Protein AF-0000000075270886 (afdb_homodimer)

Secondary structure (DSSP, 8-state):
-----------HHHHHHHHHHHHHHHHHHHHHHHHHHHHHHHHHHHHHHHHHHHHHHHHHGGG---HHHHHHHTTSTTTGGGHHHHHHHHHHHHSGGGGGS-EEEEEEETTEEEEEE---GGGB-TTSSBPHHHHHHHHHHHHHHHHHTTS-TT-EEEEEEEEEEE-S---SSEEEEEE----TT--SEEEEEEEEEEEE-TT--EEEEEEEEEEEEEPP-/-----------HHHHHHHHHHHHHHHHHHHHHHHHHHHHHHHHHHHHHHHHHHHHHHHHHGGG---HHHHHHHTTSTTTGGGHHHHHHHHHHHHSGGGGGS-EEEEEEETTEEEEEE---GGGB-TTSSBPHHHHHHHHHHHHHHHHHTTS-TT-EEEEEEEEEEE-S---SSEEEEEE----TT--SEEEEEEEEEEEE-TT--EEEEEEEEEEEEEPP-

Solvent-accessible surface area (backbone atoms only — not comparable to full-atom values): 23199 Å² total; per-residue (Å²): 132,79,82,74,69,77,78,76,74,70,52,72,63,57,56,52,51,52,51,51,50,51,52,48,50,49,51,50,50,51,51,49,52,51,48,47,52,51,49,51,49,52,49,50,50,50,50,49,52,44,50,52,49,49,52,50,47,54,62,68,48,51,78,60,85,47,67,54,61,54,52,57,66,37,57,41,82,84,43,39,88,47,29,40,59,54,50,37,51,44,47,28,68,44,22,29,34,62,57,61,49,56,57,35,59,73,44,77,49,76,16,27,20,30,30,35,34,57,66,47,74,58,31,13,29,72,82,73,27,52,21,70,45,53,50,45,40,52,34,49,52,38,34,46,52,7,52,52,35,66,49,57,85,76,37,42,76,42,78,38,31,41,34,39,38,48,71,44,89,40,61,57,51,32,36,36,40,19,65,42,80,73,68,91,76,69,66,80,38,79,43,81,46,78,45,47,21,45,28,24,34,82,85,66,45,63,23,34,38,32,40,38,33,29,44,32,37,44,60,82,130,133,82,80,75,71,76,78,77,74,70,50,72,64,57,55,51,52,52,51,51,48,52,52,50,51,50,51,50,50,50,50,51,52,51,48,48,53,51,49,51,50,50,48,49,50,51,50,50,50,43,51,52,48,50,52,50,47,54,63,68,48,48,78,59,85,46,67,54,62,54,52,56,66,36,57,40,82,84,43,41,88,48,29,40,58,53,51,37,53,44,47,27,69,44,21,30,34,61,57,63,51,57,57,34,58,74,46,78,48,79,14,27,20,30,30,36,34,57,68,47,74,57,30,13,29,72,81,72,28,53,20,69,46,52,50,44,40,52,33,51,51,38,35,46,50,6,51,50,37,64,49,58,84,78,37,43,75,42,78,37,32,41,33,40,40,48,71,42,90,40,61,56,51,32,37,38,39,17,63,41,80,74,67,90,76,69,67,81,40,80,41,81,46,79,44,47,21,46,30,22,33,84,86,66,46,65,23,33,38,31,39,38,33,28,43,32,40,44,60,83,130

Organism: NCBI:txid747725

InterPro domains:
  IPR027961 Protein of unknown function DUF4442 [PF14539] (85-214)
  IPR029069 HotDog domain superfamily [SSF54637] (78-214)

Structure (mmCIF, N/CA/C/O backbone):
data_AF-0000000075270886-model_v1
#
loop_
_entity.id
_entity.type
_entity.pdbx_description
1 polymer 'DUF4442 domain-containing protein'
#
loop_
_atom_site.group_PDB
_atom_site.id
_atom_site.type_symbol
_atom_site.label_atom_id
_atom_site.label_alt_id
_atom_site.label_comp_id
_atom_site.label_asym_id
_atom_site.label_entity_id
_atom_site.label_seq_id
_atom_site.pdbx_PDB_ins_code
_atom_site.Cartn_x
_atom_site.Cartn_y
_atom_site.Cartn_z
_atom_site.occupancy
_atom_site.B_iso_or_equiv
_atom_site.auth_seq_id
_atom_site.auth_comp_id
_atom_site.auth_asym_id
_atom_site.auth_atom_id
_atom_site.pdbx_PDB_model_num
ATOM 1 N N . MET A 1 1 ? 80.438 -18.031 -48.156 1 24.31 1 MET A N 1
ATOM 2 C CA . MET A 1 1 ? 79.875 -19.359 -48 1 24.31 1 MET A CA 1
ATOM 3 C C . MET A 1 1 ? 78.375 -19.281 -47.625 1 24.31 1 MET A C 1
ATOM 5 O O . MET A 1 1 ? 78.062 -18.938 -46.469 1 24.31 1 MET A O 1
ATOM 9 N N . LYS A 1 2 ? 77.5 -18.719 -48.562 1 37.53 2 LYS A N 1
ATOM 10 C CA . LYS A 1 2 ? 76.062 -18.672 -48.562 1 37.53 2 LYS A CA 1
ATOM 11 C C . LYS A 1 2 ? 75.5 -20.031 -48.125 1 37.53 2 LYS A C 1
ATOM 13 O O . LYS A 1 2 ? 76 -21.078 -48.562 1 37.53 2 LYS A O 1
ATOM 18 N N . SER A 1 3 ? 75 -20.016 -46.875 1 36.88 3 SER A N 1
ATOM 19 C CA . SER A 1 3 ? 74.375 -21.141 -46.25 1 36.88 3 SER A CA 1
ATOM 20 C C . SER A 1 3 ? 73.312 -21.766 -47.156 1 36.88 3 SER A C 1
ATOM 22 O O . SER A 1 3 ? 72.375 -21.109 -47.562 1 36.88 3 SER A O 1
ATOM 24 N N . LEU A 1 4 ? 73.75 -22.438 -48.219 1 36.97 4 LEU A N 1
ATOM 25 C CA . LEU A 1 4 ? 72.938 -23.266 -49.094 1 36.97 4 LEU A CA 1
ATOM 26 C C . LEU A 1 4 ? 72.062 -24.25 -48.281 1 36.97 4 LEU A C 1
ATOM 28 O O . LEU A 1 4 ? 72.562 -25.344 -47.969 1 36.97 4 LEU A O 1
ATOM 32 N N . LEU A 1 5 ? 71.5 -23.797 -47.188 1 42.47 5 LEU A N 1
ATOM 33 C CA . LEU A 1 5 ? 70.562 -24.75 -46.562 1 42.47 5 LEU A CA 1
ATOM 34 C C . LEU A 1 5 ? 69.625 -25.359 -47.594 1 42.47 5 LEU A C 1
ATOM 36 O O . LEU A 1 5 ? 69.062 -24.656 -48.438 1 42.47 5 LEU A O 1
ATOM 40 N N . PRO A 1 6 ? 69.812 -26.578 -48.031 1 43.03 6 PRO A N 1
ATOM 41 C CA . PRO A 1 6 ? 68.938 -27.281 -49 1 43.03 6 PRO A CA 1
ATOM 42 C C . PRO A 1 6 ? 67.438 -27.125 -48.688 1 43.03 6 PRO A C 1
ATOM 44 O O . PRO A 1 6 ? 67.062 -27.062 -47.531 1 43.03 6 PRO A O 1
ATOM 47 N N . GLU A 1 7 ? 66.625 -26.328 -49.469 1 48.59 7 GLU A N 1
ATOM 48 C CA . GLU A 1 7 ? 65.125 -26.375 -49.5 1 48.59 7 GLU A CA 1
ATOM 49 C C . GLU A 1 7 ? 64.625 -27.797 -49.406 1 48.59 7 GLU A C 1
ATOM 51 O O . GLU A 1 7 ? 64.875 -28.625 -50.281 1 48.59 7 GLU A O 1
ATOM 56 N N . ALA A 1 8 ? 64.688 -28.406 -48.281 1 50.53 8 ALA A N 1
ATOM 57 C CA . ALA A 1 8 ? 64 -29.672 -48.125 1 50.53 8 ALA A CA 1
ATOM 58 C C . ALA A 1 8 ? 62.75 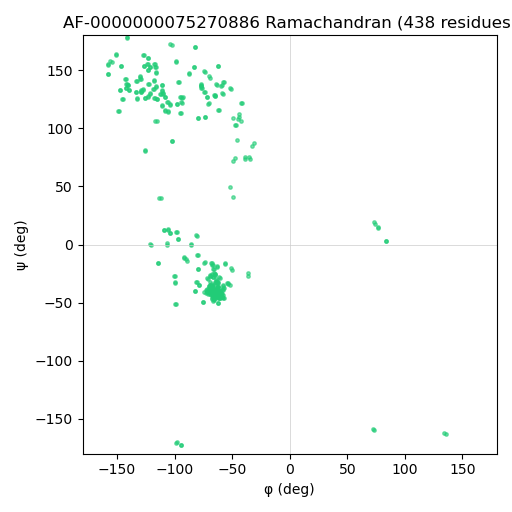-29.734 -49 1 50.53 8 ALA A C 1
ATOM 60 O O . ALA A 1 8 ? 61.875 -28.859 -48.906 1 50.53 8 ALA A O 1
ATOM 61 N N . SER A 1 9 ? 62.656 -30.125 -50.25 1 54.5 9 SER A N 1
ATOM 62 C CA . SER A 1 9 ? 61.594 -30.453 -51.188 1 54.5 9 SER A CA 1
ATOM 63 C C . SER A 1 9 ? 60.438 -31.141 -50.469 1 54.5 9 SER A C 1
ATOM 65 O O . SER A 1 9 ? 60.562 -32.281 -50 1 54.5 9 SER A O 1
ATOM 67 N N . THR A 1 10 ? 59.688 -30.5 -49.781 1 65.62 10 THR A N 1
ATOM 68 C CA . THR A 1 10 ? 58.469 -31.094 -49.25 1 65.62 10 THR A CA 1
ATOM 69 C C . THR A 1 10 ? 57.75 -31.906 -50.344 1 65.62 10 THR A C 1
ATOM 71 O O . THR A 1 10 ? 57.625 -31.438 -51.469 1 65.62 10 THR A O 1
ATOM 74 N N . SER A 1 11 ? 57.719 -33.188 -50.281 1 77.06 11 SER A N 1
ATOM 75 C CA . SER A 1 11 ? 57.094 -34.125 -51.219 1 77.06 11 SER A CA 1
ATOM 76 C C . SER A 1 11 ? 55.719 -33.594 -51.656 1 77.06 11 SER A C 1
ATOM 78 O O . SER A 1 11 ? 55.031 -32.906 -50.906 1 77.06 11 SER A O 1
ATOM 80 N N . PRO A 1 12 ? 55.531 -33.406 -53 1 84.31 12 PRO A N 1
ATOM 81 C CA . PRO A 1 12 ? 54.25 -33.031 -53.531 1 84.31 12 PRO A CA 1
ATOM 82 C C . PRO A 1 12 ? 53.062 -33.656 -52.812 1 84.31 12 PRO A C 1
ATOM 84 O O . PRO A 1 12 ? 52 -33.031 -52.656 1 84.31 12 PRO A O 1
ATOM 87 N N . LEU A 1 13 ? 53.281 -34.75 -52.188 1 84.06 13 LEU A N 1
ATOM 88 C CA . LEU A 1 13 ? 52.25 -35.469 -51.438 1 84.06 13 LEU A CA 1
ATOM 89 C C . LEU A 1 13 ? 51.938 -34.75 -50.125 1 84.06 13 LEU A C 1
ATOM 91 O O . LEU A 1 13 ? 50.781 -34.625 -49.75 1 84.06 13 LEU A O 1
ATOM 95 N N . ILE A 1 14 ? 52.938 -34.281 -49.5 1 84.12 14 ILE A N 1
ATOM 96 C CA . ILE A 1 14 ? 52.781 -33.594 -48.219 1 84.12 14 ILE A CA 1
ATOM 97 C C . ILE A 1 14 ? 52.094 -32.25 -48.469 1 84.12 14 ILE A C 1
ATOM 99 O O . ILE A 1 14 ? 51.219 -31.844 -47.688 1 84.12 14 ILE A O 1
ATOM 103 N N . ALA A 1 15 ? 52.406 -31.609 -49.531 1 85.12 15 ALA A N 1
ATOM 104 C CA . ALA A 1 15 ? 51.781 -30.328 -49.875 1 85.12 15 ALA A CA 1
ATOM 105 C C . ALA A 1 15 ? 50.312 -30.516 -50.219 1 85.12 15 ALA A C 1
ATOM 107 O O . ALA A 1 15 ? 49.469 -29.703 -49.812 1 85.12 15 ALA A O 1
ATOM 108 N N . ALA A 1 16 ? 50 -31.625 -50.844 1 86.44 16 ALA A N 1
ATOM 109 C CA . ALA A 1 16 ? 48.625 -31.938 -51.188 1 86.44 16 ALA A CA 1
ATOM 110 C C . ALA A 1 16 ? 47.812 -32.25 -49.938 1 86.44 16 ALA A C 1
ATOM 112 O O . ALA A 1 16 ? 46.656 -31.797 -49.812 1 86.44 16 ALA A O 1
ATOM 113 N N . LEU A 1 17 ? 48.375 -32.875 -48.969 1 84.81 17 LEU A N 1
ATOM 114 C CA . LEU A 1 17 ? 47.719 -33.219 -47.719 1 84.81 17 LEU A CA 1
ATOM 115 C C . LEU A 1 17 ? 47.438 -31.969 -46.875 1 84.81 17 LEU A C 1
ATOM 117 O O . LEU A 1 17 ? 46.344 -31.812 -46.312 1 84.81 17 LEU A O 1
ATOM 121 N N . TYR A 1 18 ? 48.406 -31.109 -46.875 1 86.12 18 TYR A N 1
ATOM 122 C CA . TYR A 1 18 ? 48.25 -29.859 -46.125 1 86.12 18 TYR A CA 1
ATOM 123 C C . TYR A 1 18 ? 47.156 -29 -46.781 1 86.12 18 TYR A C 1
ATOM 125 O O . TYR A 1 18 ? 46.375 -28.375 -46.062 1 86.12 18 TYR A O 1
ATOM 133 N N . GLY A 1 19 ? 47.125 -29 -48.062 1 84.31 19 GLY A N 1
ATOM 134 C CA . GLY A 1 19 ? 46.062 -28.281 -48.781 1 84.31 19 GLY A CA 1
ATOM 135 C C . GLY A 1 19 ? 44.688 -28.812 -48.5 1 84.31 19 GLY A C 1
ATOM 136 O O . GLY A 1 19 ? 43.75 -28.047 -48.281 1 84.31 19 GLY A O 1
ATOM 137 N N . HIS A 1 20 ? 44.531 -30.078 -48.406 1 86.94 20 HIS A N 1
ATOM 138 C CA . HIS A 1 20 ? 43.25 -30.734 -48.094 1 86.94 20 HIS A CA 1
ATOM 139 C C . HIS A 1 20 ? 42.844 -30.453 -46.656 1 86.94 20 HIS A C 1
ATOM 141 O O . HIS A 1 20 ? 41.656 -30.203 -46.406 1 86.94 20 HIS A O 1
ATOM 147 N N . LEU A 1 21 ? 43.844 -30.375 -45.781 1 85.88 21 LEU A N 1
ATOM 148 C CA . LEU A 1 21 ? 43.562 -30.109 -44.375 1 85.88 21 LEU A CA 1
ATOM 149 C C . LEU A 1 21 ? 43.062 -28.672 -44.188 1 85.88 21 LEU A C 1
ATOM 151 O O . LEU A 1 21 ? 42.125 -28.422 -43.438 1 85.88 21 LEU A O 1
ATOM 155 N N . GLU A 1 22 ? 43.719 -27.828 -44.875 1 86.5 22 GLU A N 1
ATOM 156 C CA . GLU A 1 22 ? 43.312 -26.422 -44.781 1 86.5 22 GLU A CA 1
ATOM 157 C C . GLU A 1 22 ? 41.938 -26.203 -45.375 1 86.5 22 GLU A C 1
ATOM 159 O O . GLU A 1 22 ? 41.125 -25.438 -44.812 1 86.5 22 GLU A O 1
ATOM 164 N N . ALA A 1 23 ? 41.688 -26.922 -46.438 1 86.5 23 ALA A N 1
ATOM 165 C CA . ALA A 1 23 ? 40.375 -26.828 -47.062 1 86.5 23 ALA A CA 1
ATOM 166 C C . ALA A 1 23 ? 39.281 -27.406 -46.156 1 86.5 23 ALA A C 1
ATOM 168 O O . ALA A 1 23 ? 38.188 -26.844 -46.062 1 86.5 23 ALA A O 1
ATOM 169 N N . THR A 1 24 ? 39.594 -28.391 -45.469 1 86.5 24 THR A N 1
ATOM 170 C CA . THR A 1 24 ? 38.656 -29.016 -44.531 1 86.5 24 THR A CA 1
ATOM 171 C C . THR A 1 24 ? 38.406 -28.125 -43.344 1 86.5 24 THR A C 1
ATOM 173 O O . THR A 1 24 ? 37.25 -27.969 -42.906 1 86.5 24 THR A O 1
ATOM 176 N N . ILE A 1 25 ? 39.438 -27.516 -42.875 1 86.75 25 ILE A N 1
ATOM 177 C CA . ILE A 1 25 ? 39.312 -26.609 -41.75 1 86.75 25 ILE A CA 1
ATOM 178 C C . ILE A 1 25 ? 38.469 -25.406 -42.125 1 86.75 25 ILE A C 1
ATOM 180 O O . ILE A 1 25 ? 37.594 -24.969 -41.375 1 86.75 25 ILE A O 1
ATOM 184 N N . HIS A 1 26 ? 38.688 -24.906 -43.281 1 87.31 26 HIS A N 1
ATOM 185 C CA . HIS A 1 26 ? 37.906 -23.781 -43.781 1 87.31 26 HIS A CA 1
ATOM 186 C C . HIS A 1 26 ? 36.438 -24.156 -43.969 1 87.31 26 HIS A C 1
ATOM 188 O O . HIS A 1 26 ? 35.562 -23.375 -43.625 1 87.31 26 HIS A O 1
ATOM 194 N N . LEU A 1 27 ? 36.219 -25.359 -44.469 1 83.81 27 LEU A N 1
ATOM 195 C CA . LEU A 1 27 ? 34.844 -25.844 -44.625 1 83.81 27 LEU A CA 1
ATOM 196 C C . LEU A 1 27 ? 34.156 -25.984 -43.281 1 83.81 27 LEU A C 1
ATOM 198 O O . LEU A 1 27 ? 32.969 -25.625 -43.156 1 83.81 27 LEU A O 1
ATOM 202 N N . VAL A 1 28 ? 34.906 -26.406 -42.375 1 85.88 28 VAL A N 1
ATOM 203 C CA . VAL A 1 28 ? 34.375 -26.578 -41.031 1 85.88 28 VAL A CA 1
ATOM 204 C C . VAL A 1 28 ? 34.062 -25.203 -40.406 1 85.88 28 VAL A C 1
ATOM 206 O O . VAL A 1 28 ? 33 -25.016 -39.781 1 85.88 28 VAL A O 1
ATOM 209 N N . GLN A 1 29 ? 34.875 -24.266 -40.656 1 84.06 29 GLN A N 1
ATOM 210 C CA . GLN A 1 29 ? 34.688 -22.906 -40.125 1 84.06 29 GLN A CA 1
ATOM 211 C C . GLN A 1 29 ? 33.438 -22.266 -40.781 1 84.06 29 GLN A C 1
ATOM 213 O O . GLN A 1 29 ? 32.656 -21.609 -40.094 1 84.06 29 GLN A O 1
ATOM 218 N N . VAL A 1 30 ? 33.375 -22.453 -42.031 1 82.31 30 VAL A N 1
ATOM 219 C CA . VAL A 1 30 ? 32.219 -21.906 -42.75 1 82.31 30 VAL A CA 1
ATOM 220 C C . VAL A 1 30 ? 30.938 -22.578 -42.281 1 82.31 30 VAL A C 1
ATOM 222 O O . VAL A 1 30 ? 29.922 -21.906 -42.094 1 82.31 30 VAL A O 1
ATOM 225 N N . ALA A 1 31 ? 31 -23.875 -42.094 1 82.75 31 ALA A N 1
ATOM 226 C CA . ALA A 1 31 ? 29.844 -24.625 -41.594 1 82.75 31 ALA A CA 1
ATOM 227 C C . ALA A 1 31 ? 29.422 -24.156 -40.219 1 82.75 31 ALA A C 1
ATOM 229 O O . ALA A 1 31 ? 28.234 -23.969 -39.969 1 82.75 31 ALA A O 1
ATOM 230 N N . LEU A 1 32 ? 30.359 -23.828 -39.406 1 81.69 32 LEU A N 1
ATOM 231 C CA . LEU A 1 32 ? 30.078 -23.359 -38.031 1 81.69 32 LEU A CA 1
ATOM 232 C C . LEU A 1 32 ? 29.5 -21.953 -38.031 1 81.69 32 LEU A C 1
ATOM 234 O O . LEU A 1 32 ? 28.594 -21.641 -37.281 1 81.69 32 LEU A O 1
ATOM 238 N N . LYS A 1 33 ? 30.062 -21.219 -38.906 1 80.69 33 LYS A N 1
ATOM 239 C CA . LYS A 1 33 ? 29.562 -19.844 -39.031 1 80.69 33 LYS A CA 1
ATOM 240 C C . LYS A 1 33 ? 28.125 -19.844 -39.562 1 80.69 33 LYS A C 1
ATOM 242 O O . LYS A 1 33 ? 27.297 -19.078 -39.094 1 80.69 33 LYS A O 1
ATOM 247 N N . LEU A 1 34 ? 27.828 -20.703 -40.5 1 80.06 34 LEU A N 1
ATOM 248 C CA . LEU A 1 34 ? 26.5 -20.828 -41.062 1 80.06 34 LEU A CA 1
ATOM 249 C C . LEU A 1 34 ? 25.516 -21.359 -40.031 1 80.06 34 LEU A C 1
ATOM 251 O O . LEU A 1 34 ? 24.391 -20.844 -39.906 1 80.06 34 LEU A O 1
ATOM 255 N N . GLU A 1 35 ? 26 -22.281 -39.25 1 81 35 GLU A N 1
ATOM 256 C CA . GLU A 1 35 ? 25.156 -22.844 -38.188 1 81 35 GLU A CA 1
ATOM 257 C C . GLU A 1 35 ? 24.844 -21.797 -37.125 1 81 35 GLU A C 1
ATOM 259 O O . GLU A 1 35 ? 23.719 -21.719 -36.625 1 81 35 GLU A O 1
ATOM 264 N N . TRP A 1 36 ? 25.875 -21.047 -36.875 1 81.88 36 TRP A N 1
ATOM 265 C CA . TRP A 1 36 ? 25.672 -20 -35.875 1 81.88 36 TRP A CA 1
ATOM 266 C C . TRP A 1 36 ? 24.688 -18.938 -36.375 1 81.88 36 TRP A C 1
ATOM 268 O O . TRP A 1 36 ? 23.844 -18.469 -35.625 1 81.88 36 TRP A O 1
ATOM 278 N N . THR A 1 37 ? 24.766 -18.578 -37.594 1 80.5 37 THR A N 1
ATOM 279 C CA . THR A 1 37 ? 23.859 -17.594 -38.188 1 80.5 37 THR A CA 1
ATOM 280 C C . THR A 1 37 ? 22.438 -18.125 -38.219 1 80.5 37 THR A C 1
ATOM 282 O O . THR A 1 37 ? 21.484 -17.391 -37.906 1 80.5 37 THR A O 1
ATOM 285 N N . ILE A 1 38 ? 22.328 -19.438 -38.531 1 82.62 38 ILE A N 1
ATOM 286 C CA . ILE A 1 38 ? 21 -20.047 -38.562 1 82.62 38 ILE A CA 1
ATOM 287 C C . ILE A 1 38 ? 20.453 -20.141 -37.156 1 82.62 38 ILE A C 1
ATOM 289 O O . ILE A 1 38 ? 19.281 -19.797 -36.906 1 82.62 38 ILE A O 1
ATOM 293 N N . PHE A 1 39 ? 21.344 -20.5 -36.25 1 81.69 39 PHE A N 1
ATOM 294 C CA . PHE A 1 39 ? 20.938 -20.625 -34.844 1 81.69 39 PHE A CA 1
ATOM 295 C C . PHE A 1 39 ? 20.531 -19.281 -34.281 1 81.69 39 PHE A C 1
ATOM 297 O O . PHE A 1 39 ? 19.5 -19.172 -33.625 1 81.69 39 PHE A O 1
ATOM 304 N N . SER A 1 40 ? 21.312 -18.312 -34.562 1 83.88 40 SER A N 1
ATOM 305 C CA . SER A 1 40 ? 21.016 -16.984 -34.031 1 83.88 40 SER A CA 1
ATOM 306 C C . SER A 1 40 ? 19.75 -16.422 -34.656 1 83.88 40 SER A C 1
ATOM 308 O O . SER A 1 40 ? 18.953 -15.766 -33.969 1 83.88 40 SER A O 1
ATOM 310 N N . ARG A 1 41 ? 19.562 -16.672 -35.938 1 83.31 41 ARG A N 1
ATOM 311 C CA . ARG A 1 41 ? 18.344 -16.203 -36.562 1 83.31 41 ARG A CA 1
ATOM 312 C C . ARG A 1 41 ? 17.109 -16.938 -36.031 1 83.31 41 ARG A C 1
ATOM 314 O O . ARG A 1 41 ? 16.078 -16.312 -35.781 1 83.31 41 ARG A O 1
ATOM 321 N N . LEU A 1 42 ? 17.266 -18.234 -35.812 1 84.94 42 LEU A N 1
ATOM 322 C CA . LEU A 1 42 ? 16.188 -19.031 -35.25 1 84.94 42 LEU A CA 1
ATOM 323 C C . LEU A 1 42 ? 15.844 -18.547 -33.844 1 84.94 42 LEU A C 1
ATOM 325 O O . LEU A 1 42 ? 14.672 -18.438 -33.469 1 84.94 42 LEU A O 1
ATOM 329 N N . LEU A 1 43 ? 16.859 -18.25 -33.156 1 83.12 43 LEU A N 1
ATOM 330 C CA . LEU A 1 43 ? 16.688 -17.75 -31.781 1 83.12 43 LEU A CA 1
ATOM 331 C C . LEU A 1 43 ? 15.984 -16.406 -31.781 1 83.12 43 LEU A C 1
ATOM 333 O O . LEU A 1 43 ? 15.102 -16.156 -30.953 1 83.12 43 LEU A O 1
ATOM 337 N N . ALA A 1 44 ? 16.375 -15.586 -32.688 1 85.44 44 ALA A N 1
ATOM 338 C CA . ALA A 1 44 ? 15.758 -14.258 -32.781 1 85.44 44 ALA A CA 1
ATOM 339 C C . ALA A 1 44 ? 14.281 -14.367 -33.156 1 85.44 44 ALA A C 1
ATOM 341 O O . ALA A 1 44 ? 13.445 -13.641 -32.594 1 85.44 44 ALA A O 1
ATOM 342 N N . VAL A 1 45 ? 14 -15.219 -34.062 1 85.56 45 VAL A N 1
ATOM 343 C CA . VAL A 1 45 ? 12.625 -15.422 -34.5 1 85.56 45 VAL A CA 1
ATOM 344 C C . VAL A 1 45 ? 11.805 -15.984 -33.312 1 85.56 45 VAL A C 1
ATOM 346 O O . VAL A 1 45 ? 10.68 -15.547 -33.094 1 85.56 45 VAL A O 1
ATOM 349 N N . LEU A 1 46 ? 12.406 -16.938 -32.625 1 82.38 46 LEU A N 1
ATOM 350 C CA . LEU A 1 46 ? 11.734 -17.531 -31.469 1 82.38 46 LEU A CA 1
ATOM 351 C C . LEU A 1 46 ? 11.461 -16.484 -30.406 1 82.38 46 LEU A C 1
ATOM 353 O O . LEU A 1 46 ? 10.375 -16.453 -29.828 1 82.38 46 LEU A O 1
ATOM 357 N N . MET A 1 47 ? 12.445 -15.672 -30.25 1 85.19 47 MET A N 1
ATOM 358 C CA . MET A 1 47 ? 12.297 -14.602 -29.266 1 85.19 47 MET A CA 1
ATOM 359 C C . MET A 1 47 ? 11.203 -13.617 -29.688 1 85.19 47 MET A C 1
ATOM 361 O O . MET A 1 47 ? 10.398 -13.188 -28.859 1 85.19 47 MET A O 1
ATOM 365 N N . PHE A 1 48 ? 11.203 -13.289 -30.938 1 87.81 48 PHE A N 1
ATOM 366 C CA . PHE A 1 48 ? 10.203 -12.375 -31.469 1 87.81 48 PHE A CA 1
ATOM 367 C C . PHE A 1 48 ? 8.805 -12.969 -31.359 1 87.81 48 PHE A C 1
ATOM 369 O O . PHE A 1 48 ? 7.863 -12.289 -30.938 1 87.81 48 PHE A O 1
ATOM 376 N N . LEU A 1 49 ? 8.648 -14.219 -31.688 1 85.19 49 LEU A N 1
ATOM 377 C CA . LEU A 1 49 ? 7.359 -14.906 -31.594 1 85.19 49 LEU A CA 1
ATOM 378 C C . LEU A 1 49 ? 6.887 -14.992 -30.156 1 85.19 49 LEU A C 1
ATOM 380 O O . LEU A 1 49 ? 5.703 -14.812 -29.859 1 85.19 49 LEU A O 1
ATOM 384 N N . THR A 1 50 ? 7.805 -15.281 -29.312 1 82.94 50 THR A N 1
ATOM 385 C CA . THR A 1 50 ? 7.477 -15.344 -27.891 1 82.94 50 THR A CA 1
ATOM 386 C C . THR A 1 50 ? 7 -13.992 -27.391 1 82.94 50 THR A C 1
ATOM 388 O O . THR A 1 50 ? 5.996 -13.906 -26.672 1 82.94 50 THR A O 1
ATOM 391 N N . MET A 1 51 ? 7.68 -12.961 -27.812 1 88 51 MET A N 1
ATOM 392 C CA . MET A 1 51 ? 7.316 -11.617 -27.391 1 88 51 MET A CA 1
ATOM 393 C C . MET A 1 51 ? 5.953 -11.219 -27.953 1 88 51 MET A C 1
ATOM 395 O O . MET A 1 51 ? 5.137 -10.633 -27.234 1 88 51 MET A O 1
ATOM 399 N N . ALA A 1 52 ? 5.77 -11.516 -29.172 1 88.19 52 ALA A N 1
ATOM 400 C CA . ALA A 1 52 ? 4.48 -11.234 -29.797 1 88.19 52 ALA A CA 1
ATOM 401 C C . ALA A 1 52 ? 3.354 -11.992 -29.094 1 88.19 52 ALA A C 1
ATOM 403 O O . ALA A 1 52 ? 2.266 -11.445 -28.891 1 88.19 52 ALA A O 1
ATOM 404 N N . TYR A 1 53 ? 3.662 -13.188 -28.766 1 85 53 TYR A N 1
ATOM 405 C CA . TYR A 1 53 ? 2.678 -14.008 -28.078 1 85 53 TYR A CA 1
ATOM 406 C C . TYR A 1 53 ? 2.381 -13.445 -26.688 1 85 53 TYR A C 1
ATOM 408 O O . TYR A 1 53 ? 1.225 -13.398 -26.266 1 85 53 TYR A O 1
ATOM 416 N N . ILE A 1 54 ? 3.334 -13.016 -26.031 1 85.88 54 ILE A N 1
ATOM 417 C CA . ILE A 1 54 ? 3.176 -12.414 -24.719 1 85.88 54 ILE A CA 1
ATOM 418 C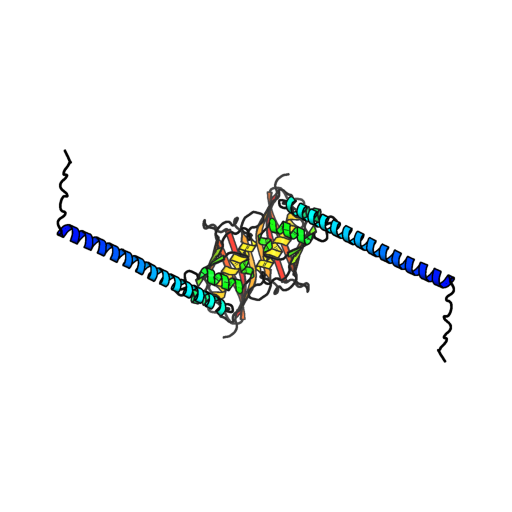 C . ILE A 1 54 ? 2.307 -11.164 -24.828 1 85.88 54 ILE A C 1
ATOM 420 O O . ILE A 1 54 ? 1.389 -10.969 -24.031 1 85.88 54 ILE A O 1
ATOM 424 N N . ILE A 1 55 ? 2.539 -10.375 -25.781 1 89.12 55 ILE A N 1
ATOM 425 C CA . ILE A 1 55 ? 1.767 -9.156 -26 1 89.12 55 ILE A CA 1
ATOM 426 C C . ILE A 1 55 ? 0.311 -9.516 -26.297 1 89.12 55 ILE A C 1
ATOM 428 O O . ILE A 1 55 ? -0.608 -8.898 -25.766 1 89.12 55 ILE A O 1
ATOM 432 N N . TYR A 1 56 ? 0.182 -10.477 -27.094 1 86.25 56 TYR A N 1
ATOM 433 C CA . TYR A 1 56 ? -1.149 -10.977 -27.422 1 86.25 56 TYR A CA 1
ATOM 434 C C . TYR A 1 56 ? -1.886 -11.414 -26.156 1 86.25 56 TYR A C 1
ATOM 436 O O . TYR A 1 56 ? -3.051 -11.062 -25.953 1 86.25 56 TYR A O 1
ATOM 444 N N . ILE A 1 57 ? -1.232 -12.141 -25.312 1 83.81 57 ILE A N 1
ATOM 445 C CA . ILE A 1 57 ? -1.82 -12.648 -24.078 1 83.81 57 ILE A CA 1
ATOM 446 C C . ILE A 1 57 ? -2.156 -11.484 -23.156 1 83.81 57 ILE A C 1
ATOM 448 O O . ILE A 1 57 ? -3.227 -11.461 -22.531 1 83.81 57 ILE A O 1
ATOM 452 N N . LEU A 1 58 ? -1.293 -10.555 -23.109 1 87.19 58 LEU A N 1
ATOM 453 C CA . LEU A 1 58 ? -1.51 -9.383 -22.266 1 87.19 58 LEU A CA 1
ATOM 454 C C . LEU A 1 58 ? -2.746 -8.609 -22.703 1 87.19 58 LEU A C 1
ATOM 456 O O . LEU A 1 58 ? -3.51 -8.117 -21.875 1 87.19 58 LEU A O 1
ATOM 460 N N . ILE A 1 59 ? -3.004 -8.602 -23.875 1 85.44 59 ILE A N 1
ATOM 461 C CA . ILE A 1 59 ? -4.125 -7.852 -24.422 1 85.44 59 ILE A CA 1
ATOM 462 C C . ILE A 1 59 ? -5.414 -8.656 -24.266 1 85.44 59 ILE A C 1
ATOM 464 O O . ILE A 1 59 ? -6.445 -8.125 -23.859 1 85.44 59 ILE A O 1
ATOM 468 N N . THR A 1 60 ? -5.316 -9.906 -24.484 1 81.88 60 THR A N 1
ATOM 469 C CA . THR A 1 60 ? -6.512 -10.742 -24.516 1 81.88 60 THR A CA 1
ATOM 470 C C . THR A 1 60 ? -6.984 -11.062 -23.094 1 81.88 60 THR A C 1
ATOM 472 O O . THR A 1 60 ? -8.188 -11.203 -22.859 1 81.88 60 THR A O 1
ATOM 475 N N . LEU A 1 61 ? -6.031 -11.211 -22.203 1 81.81 61 LEU A N 1
ATOM 476 C CA . LEU A 1 61 ? -6.406 -11.664 -20.875 1 81.81 61 LEU A CA 1
ATOM 477 C C . LEU A 1 61 ? -6.52 -10.484 -19.906 1 81.81 61 LEU A C 1
ATOM 479 O O . LEU A 1 61 ? -6.676 -10.672 -18.703 1 81.81 61 LEU A O 1
ATOM 483 N N . ARG A 1 62 ? -6.484 -9.352 -20.484 1 78.88 62 ARG A N 1
ATOM 484 C CA . ARG A 1 62 ? -6.52 -8.141 -19.656 1 78.88 62 ARG A CA 1
ATOM 485 C C . ARG A 1 62 ? -7.848 -8.016 -18.922 1 78.88 62 ARG A C 1
ATOM 487 O O . ARG A 1 62 ? -7.906 -7.461 -17.828 1 78.88 62 ARG A O 1
ATOM 494 N N . HIS A 1 63 ? -8.844 -8.648 -19.531 1 73.25 63 HIS A N 1
ATOM 495 C CA . HIS A 1 63 ? -10.156 -8.516 -18.922 1 73.25 63 HIS A CA 1
ATOM 496 C C . HIS A 1 63 ? -10.602 -9.828 -18.281 1 73.25 63 HIS A C 1
ATOM 498 O O . HIS A 1 63 ? -11.742 -9.961 -17.844 1 73.25 63 HIS A O 1
ATOM 504 N N . GLY A 1 64 ? -9.633 -10.719 -18.172 1 65.81 64 GLY A N 1
ATOM 505 C CA . GLY A 1 64 ? -9.969 -12 -17.562 1 65.81 64 GLY A CA 1
ATOM 506 C C . GLY A 1 64 ? -10.078 -11.93 -16.047 1 65.81 64 GLY A C 1
ATOM 507 O O . GLY A 1 64 ? -9.305 -11.227 -15.398 1 65.81 64 GLY A O 1
ATOM 508 N N . ARG A 1 65 ? -11.195 -12.672 -15.594 1 67.31 65 ARG A N 1
ATOM 509 C CA . ARG A 1 65 ? -11.492 -12.453 -14.18 1 67.31 65 ARG A CA 1
ATOM 510 C C . ARG A 1 65 ? -11.102 -13.664 -13.344 1 67.31 65 ARG A C 1
ATOM 512 O O . ARG A 1 65 ? -11.227 -13.648 -12.117 1 67.31 65 ARG A O 1
ATOM 519 N N . HIS A 1 66 ? -10.562 -14.719 -14 1 86.06 66 HIS A N 1
ATOM 520 C CA . HIS A 1 66 ? -10.242 -15.844 -13.133 1 86.06 66 HIS A CA 1
ATOM 521 C C . HIS A 1 66 ? -8.734 -16.094 -13.094 1 86.06 66 HIS A C 1
ATOM 523 O O . HIS A 1 66 ? -8.18 -16.703 -14.016 1 86.06 66 HIS A O 1
ATOM 529 N N . PRO A 1 67 ? -8.109 -15.797 -12.133 1 90.5 67 PRO A N 1
ATOM 530 C CA . PRO A 1 67 ? -6.648 -15.773 -12.07 1 90.5 67 PRO A CA 1
ATOM 531 C C . PRO A 1 67 ? -6.027 -17.141 -12.305 1 90.5 67 PRO A C 1
ATOM 533 O O . PRO A 1 67 ? -4.977 -17.25 -12.945 1 90.5 67 PRO A O 1
ATOM 536 N N . LEU A 1 68 ? -6.652 -18.172 -11.82 1 90.75 68 LEU A N 1
ATOM 537 C CA . LEU A 1 68 ? -6.07 -19.5 -11.992 1 90.75 68 LEU A CA 1
ATOM 538 C C . LEU A 1 68 ? -6.062 -19.906 -13.461 1 90.75 68 LEU A C 1
ATOM 540 O O . LEU A 1 68 ? -5.102 -20.516 -13.93 1 90.75 68 LEU A O 1
ATOM 544 N N . MET A 1 69 ? -7.141 -19.594 -14.156 1 87.62 69 MET A N 1
ATOM 545 C CA . MET A 1 69 ? -7.207 -19.891 -15.586 1 87.62 69 MET A CA 1
ATOM 546 C C . MET A 1 69 ? -6.121 -19.141 -16.344 1 87.62 69 MET A C 1
ATOM 548 O O . MET A 1 69 ? -5.5 -19.688 -17.266 1 87.62 69 MET A O 1
ATOM 552 N N . ILE A 1 70 ? -5.957 -17.969 -15.984 1 89.5 70 ILE A N 1
ATOM 553 C CA . ILE A 1 70 ? -4.918 -17.156 -16.609 1 89.5 70 ILE A CA 1
ATOM 554 C C . ILE A 1 70 ? -3.551 -17.781 -16.344 1 89.5 70 ILE A C 1
ATOM 556 O O . ILE A 1 70 ? -2.746 -17.938 -17.281 1 89.5 70 ILE A O 1
ATOM 560 N N . TRP A 1 71 ? -3.328 -18.188 -15.156 1 92.31 71 TRP A N 1
ATOM 561 C CA . TRP A 1 71 ? -2.07 -18.812 -14.766 1 92.31 71 TRP A CA 1
ATOM 562 C C . TRP A 1 71 ? -1.823 -20.078 -15.57 1 92.31 71 TRP A C 1
ATOM 564 O O . TRP A 1 71 ? -0.708 -20.328 -16.031 1 92.31 71 TRP A O 1
ATOM 574 N N . GLU A 1 72 ? -2.818 -20.844 -15.742 1 89.19 72 GLU A N 1
ATOM 575 C CA . GLU A 1 72 ? -2.705 -22.109 -16.469 1 89.19 72 GLU A CA 1
ATOM 576 C C . GLU A 1 72 ? -2.42 -21.859 -17.953 1 89.19 72 GLU A C 1
ATOM 578 O O . GLU A 1 72 ? -1.637 -22.594 -18.562 1 89.19 72 GLU A O 1
ATOM 583 N N . LYS A 1 73 ? -3.057 -20.891 -18.453 1 86.06 73 LYS A N 1
ATOM 584 C CA . LYS A 1 73 ? -2.84 -20.547 -19.844 1 86.06 73 LYS A CA 1
ATOM 585 C C . LYS A 1 73 ? -1.404 -20.078 -20.094 1 86.06 73 LYS A C 1
ATOM 587 O O . LYS A 1 73 ? -0.833 -20.344 -21.141 1 86.06 73 LYS A O 1
ATOM 592 N N . LEU A 1 74 ? -0.807 -19.484 -19.094 1 88.38 74 LEU A N 1
ATOM 593 C CA . LEU A 1 74 ? 0.562 -19 -19.188 1 88.38 74 LEU A CA 1
ATOM 594 C C . LEU A 1 74 ? 1.565 -20.125 -18.984 1 88.38 74 LEU A C 1
ATOM 596 O O . LEU A 1 74 ? 2.771 -19.922 -19.141 1 88.38 74 LEU A O 1
ATOM 600 N N . GLY A 1 75 ? 1.126 -21.234 -18.594 1 84.5 75 GLY A N 1
ATOM 601 C CA . GLY A 1 75 ? 1.998 -22.375 -18.312 1 84.5 75 GLY A CA 1
ATOM 602 C C . GLY A 1 75 ? 2.41 -23.125 -19.562 1 84.5 75 GLY A C 1
ATOM 603 O O . GLY A 1 75 ? 3.133 -24.125 -19.469 1 84.5 75 GLY A O 1
ATOM 604 N N . LYS A 1 76 ? 2.107 -22.656 -20.688 1 80.31 76 LYS A N 1
ATOM 605 C CA . LYS A 1 76 ? 2.527 -23.281 -21.938 1 80.31 76 LYS A CA 1
ATOM 606 C C . LYS A 1 76 ? 4.031 -23.141 -22.156 1 80.31 76 LYS A C 1
ATOM 608 O O . LYS A 1 76 ? 4.621 -22.125 -21.75 1 80.31 76 LYS A O 1
ATOM 613 N N . PRO A 1 77 ? 4.688 -24.094 -22.703 1 78.94 77 PRO A N 1
ATOM 614 C CA . PRO A 1 77 ? 6.145 -24.188 -22.781 1 78.94 77 PRO A CA 1
ATOM 615 C C . PRO A 1 77 ? 6.797 -22.938 -23.344 1 78.94 77 PRO A C 1
ATOM 617 O O . PRO A 1 77 ? 7.863 -22.516 -22.891 1 78.94 77 PRO A O 1
ATOM 620 N N . VAL A 1 78 ? 6.203 -22.297 -24.234 1 71.69 78 VAL A N 1
ATOM 621 C CA . VAL A 1 78 ? 6.836 -21.188 -24.953 1 71.69 78 VAL A CA 1
ATOM 622 C C . VAL A 1 78 ? 6.961 -19.984 -24.031 1 71.69 78 VAL A C 1
ATOM 624 O O . VAL A 1 78 ? 7.914 -19.203 -24.125 1 71.69 78 VAL A O 1
ATOM 627 N N . VAL A 1 79 ? 6.066 -19.891 -23.094 1 78.5 79 VAL A N 1
ATOM 628 C CA . VAL A 1 79 ? 6.051 -18.641 -22.328 1 78.5 79 VAL A CA 1
ATOM 629 C C . VAL A 1 79 ? 6.277 -18.953 -20.844 1 78.5 79 VAL A C 1
ATOM 631 O O . VAL A 1 79 ? 6.293 -18.047 -20.016 1 78.5 79 VAL A O 1
ATOM 634 N N . LYS A 1 80 ? 6.449 -20.141 -20.438 1 82.62 80 LYS A N 1
ATOM 635 C CA . LYS A 1 80 ? 6.527 -20.578 -19.047 1 82.62 80 LYS A CA 1
ATOM 636 C C . LYS A 1 80 ? 7.598 -19.797 -18.297 1 82.62 80 LYS A C 1
ATOM 638 O O . LYS A 1 80 ? 7.414 -19.453 -17.125 1 82.62 80 LYS A O 1
ATOM 643 N N . ILE A 1 81 ? 8.664 -19.438 -19.031 1 82.19 81 ILE A N 1
ATOM 644 C CA . ILE A 1 81 ? 9.789 -18.75 -18.422 1 82.19 81 ILE A CA 1
ATOM 645 C C . ILE A 1 81 ? 9.367 -17.344 -18 1 82.19 81 ILE A C 1
ATOM 647 O O . ILE A 1 81 ? 9.844 -16.812 -16.984 1 82.19 81 ILE A O 1
ATOM 651 N N . PHE A 1 82 ? 8.414 -16.766 -18.641 1 88.75 82 PHE A N 1
ATOM 652 C CA . PHE A 1 82 ? 8.008 -15.398 -18.375 1 88.75 82 PHE A CA 1
ATOM 653 C C . PHE A 1 82 ? 6.68 -15.367 -17.625 1 88.75 82 PHE A C 1
ATOM 655 O O . PHE A 1 82 ? 6.07 -14.305 -17.469 1 88.75 82 PHE A O 1
ATOM 662 N N . ARG A 1 83 ? 6.262 -16.516 -17.125 1 89.75 83 ARG A N 1
ATOM 663 C CA . ARG A 1 83 ? 4.941 -16.656 -16.516 1 89.75 83 ARG A CA 1
ATOM 664 C C . ARG A 1 83 ? 4.793 -15.75 -15.305 1 89.75 83 ARG A C 1
ATOM 666 O O . ARG A 1 83 ? 3.807 -15.016 -15.188 1 89.75 83 ARG A O 1
ATOM 673 N N . PRO A 1 84 ? 5.812 -15.742 -14.43 1 91.94 84 PRO A N 1
ATOM 674 C CA . PRO A 1 84 ? 5.625 -14.898 -13.242 1 91.94 84 PRO A CA 1
ATOM 675 C C . PRO A 1 84 ? 5.535 -13.414 -13.586 1 91.94 84 PRO A C 1
ATOM 677 O O . PRO A 1 84 ? 4.754 -12.68 -12.977 1 91.94 84 PRO A O 1
ATOM 680 N N . TRP A 1 85 ? 6.207 -13.008 -14.57 1 91.5 85 TRP A N 1
ATOM 681 C CA . TRP A 1 85 ? 6.223 -11.602 -14.961 1 91.5 85 TRP A CA 1
ATOM 682 C C . TRP A 1 85 ? 4.926 -11.219 -15.664 1 91.5 85 TRP A C 1
ATOM 684 O O . TRP A 1 85 ? 4.34 -10.172 -15.367 1 91.5 85 TRP A O 1
ATOM 694 N N . THR A 1 86 ? 4.602 -12.047 -16.609 1 91.31 86 THR A N 1
ATOM 695 C CA . THR A 1 86 ? 3.381 -11.781 -17.359 1 91.31 86 THR A CA 1
ATOM 696 C C . THR A 1 86 ? 2.162 -11.797 -16.438 1 91.31 86 THR A C 1
ATOM 698 O O . THR A 1 86 ? 1.282 -10.945 -16.562 1 91.31 86 THR A O 1
ATOM 701 N N . PHE A 1 87 ? 2.141 -12.789 -15.578 1 94.69 87 PHE A N 1
ATOM 702 C CA . PHE A 1 87 ? 1.031 -12.883 -14.633 1 94.69 87 PHE A CA 1
ATOM 703 C C . PHE A 1 87 ? 0.982 -11.648 -13.734 1 94.69 87 PHE A C 1
ATOM 705 O O . PHE A 1 87 ? -0.096 -11.125 -13.461 1 94.69 87 PHE A O 1
ATOM 712 N N . ALA A 1 88 ? 2.127 -11.219 -13.273 1 95.38 88 ALA A N 1
ATOM 713 C CA . ALA A 1 88 ? 2.186 -10.023 -12.43 1 95.38 88 ALA A CA 1
ATOM 714 C C . ALA A 1 88 ? 1.628 -8.805 -13.164 1 95.38 88 ALA A C 1
ATOM 716 O O . ALA A 1 88 ? 0.894 -8.008 -12.578 1 95.38 88 ALA A O 1
ATOM 717 N N . ARG A 1 89 ? 1.952 -8.672 -14.406 1 93.19 89 ARG A N 1
ATOM 718 C CA . ARG A 1 89 ? 1.464 -7.547 -15.203 1 93.19 89 ARG A CA 1
ATOM 719 C C . ARG A 1 89 ? -0.055 -7.586 -15.336 1 93.19 89 ARG A C 1
ATOM 721 O O . ARG A 1 89 ? -0.722 -6.559 -15.211 1 93.19 89 ARG A O 1
ATOM 728 N N . LEU A 1 90 ? -0.562 -8.695 -15.602 1 93.19 90 LEU A N 1
ATOM 729 C CA . LEU A 1 90 ? -2.006 -8.859 -15.734 1 93.19 90 LEU A CA 1
ATOM 730 C C . LEU A 1 90 ? -2.707 -8.602 -14.406 1 93.19 90 LEU A C 1
ATOM 732 O O . LEU A 1 90 ? -3.756 -7.949 -14.367 1 93.19 90 LEU A O 1
ATOM 736 N N . LEU A 1 91 ? -2.088 -9.133 -13.352 1 93.88 91 LEU A N 1
ATOM 737 C CA . LEU A 1 91 ? -2.619 -8.898 -12.008 1 93.88 91 LEU A CA 1
ATOM 738 C C . LEU A 1 91 ? -2.66 -7.41 -11.688 1 93.88 91 LEU A C 1
ATOM 740 O O . LEU A 1 91 ? -3.668 -6.906 -11.188 1 93.88 91 LEU A O 1
ATOM 744 N N . ASN A 1 92 ? -1.607 -6.703 -12 1 94.88 92 ASN A N 1
ATOM 745 C CA . ASN A 1 92 ? -1.488 -5.273 -11.727 1 94.88 92 ASN A CA 1
ATOM 746 C C . ASN A 1 92 ? -2.477 -4.457 -12.555 1 94.88 92 ASN A C 1
ATOM 748 O O . ASN A 1 92 ? -2.908 -3.385 -12.133 1 94.88 92 ASN A O 1
ATOM 752 N N . ASN A 1 93 ? -2.828 -4.941 -13.648 1 92.69 93 ASN A N 1
ATOM 753 C CA . ASN A 1 93 ? -3.828 -4.273 -14.477 1 92.69 93 ASN A CA 1
ATOM 754 C C . ASN A 1 93 ? -5.223 -4.387 -13.867 1 92.69 93 ASN A C 1
ATOM 756 O O . ASN A 1 93 ? -5.996 -3.426 -13.898 1 92.69 93 ASN A O 1
ATOM 760 N N . SER A 1 94 ? -5.504 -5.531 -13.367 1 92.69 94 SER A N 1
ATOM 761 C CA . SER A 1 94 ? -6.82 -5.781 -12.781 1 92.69 94 SER A CA 1
ATOM 762 C C . SER A 1 94 ? -6.906 -5.227 -11.359 1 92.69 94 SER A C 1
ATOM 764 O O . SER A 1 94 ? -7.988 -4.848 -10.906 1 92.69 94 SER A O 1
ATOM 766 N N . ASP A 1 95 ? -5.816 -5.262 -10.719 1 95.31 95 ASP A N 1
ATOM 767 C CA . ASP A 1 95 ? -5.668 -4.793 -9.344 1 95.31 95 ASP A CA 1
ATOM 768 C C . ASP A 1 95 ? -4.543 -3.766 -9.234 1 95.31 95 ASP A C 1
ATOM 770 O O . ASP A 1 95 ? -3.451 -4.082 -8.758 1 95.31 95 ASP A O 1
ATOM 774 N N . PRO A 1 96 ? -4.809 -2.527 -9.562 1 97.44 96 PRO A N 1
ATOM 775 C CA . PRO A 1 96 ? -3.758 -1.514 -9.695 1 97.44 96 PRO A CA 1
ATOM 776 C C . PRO A 1 96 ? -2.947 -1.335 -8.414 1 97.44 96 PRO A C 1
ATOM 778 O O . PRO A 1 96 ? -1.735 -1.117 -8.469 1 97.44 96 PRO A O 1
ATOM 781 N N . TYR A 1 97 ? -3.533 -1.396 -7.305 1 98.62 97 TYR A N 1
ATOM 782 C CA . TYR A 1 97 ? -2.793 -1.132 -6.074 1 98.62 97 TYR A CA 1
ATOM 783 C C . TYR A 1 97 ? -1.768 -2.229 -5.809 1 98.62 97 TYR A C 1
ATOM 785 O O . TYR A 1 97 ? -0.806 -2.021 -5.066 1 98.62 97 TYR A O 1
ATOM 793 N N . ALA A 1 98 ? -1.985 -3.404 -6.309 1 97.81 98 ALA A N 1
ATOM 794 C CA . ALA A 1 98 ? -0.999 -4.473 -6.176 1 97.81 98 ALA A CA 1
ATOM 795 C C . ALA A 1 98 ? 0.35 -4.047 -6.75 1 97.81 98 ALA A C 1
ATOM 797 O O . ALA A 1 98 ? 1.388 -4.613 -6.395 1 97.81 98 ALA A O 1
ATOM 798 N N . ARG A 1 99 ? 0.344 -3.033 -7.523 1 97.31 99 ARG A N 1
ATOM 799 C CA . ARG A 1 99 ? 1.569 -2.512 -8.117 1 97.31 99 ARG A CA 1
ATOM 800 C C . ARG A 1 99 ? 2.418 -1.785 -7.082 1 97.31 99 ARG A C 1
ATOM 802 O O . ARG A 1 99 ? 3.592 -1.495 -7.324 1 97.31 99 ARG A O 1
ATOM 809 N N . SER A 1 100 ? 1.834 -1.489 -6.016 1 98.5 100 SER A N 1
ATOM 810 C CA . SER A 1 100 ? 2.559 -0.744 -4.992 1 98.5 100 SER A CA 1
ATOM 811 C C . SER A 1 100 ? 3.668 -1.589 -4.375 1 98.5 100 SER A C 1
ATOM 813 O O . SER A 1 100 ? 4.547 -1.063 -3.689 1 98.5 100 SER A O 1
ATOM 815 N N . ILE A 1 101 ? 3.588 -2.885 -4.609 1 98.62 101 ILE A N 1
ATOM 816 C CA . ILE A 1 101 ? 4.645 -3.781 -4.152 1 98.62 101 ILE A CA 1
ATOM 817 C C . ILE A 1 101 ? 5.215 -4.555 -5.34 1 98.62 101 ILE A C 1
ATOM 819 O O . ILE A 1 101 ? 4.586 -4.621 -6.402 1 98.62 101 ILE A O 1
ATOM 823 N N . ASP A 1 102 ? 6.402 -5.09 -5.16 1 98.25 102 ASP A N 1
ATOM 824 C CA . ASP A 1 102 ? 7.047 -5.906 -6.184 1 98.25 102 ASP A CA 1
ATOM 825 C C . ASP A 1 102 ? 6.926 -7.391 -5.859 1 98.25 102 ASP A C 1
ATOM 827 O O . ASP A 1 102 ? 7.832 -7.977 -5.266 1 98.25 102 ASP A O 1
ATOM 831 N N . MET A 1 103 ? 5.852 -7.941 -6.328 1 98.12 103 MET A N 1
ATOM 832 C CA . MET A 1 103 ? 5.621 -9.344 -6.012 1 98.12 103 MET A CA 1
ATOM 833 C C . MET A 1 103 ? 5.465 -10.172 -7.285 1 98.12 103 MET A C 1
ATOM 835 O O . MET A 1 103 ? 5.102 -9.641 -8.336 1 98.12 103 MET A O 1
ATOM 839 N N . ARG A 1 104 ? 5.766 -11.469 -7.164 1 97.88 104 ARG A N 1
ATOM 840 C CA . ARG A 1 104 ? 5.582 -12.461 -8.219 1 97.88 104 ARG A CA 1
ATOM 841 C C . ARG A 1 104 ? 5.07 -13.781 -7.641 1 97.88 104 ARG A C 1
ATOM 843 O O . ARG A 1 104 ? 5.562 -14.25 -6.609 1 97.88 104 ARG A O 1
ATOM 850 N N . VAL A 1 105 ? 4.141 -14.305 -8.344 1 98 105 VAL A N 1
ATOM 851 C CA . VAL A 1 105 ? 3.611 -15.602 -7.922 1 98 105 VAL A CA 1
ATOM 852 C C . VAL A 1 105 ? 4.598 -16.703 -8.297 1 98 105 VAL A C 1
ATOM 854 O O . VAL A 1 105 ? 5.137 -16.719 -9.406 1 98 105 VAL A O 1
ATOM 857 N N . SER A 1 106 ? 4.844 -17.594 -7.41 1 96.38 106 SER A N 1
ATOM 858 C CA . SER A 1 106 ? 5.77 -18.703 -7.625 1 96.38 106 SER A CA 1
ATOM 859 C C . SER A 1 106 ? 5.023 -19.984 -7.988 1 96.38 106 SER A C 1
ATOM 861 O O . SER A 1 106 ? 5.391 -20.672 -8.938 1 96.38 106 SER A O 1
ATOM 863 N N . THR A 1 107 ? 4.059 -20.297 -7.188 1 95.81 107 THR A N 1
ATOM 864 C CA . THR A 1 107 ? 3.197 -21.453 -7.422 1 95.81 107 THR A CA 1
ATOM 865 C C . THR A 1 107 ? 1.729 -21.078 -7.234 1 95.81 107 THR A C 1
ATOM 867 O O . THR A 1 107 ? 1.394 -20.281 -6.359 1 95.81 107 THR A O 1
ATOM 870 N N . PHE A 1 108 ? 0.946 -21.625 -8.094 1 96.94 108 PHE A N 1
ATOM 871 C CA . PHE A 1 108 ? -0.479 -21.328 -8.055 1 96.94 108 PHE A CA 1
ATOM 872 C C . PHE A 1 108 ? -1.299 -22.516 -8.539 1 96.94 108 PHE A C 1
ATOM 874 O O . PHE A 1 108 ? -1.126 -22.984 -9.664 1 96.94 108 PHE A O 1
ATOM 881 N N . SER A 1 109 ? -2.059 -23.062 -7.672 1 94.69 109 SER A N 1
ATOM 882 C CA . SER A 1 109 ? -2.984 -24.156 -7.938 1 94.69 109 SER A CA 1
ATOM 883 C C . SER A 1 109 ? -4.281 -23.984 -7.156 1 94.69 109 SER A C 1
ATOM 885 O O . SER A 1 109 ? -4.445 -23.016 -6.414 1 94.69 109 SER A O 1
ATOM 887 N N . ARG A 1 110 ? -5.188 -24.875 -7.34 1 93.31 110 ARG A N 1
ATOM 888 C CA . ARG A 1 110 ? -6.473 -24.75 -6.66 1 93.31 110 ARG A CA 1
ATOM 889 C C . ARG A 1 110 ? -6.293 -24.797 -5.145 1 93.31 110 ARG A C 1
ATOM 891 O O . ARG A 1 110 ? -5.809 -25.797 -4.602 1 93.31 110 ARG A O 1
ATOM 898 N N . GLY A 1 111 ? -6.617 -23.703 -4.527 1 94.5 111 GLY A N 1
ATOM 899 C CA . GLY A 1 111 ? -6.598 -23.609 -3.074 1 94.5 111 GLY A CA 1
ATOM 900 C C . GLY A 1 111 ? -5.223 -23.297 -2.514 1 94.5 111 GLY A C 1
ATOM 901 O O . GLY A 1 111 ? -5.016 -23.359 -1.301 1 94.5 111 GLY A O 1
ATOM 902 N N . PHE A 1 112 ? -4.293 -23.094 -3.426 1 96.94 112 PHE A N 1
ATOM 903 C CA . PHE A 1 112 ? -2.926 -22.906 -2.951 1 96.94 112 PHE A CA 1
ATOM 904 C C . PHE A 1 112 ? -2.203 -21.859 -3.787 1 96.94 112 PHE A C 1
ATOM 906 O O . PHE A 1 112 ? -2.281 -21.875 -5.016 1 96.94 112 PHE A O 1
ATOM 913 N N . CYS A 1 113 ? -1.5 -20.953 -3.07 1 98.12 113 CYS A N 1
ATOM 914 C CA . CYS A 1 113 ? -0.711 -19.922 -3.752 1 98.12 113 CYS A CA 1
ATOM 915 C C . CYS A 1 113 ? 0.529 -19.562 -2.943 1 98.12 113 CYS A C 1
ATOM 917 O O . CYS A 1 113 ? 0.456 -19.406 -1.724 1 98.12 113 CYS A O 1
ATOM 919 N N . THR A 1 114 ? 1.666 -19.5 -3.598 1 98.5 114 THR A N 1
ATOM 920 C CA . THR A 1 114 ? 2.885 -18.938 -3.035 1 98.5 114 THR A CA 1
ATOM 921 C C . THR A 1 114 ? 3.412 -17.812 -3.916 1 98.5 114 THR A C 1
ATOM 923 O O . THR A 1 114 ? 3.25 -17.844 -5.137 1 98.5 114 THR A O 1
ATOM 926 N N . ALA A 1 115 ? 4.051 -16.891 -3.305 1 98.75 115 ALA A N 1
ATOM 927 C CA . ALA A 1 115 ? 4.594 -15.742 -4.02 1 98.75 115 ALA A CA 1
ATOM 928 C C . ALA A 1 115 ? 5.832 -15.195 -3.314 1 98.75 115 ALA A C 1
ATOM 930 O O . ALA A 1 115 ? 6.066 -15.492 -2.143 1 98.75 115 ALA A O 1
ATOM 931 N N . ILE A 1 116 ? 6.535 -14.422 -4.039 1 98.69 116 ILE A N 1
ATOM 932 C CA . ILE A 1 116 ? 7.699 -13.734 -3.492 1 98.69 116 ILE A CA 1
ATOM 933 C C . ILE A 1 116 ? 7.531 -12.227 -3.637 1 98.69 116 ILE A C 1
ATOM 935 O O . ILE A 1 116 ? 6.82 -11.758 -4.531 1 98.69 116 ILE A O 1
ATOM 939 N N . MET A 1 117 ? 8.156 -11.531 -2.768 1 98.69 117 MET A N 1
ATOM 940 C CA . MET A 1 117 ? 8.188 -10.078 -2.812 1 98.69 117 MET A CA 1
ATOM 941 C C . MET A 1 117 ? 9.602 -9.555 -2.602 1 98.69 117 MET A C 1
ATOM 943 O O . MET A 1 117 ? 10.281 -9.953 -1.653 1 98.69 117 MET A O 1
ATOM 947 N N . ARG A 1 118 ? 9.984 -8.68 -3.457 1 98.12 118 ARG A N 1
ATOM 948 C CA . ARG A 1 118 ? 11.32 -8.086 -3.35 1 98.12 118 ARG A CA 1
ATOM 949 C C . ARG A 1 118 ? 11.305 -6.863 -2.441 1 98.12 118 ARG A C 1
ATOM 951 O O . ARG A 1 118 ? 10.312 -6.129 -2.396 1 98.12 118 ARG A O 1
ATOM 958 N N . ASP A 1 119 ? 12.398 -6.695 -1.771 1 98.38 119 ASP A N 1
ATOM 959 C CA . ASP A 1 119 ? 12.625 -5.531 -0.918 1 98.38 119 ASP A CA 1
ATOM 960 C C . ASP A 1 119 ? 13.047 -4.32 -1.745 1 98.38 119 ASP A C 1
ATOM 962 O O . ASP A 1 119 ? 14.164 -4.277 -2.271 1 98.38 119 ASP A O 1
ATOM 966 N N . ARG A 1 120 ? 12.18 -3.344 -1.864 1 98 120 ARG A N 1
ATOM 967 C CA . ARG A 1 120 ? 12.43 -2.105 -2.596 1 98 120 ARG A CA 1
ATOM 968 C C . ARG A 1 120 ? 12.383 -0.9 -1.662 1 98 120 ARG A C 1
ATOM 970 O O . ARG A 1 120 ? 11.656 -0.905 -0.667 1 98 120 ARG A O 1
ATOM 977 N N . HIS A 1 121 ? 13.07 0.115 -1.994 1 97.88 121 HIS A N 1
ATOM 978 C CA . HIS A 1 121 ? 13.031 1.341 -1.205 1 97.88 121 HIS A CA 1
ATOM 979 C C . HIS A 1 121 ? 11.609 1.891 -1.106 1 97.88 121 HIS A C 1
ATOM 981 O O . HIS A 1 121 ? 11.211 2.393 -0.055 1 97.88 121 HIS A O 1
ATOM 987 N N . SER A 1 122 ? 10.852 1.731 -2.148 1 97.94 122 SER A N 1
ATOM 988 C CA . SER A 1 122 ? 9.5 2.285 -2.221 1 97.94 122 SER A CA 1
ATOM 989 C C . SER A 1 122 ? 8.562 1.596 -1.231 1 97.94 122 SER A C 1
ATOM 991 O O . SER A 1 122 ? 7.492 2.113 -0.92 1 97.94 122 SER A O 1
ATOM 993 N N . THR A 1 123 ? 8.945 0.4 -0.729 1 98.56 123 THR A N 1
ATOM 994 C CA . THR A 1 123 ? 8.062 -0.34 0.172 1 98.56 123 THR A CA 1
ATOM 995 C C . THR A 1 123 ? 8.547 -0.218 1.615 1 98.56 123 THR A C 1
ATOM 997 O O . THR A 1 123 ? 8.031 -0.898 2.506 1 98.56 123 THR A O 1
ATOM 1000 N N . HIS A 1 124 ? 9.5 0.654 1.852 1 98.12 124 HIS A N 1
ATOM 1001 C CA . HIS A 1 124 ? 10.094 0.778 3.176 1 98.12 124 HIS A CA 1
ATOM 1002 C C . HIS A 1 124 ? 9.25 1.669 4.082 1 98.12 124 HIS A C 1
ATOM 1004 O O . HIS A 1 124 ? 8.508 2.525 3.596 1 98.12 124 HIS A O 1
ATOM 1010 N N . ASN A 1 125 ? 9.352 1.411 5.328 1 95.81 125 ASN A N 1
ATOM 1011 C CA . ASN A 1 125 ? 8.82 2.309 6.348 1 95.81 125 ASN A CA 1
ATOM 1012 C C . ASN A 1 125 ? 9.914 3.207 6.926 1 95.81 125 ASN A C 1
ATOM 1014 O O . ASN A 1 125 ? 11.008 3.299 6.371 1 95.81 125 ASN A O 1
ATOM 1018 N N . THR A 1 126 ? 9.617 3.887 7.953 1 91.44 126 THR A N 1
ATOM 1019 C CA . THR A 1 126 ? 10.531 4.84 8.562 1 91.44 126 THR A CA 1
ATOM 1020 C C . THR A 1 126 ? 11.742 4.121 9.156 1 91.44 126 THR A C 1
ATOM 1022 O O . THR A 1 126 ? 12.789 4.73 9.367 1 91.44 126 THR A O 1
ATOM 1025 N N . GLN A 1 127 ? 11.594 2.883 9.406 1 91.44 127 GLN A N 1
ATOM 1026 C CA . GLN A 1 127 ? 12.664 2.119 10.047 1 91.44 127 GLN A CA 1
ATOM 1027 C C . GLN A 1 127 ? 13.5 1.368 9.008 1 91.44 127 GLN A C 1
ATOM 1029 O O . GLN A 1 127 ? 14.289 0.488 9.359 1 91.44 127 GLN A O 1
ATOM 1034 N N . LYS A 1 128 ? 13.266 1.545 7.762 1 92.75 128 LYS A N 1
ATOM 1035 C CA . LYS A 1 128 ? 14.047 1.02 6.645 1 92.75 128 LYS A CA 1
ATOM 1036 C C . LYS A 1 128 ? 13.805 -0.478 6.465 1 92.75 128 LYS A C 1
ATOM 1038 O O . LYS A 1 128 ? 14.695 -1.202 6.008 1 92.75 128 LYS A O 1
ATOM 1043 N N . GLY A 1 129 ? 12.828 -0.97 6.973 1 97.31 129 GLY A N 1
ATOM 1044 C CA . GLY A 1 129 ? 12.281 -2.277 6.645 1 97.31 129 GLY A CA 1
ATOM 1045 C C . GLY A 1 129 ? 11.055 -2.205 5.754 1 97.31 129 GLY A C 1
ATOM 1046 O O . GLY A 1 129 ? 10.57 -1.115 5.445 1 97.31 129 GLY A O 1
ATOM 1047 N N . ILE A 1 130 ? 10.656 -3.359 5.324 1 98.62 130 ILE A N 1
ATOM 1048 C CA . ILE A 1 130 ? 9.445 -3.369 4.512 1 98.62 130 ILE A CA 1
ATOM 1049 C C . ILE A 1 130 ? 8.25 -2.924 5.355 1 98.62 130 ILE A C 1
ATOM 1051 O O . ILE A 1 130 ? 8.062 -3.404 6.477 1 98.62 130 ILE A O 1
ATOM 1055 N N . HIS A 1 131 ? 7.559 -2.025 4.871 1 98.81 131 HIS A N 1
ATOM 1056 C CA . HIS A 1 131 ? 6.434 -1.41 5.566 1 98.81 131 HIS A CA 1
ATOM 1057 C C . HIS A 1 131 ? 5.391 -2.453 5.961 1 98.81 131 HIS A C 1
ATOM 1059 O O . HIS A 1 131 ? 5.051 -3.326 5.16 1 98.81 131 HIS A O 1
ATOM 1065 N N . PRO A 1 132 ? 4.82 -2.357 7.113 1 98.75 132 PRO A N 1
ATOM 1066 C CA . PRO A 1 132 ? 3.818 -3.324 7.562 1 98.75 132 PRO A CA 1
ATOM 1067 C C . PRO A 1 132 ? 2.617 -3.408 6.625 1 98.75 132 PRO A C 1
ATOM 1069 O O . PRO A 1 132 ? 2.092 -4.5 6.383 1 98.75 132 PRO A O 1
ATOM 1072 N N . THR A 1 133 ? 2.164 -2.318 6.109 1 98.88 133 THR A N 1
ATOM 1073 C CA . THR A 1 133 ? 0.976 -2.373 5.266 1 98.88 133 THR A CA 1
ATOM 1074 C C . THR A 1 133 ? 1.336 -2.842 3.857 1 98.88 133 THR A C 1
ATOM 1076 O O . THR A 1 133 ? 0.465 -3.275 3.1 1 98.88 133 THR A O 1
ATOM 1079 N N . ALA A 1 134 ? 2.586 -2.717 3.459 1 98.88 134 ALA A N 1
ATOM 1080 C CA . ALA A 1 134 ? 3.029 -3.426 2.26 1 98.88 134 ALA A CA 1
ATOM 1081 C C . ALA A 1 134 ? 2.924 -4.938 2.445 1 98.88 134 ALA A C 1
ATOM 1083 O O . ALA A 1 134 ? 2.502 -5.652 1.532 1 98.88 134 ALA A O 1
ATOM 1084 N N . LEU A 1 135 ? 3.27 -5.367 3.596 1 98.94 135 LEU A N 1
ATOM 1085 C CA . LEU A 1 135 ? 3.127 -6.781 3.928 1 98.94 135 LEU A CA 1
ATOM 1086 C C . LEU A 1 135 ? 1.659 -7.199 3.904 1 98.94 135 LEU A C 1
ATOM 1088 O O . LEU A 1 135 ? 1.337 -8.328 3.527 1 98.94 135 LEU A O 1
ATOM 1092 N N . ALA A 1 136 ? 0.832 -6.316 4.336 1 98.94 136 ALA A N 1
ATOM 1093 C CA . ALA A 1 136 ? -0.6 -6.602 4.273 1 98.94 136 ALA A CA 1
ATOM 1094 C C . ALA A 1 136 ? -1.06 -6.793 2.83 1 98.94 136 ALA A C 1
ATOM 1096 O O . ALA A 1 136 ? -1.854 -7.691 2.541 1 98.94 136 ALA A O 1
ATOM 1097 N N . THR A 1 137 ? -0.593 -5.941 1.965 1 98.88 137 THR A N 1
ATOM 1098 C CA . THR A 1 137 ? -0.919 -6.074 0.549 1 98.88 137 THR A CA 1
ATOM 1099 C C . THR A 1 137 ? -0.427 -7.41 0.004 1 98.88 137 THR A C 1
ATOM 1101 O O . THR A 1 137 ? -1.15 -8.094 -0.724 1 98.88 137 THR A O 1
ATOM 1104 N N . PHE A 1 138 ? 0.755 -7.762 0.392 1 98.94 138 PHE A N 1
ATOM 1105 C CA . PHE A 1 138 ? 1.364 -9.016 -0.024 1 98.94 138 PHE A CA 1
ATOM 1106 C C . PHE A 1 138 ? 0.524 -10.203 0.432 1 98.94 138 PHE A C 1
ATOM 1108 O O . PHE A 1 138 ? 0.207 -11.094 -0.365 1 98.94 138 PHE A O 1
ATOM 1115 N N . ALA A 1 139 ? 0.12 -10.148 1.652 1 98.94 139 ALA A N 1
ATOM 1116 C CA . ALA A 1 139 ? -0.693 -11.211 2.238 1 98.94 139 ALA A CA 1
ATOM 1117 C C . ALA A 1 139 ? -2.076 -11.258 1.598 1 98.94 139 ALA A C 1
ATOM 1119 O O . ALA A 1 139 ? -2.566 -12.328 1.243 1 98.94 139 ALA A O 1
ATOM 1120 N N . GLU A 1 140 ? -2.686 -10.117 1.448 1 98.75 140 GLU A N 1
ATOM 1121 C CA . GLU A 1 140 ? -4.02 -10.031 0.865 1 98.75 140 GLU A CA 1
ATOM 1122 C C . GLU A 1 140 ? -4.039 -10.594 -0.555 1 98.75 140 GLU A C 1
ATOM 1124 O O . GLU A 1 140 ? -4.945 -11.344 -0.92 1 98.75 140 GLU A O 1
ATOM 1129 N N . THR A 1 141 ? -3.059 -10.211 -1.327 1 98.56 141 THR A N 1
ATOM 1130 C CA . THR A 1 141 ? -3.002 -10.648 -2.717 1 98.56 141 THR A CA 1
ATOM 1131 C C . THR A 1 141 ? -2.781 -12.156 -2.801 1 98.56 141 THR A C 1
ATOM 1133 O O . THR A 1 141 ? -3.484 -12.852 -3.537 1 98.56 141 THR A O 1
ATOM 1136 N N . THR A 1 142 ? -1.833 -12.664 -2.043 1 98.62 142 THR A N 1
ATOM 1137 C CA . THR A 1 142 ? -1.525 -14.086 -2.047 1 98.62 142 THR A CA 1
ATOM 1138 C C . THR A 1 142 ? -2.723 -14.898 -1.563 1 98.62 142 THR A C 1
ATOM 1140 O O . THR A 1 142 ? -3.121 -15.875 -2.209 1 98.62 142 THR A O 1
ATOM 1143 N N . GLY A 1 143 ? -3.246 -14.484 -0.442 1 98 143 GLY A N 1
ATOM 1144 C CA . GLY A 1 143 ? -4.414 -15.164 0.09 1 98 143 GLY A CA 1
ATOM 1145 C C . GLY A 1 143 ? -5.625 -15.07 -0.819 1 98 143 GLY A C 1
ATOM 1146 O O . GLY A 1 143 ? -6.379 -16.031 -0.956 1 98 143 GLY A O 1
ATOM 1147 N N . GLY A 1 144 ? -5.84 -13.906 -1.376 1 96.62 144 GLY A N 1
ATOM 1148 C CA . GLY A 1 144 ? -6.93 -13.727 -2.324 1 96.62 144 GLY A CA 1
ATOM 1149 C C . GLY A 1 144 ? -6.832 -14.656 -3.523 1 96.62 144 GLY A C 1
ATOM 1150 O O . GLY A 1 144 ? -7.836 -15.234 -3.951 1 96.62 144 GLY A O 1
ATOM 1151 N N . LEU A 1 145 ? -5.656 -14.789 -4.055 1 96.56 145 LEU A N 1
ATOM 1152 C CA . LEU A 1 145 ? -5.441 -15.68 -5.191 1 96.56 145 LEU A CA 1
ATOM 1153 C C . LEU A 1 145 ? -5.77 -17.125 -4.82 1 96.56 145 LEU A C 1
ATOM 1155 O O . LEU A 1 145 ? -6.449 -17.828 -5.574 1 96.56 145 LEU A O 1
ATOM 1159 N N . ALA A 1 146 ? -5.305 -17.562 -3.678 1 96.62 146 ALA A N 1
ATOM 1160 C CA . ALA A 1 146 ? -5.59 -18.922 -3.223 1 96.62 146 ALA A CA 1
ATOM 1161 C C . ALA A 1 146 ? -7.094 -19.156 -3.104 1 96.62 146 ALA A C 1
ATOM 1163 O O . ALA A 1 146 ? -7.609 -20.172 -3.576 1 96.62 146 ALA A O 1
ATOM 1164 N N . LEU A 1 147 ? -7.77 -18.234 -2.543 1 94.62 147 LEU A N 1
ATOM 1165 C CA . LEU A 1 147 ? -9.211 -18.359 -2.359 1 94.62 147 LEU A CA 1
ATOM 1166 C C . LEU A 1 147 ? -9.93 -18.359 -3.703 1 94.62 147 LEU A C 1
ATOM 1168 O O . LEU A 1 147 ? -10.781 -19.219 -3.951 1 94.62 147 LEU A O 1
ATOM 1172 N N . MET A 1 148 ? -9.578 -17.406 -4.52 1 91.88 148 MET A N 1
ATOM 1173 C CA . MET A 1 148 ? -10.242 -17.25 -5.812 1 91.88 148 MET A CA 1
ATOM 1174 C C . MET A 1 148 ? -10.062 -18.5 -6.676 1 91.88 148 MET A C 1
ATOM 1176 O O . MET A 1 148 ? -10.93 -18.812 -7.492 1 91.88 148 MET A O 1
ATOM 1180 N N . SER A 1 149 ? -8.984 -19.172 -6.457 1 92.5 149 SER A N 1
ATOM 1181 C CA . SER A 1 149 ? -8.711 -20.375 -7.234 1 92.5 149 SER A CA 1
ATOM 1182 C C . SER A 1 149 ? -9.773 -21.453 -6.996 1 92.5 149 SER A C 1
ATOM 1184 O O . SER A 1 149 ? -9.938 -22.359 -7.805 1 92.5 149 SER A O 1
ATOM 1186 N N . ASN A 1 150 ? -10.5 -21.297 -5.891 1 88.62 150 ASN A N 1
ATOM 1187 C CA . ASN A 1 150 ? -11.555 -22.25 -5.539 1 88.62 150 ASN A CA 1
ATOM 1188 C C . ASN A 1 150 ? -12.906 -21.812 -6.09 1 88.62 150 ASN A C 1
ATOM 1190 O O . ASN A 1 150 ? -13.875 -22.578 -6.043 1 88.62 150 ASN A O 1
ATOM 1194 N N . LEU A 1 151 ? -12.977 -20.641 -6.543 1 87.38 151 LEU A N 1
ATOM 1195 C CA . LEU A 1 151 ? -14.273 -20.047 -6.875 1 87.38 151 LEU A CA 1
ATOM 1196 C C . LEU A 1 151 ? -14.539 -20.141 -8.375 1 87.38 151 LEU A C 1
ATOM 1198 O O . LEU A 1 151 ? -13.602 -20.281 -9.164 1 87.38 151 LEU A O 1
ATOM 1202 N N . LYS A 1 152 ? -15.805 -20.062 -8.633 1 85.25 152 LYS A N 1
ATOM 1203 C CA . LYS A 1 152 ? -16.219 -20.031 -10.031 1 85.25 152 LYS A CA 1
ATOM 1204 C C . LYS A 1 152 ? -16.109 -18.609 -10.602 1 85.25 152 LYS A C 1
ATOM 1206 O O . LYS A 1 152 ? -15.93 -17.656 -9.852 1 85.25 152 LYS A O 1
ATOM 1211 N N . LYS A 1 153 ? -16.25 -18.469 -11.852 1 82.69 153 LYS A N 1
ATOM 1212 C CA . LYS A 1 153 ? -16.094 -17.203 -12.555 1 82.69 153 LYS A CA 1
ATOM 1213 C C . LYS A 1 153 ? -17.125 -16.172 -12.086 1 82.69 153 LYS A C 1
ATOM 1215 O O . LYS A 1 153 ? -16.828 -14.984 -12 1 82.69 153 LYS A O 1
ATOM 1220 N N . LYS A 1 154 ? -18.266 -16.672 -11.727 1 83.75 154 LYS A N 1
ATOM 1221 C CA . LYS A 1 154 ? -19.359 -15.766 -11.383 1 83.75 154 LYS A CA 1
ATOM 1222 C C . LYS A 1 154 ? -19.344 -15.414 -9.898 1 83.75 154 LYS A C 1
ATOM 1224 O O . LYS A 1 154 ? -20.047 -14.5 -9.461 1 83.75 154 LYS A O 1
ATOM 1229 N N . ASP A 1 155 ? -18.562 -16.188 -9.164 1 87.94 155 ASP A N 1
ATOM 1230 C CA . ASP A 1 155 ? -18.5 -15.945 -7.73 1 87.94 155 ASP A CA 1
ATOM 1231 C C . ASP A 1 155 ? -17.703 -14.68 -7.422 1 87.94 155 ASP A C 1
ATOM 1233 O O . ASP A 1 155 ? -16.828 -14.289 -8.188 1 87.94 155 ASP A O 1
ATOM 1237 N N . LYS A 1 156 ? -18.125 -14.078 -6.352 1 88.44 156 LYS A N 1
ATOM 1238 C CA . LYS A 1 156 ? -17.438 -12.867 -5.918 1 88.44 156 LYS A CA 1
ATOM 1239 C C . LYS A 1 156 ? -16.906 -13.016 -4.496 1 88.44 156 LYS A C 1
ATOM 1241 O O . LYS A 1 156 ? -17.562 -13.609 -3.639 1 88.44 156 LYS A O 1
ATOM 1246 N N . ALA A 1 157 ? -15.766 -12.547 -4.34 1 92.25 157 ALA A N 1
ATOM 1247 C CA . ALA A 1 157 ? -15.172 -12.516 -3.004 1 92.25 157 ALA A CA 1
ATOM 1248 C C . ALA A 1 157 ? -14.727 -11.102 -2.637 1 92.25 157 ALA A C 1
ATOM 1250 O O . ALA A 1 157 ? -13.992 -10.461 -3.395 1 92.25 157 ALA A O 1
ATOM 1251 N N . ILE A 1 158 ? -15.195 -10.641 -1.508 1 95.19 158 ILE A N 1
ATOM 1252 C CA . ILE A 1 158 ? -14.836 -9.32 -1.017 1 95.19 158 ILE A CA 1
ATOM 1253 C C . ILE A 1 158 ? -14.188 -9.43 0.358 1 95.19 158 ILE A C 1
ATOM 1255 O O . ILE A 1 158 ? -14.688 -10.141 1.234 1 95.19 158 ILE A O 1
ATOM 1259 N N . LEU A 1 159 ? -13.062 -8.797 0.494 1 98 159 LEU A N 1
ATOM 1260 C CA . LEU A 1 159 ? -12.398 -8.789 1.794 1 98 159 LEU A CA 1
ATOM 1261 C C . LEU A 1 159 ? -13.156 -7.91 2.783 1 98 159 LEU A C 1
ATOM 1263 O O . LEU A 1 159 ? -13.367 -6.723 2.529 1 98 159 LEU A O 1
ATOM 1267 N N . ILE A 1 160 ? -13.5 -8.43 3.934 1 98.31 160 ILE A N 1
ATOM 1268 C CA . ILE A 1 160 ? -14.281 -7.637 4.875 1 98.31 160 ILE A CA 1
ATOM 1269 C C . ILE A 1 160 ? -13.461 -7.359 6.129 1 98.31 160 ILE A C 1
ATOM 1271 O O . ILE A 1 160 ? -13.805 -6.48 6.926 1 98.31 160 ILE A O 1
ATOM 1275 N N . SER A 1 161 ? -12.375 -8.141 6.289 1 98.88 161 SER A N 1
ATOM 1276 C CA . SER A 1 161 ? -11.484 -7.875 7.41 1 98.88 161 SER A CA 1
ATOM 1277 C C . SER A 1 161 ? -10.094 -8.445 7.152 1 98.88 161 SER A C 1
ATOM 1279 O O . SER A 1 161 ? -9.961 -9.508 6.539 1 98.88 161 SER A O 1
ATOM 1281 N N . ILE A 1 162 ? -9.094 -7.816 7.617 1 98.94 162 ILE A N 1
ATOM 1282 C CA . ILE A 1 162 ? -7.73 -8.328 7.602 1 98.94 162 ILE A CA 1
ATOM 1283 C C . ILE A 1 162 ? -7.035 -7.988 8.914 1 98.94 162 ILE A C 1
ATOM 1285 O O . ILE A 1 162 ? -7.148 -6.863 9.414 1 98.94 162 ILE A O 1
ATOM 1289 N N . LYS A 1 163 ? -6.414 -8.922 9.445 1 98.94 163 LYS A N 1
ATOM 1290 C CA . LYS A 1 163 ? -5.562 -8.727 10.617 1 98.94 163 LYS A CA 1
ATOM 1291 C C . LYS A 1 163 ? -4.137 -9.211 10.336 1 98.94 163 LYS A C 1
ATOM 1293 O O . LYS A 1 163 ? -3.934 -10.336 9.891 1 98.94 163 LYS A O 1
ATOM 1298 N N . MET A 1 164 ? -3.232 -8.391 10.578 1 98.94 164 MET A N 1
ATOM 1299 C CA . MET A 1 164 ? -1.82 -8.734 10.445 1 98.94 164 MET A CA 1
ATOM 1300 C C . MET A 1 164 ? -1.142 -8.789 11.812 1 98.94 164 MET A C 1
ATOM 1302 O O . MET A 1 164 ? -1.382 -7.93 12.664 1 98.94 164 MET A O 1
ATOM 1306 N N . GLU A 1 165 ? -0.372 -9.727 11.984 1 98.94 165 GLU A N 1
ATOM 1307 C CA . GLU A 1 165 ? 0.556 -9.812 13.109 1 98.94 165 GLU A CA 1
ATOM 1308 C C . GLU A 1 165 ? 2.006 -9.781 12.633 1 98.94 165 GLU A C 1
ATOM 1310 O O . GLU A 1 165 ? 2.408 -10.602 11.805 1 98.94 165 GLU A O 1
ATOM 1315 N N . TYR A 1 166 ? 2.709 -8.906 13.141 1 98.81 166 TYR A N 1
ATOM 1316 C CA . TYR A 1 166 ? 4.102 -8.742 12.742 1 98.81 166 TYR A CA 1
ATOM 1317 C C . TYR A 1 166 ? 5.043 -9.297 13.805 1 98.81 166 TYR A C 1
ATOM 1319 O O . TYR A 1 166 ? 5.055 -8.82 14.938 1 98.81 166 TYR A O 1
ATOM 1327 N N . LYS A 1 167 ? 5.812 -10.227 13.43 1 98.31 167 LYS A N 1
ATOM 1328 C CA . LYS A 1 167 ? 6.609 -10.992 14.383 1 98.31 167 LYS A CA 1
ATOM 1329 C C . LYS A 1 167 ? 8.047 -10.484 14.43 1 98.31 167 LYS A C 1
ATOM 1331 O O . LYS A 1 167 ? 8.719 -10.602 15.453 1 98.31 167 LYS A O 1
ATOM 1336 N N . LYS A 1 168 ? 8.492 -10.039 13.32 1 96.31 168 LYS A N 1
ATOM 1337 C CA . LYS A 1 168 ? 9.867 -9.555 13.18 1 96.31 168 LYS A CA 1
ATOM 1338 C C . LYS A 1 168 ? 9.977 -8.547 12.039 1 96.31 168 LYS A C 1
ATOM 1340 O O . LYS A 1 168 ? 9.133 -8.516 11.148 1 96.31 168 LYS A O 1
ATOM 1345 N N . LYS A 1 169 ? 11.039 -7.727 12.164 1 96.62 169 LYS A N 1
ATOM 1346 C CA . LYS A 1 169 ? 11.297 -6.777 11.086 1 96.62 169 LYS A CA 1
ATOM 1347 C C . LYS A 1 169 ? 11.5 -7.492 9.758 1 96.62 169 LYS A C 1
ATOM 1349 O O . LYS A 1 169 ? 12.258 -8.461 9.672 1 96.62 169 LYS A O 1
ATOM 1354 N N . ALA A 1 170 ? 10.789 -7.039 8.734 1 97.94 170 ALA A N 1
ATOM 1355 C CA . ALA A 1 170 ? 10.852 -7.664 7.414 1 97.94 170 ALA A CA 1
ATOM 1356 C C . ALA A 1 170 ? 11.883 -6.977 6.531 1 97.94 170 ALA A C 1
ATOM 1358 O O . ALA A 1 170 ? 11.82 -5.762 6.316 1 97.94 170 ALA A O 1
ATOM 1359 N N . ARG A 1 171 ? 12.797 -7.762 5.992 1 97.56 171 ARG A N 1
ATOM 1360 C CA . ARG A 1 171 ? 13.836 -7.273 5.09 1 97.56 171 ARG A CA 1
ATOM 1361 C C . ARG A 1 171 ? 14.18 -8.32 4.031 1 97.56 171 ARG A C 1
ATOM 1363 O O . ARG A 1 171 ? 13.977 -9.516 4.246 1 97.56 171 ARG A O 1
ATOM 1370 N N . GLY A 1 172 ? 14.664 -7.824 2.906 1 97.69 172 GLY A N 1
ATOM 1371 C CA . GLY A 1 172 ? 15.102 -8.734 1.86 1 97.69 172 GLY A CA 1
ATOM 1372 C C . GLY A 1 172 ? 13.953 -9.422 1.149 1 97.69 172 GLY A C 1
ATOM 1373 O O . GLY A 1 172 ? 12.82 -8.938 1.169 1 97.69 172 GLY A O 1
ATOM 1374 N N . LEU A 1 173 ? 14.258 -10.516 0.538 1 98.31 173 LEU A N 1
ATOM 1375 C CA . LEU A 1 173 ? 13.266 -11.281 -0.213 1 98.31 173 LEU A CA 1
ATOM 1376 C C . LEU A 1 173 ? 12.32 -12.023 0.728 1 98.31 173 LEU A C 1
ATOM 1378 O O . LEU A 1 173 ? 12.773 -12.719 1.64 1 98.31 173 LEU A O 1
ATOM 1382 N N . LEU A 1 174 ? 11.078 -11.883 0.468 1 98.81 174 LEU A N 1
ATOM 1383 C CA . LEU A 1 174 ? 10.07 -12.531 1.299 1 98.81 174 LEU A CA 1
ATOM 1384 C C . LEU A 1 174 ? 9.266 -13.539 0.489 1 98.81 174 LEU A C 1
ATOM 1386 O O . LEU A 1 174 ? 9.148 -13.414 -0.732 1 98.81 174 LEU A O 1
ATOM 1390 N N . THR A 1 175 ? 8.711 -14.508 1.198 1 98.81 175 THR A N 1
ATOM 1391 C CA . THR A 1 175 ? 7.812 -15.492 0.611 1 98.81 175 THR A CA 1
ATOM 1392 C C . THR A 1 175 ? 6.504 -15.562 1.394 1 98.81 175 THR A C 1
ATOM 1394 O O . THR A 1 175 ? 6.512 -15.602 2.627 1 98.81 175 THR A O 1
ATOM 1397 N N . ALA A 1 176 ? 5.512 -15.547 0.715 1 98.88 176 ALA A N 1
ATOM 1398 C CA . ALA A 1 176 ? 4.195 -15.734 1.318 1 98.88 176 ALA A CA 1
ATOM 1399 C C . ALA A 1 176 ? 3.533 -17.016 0.808 1 98.88 176 ALA A C 1
ATOM 1401 O O . ALA A 1 176 ? 3.727 -17.406 -0.346 1 98.88 176 ALA A O 1
ATOM 1402 N N . SER A 1 177 ? 2.74 -17.609 1.685 1 98.69 177 SER A N 1
ATOM 1403 C CA . SER A 1 177 ? 2.004 -18.812 1.313 1 98.69 177 SER A CA 1
ATOM 1404 C C . SER A 1 177 ? 0.616 -18.828 1.944 1 98.69 177 SER A C 1
ATOM 1406 O O . SER A 1 177 ? 0.44 -18.391 3.082 1 98.69 177 SER A O 1
ATOM 1408 N N . SER A 1 178 ? -0.246 -19.297 1.222 1 98.44 178 SER A N 1
ATOM 1409 C CA . SER A 1 178 ? -1.615 -19.484 1.689 1 98.44 178 SER A CA 1
ATOM 1410 C C . SER A 1 178 ? -2.213 -20.781 1.129 1 98.44 178 SER A C 1
ATOM 1412 O O . SER A 1 178 ? -2.002 -21.109 -0.039 1 98.44 178 SER A O 1
ATOM 1414 N N . ASP A 1 179 ? -2.891 -21.438 1.986 1 95.69 179 ASP A N 1
ATOM 1415 C CA . ASP A 1 179 ? -3.604 -22.656 1.629 1 95.69 179 ASP A CA 1
ATOM 1416 C C . ASP A 1 179 ? -5.031 -22.641 2.17 1 95.69 179 ASP A C 1
ATOM 1418 O O . ASP A 1 179 ? -5.25 -22.344 3.344 1 95.69 179 ASP A O 1
ATOM 1422 N N . TYR A 1 180 ? -5.934 -22.844 1.267 1 89.81 180 TYR A N 1
ATOM 1423 C CA . TYR A 1 180 ? -7.336 -22.906 1.666 1 89.81 180 TYR A CA 1
ATOM 1424 C C . TYR A 1 180 ? -8.102 -23.906 0.81 1 89.81 180 TYR A C 1
ATOM 1426 O O . TYR A 1 180 ? -8.031 -23.859 -0.421 1 89.81 180 TYR A O 1
ATOM 1434 N N . THR A 1 181 ? -8.703 -24.766 1.425 1 79.44 181 THR A N 1
ATOM 1435 C CA . THR A 1 181 ? -9.562 -25.703 0.71 1 79.44 181 THR A CA 1
ATOM 1436 C C . THR A 1 181 ? -11.031 -25.406 1 1 79.44 181 THR A C 1
ATOM 1438 O O . THR A 1 181 ? -11.445 -25.359 2.16 1 79.44 181 THR A O 1
ATOM 1441 N N . LEU A 1 182 ? -11.711 -25.031 0.003 1 75.5 182 LEU A N 1
ATOM 1442 C CA . LEU A 1 182 ? -13.141 -24.766 0.131 1 75.5 182 LEU A CA 1
ATOM 1443 C C . LEU A 1 182 ? -13.898 -26.047 0.489 1 75.5 182 LEU A C 1
ATOM 1445 O O . LEU A 1 182 ? -13.625 -27.109 -0.07 1 75.5 182 LEU A O 1
ATOM 1449 N N . PRO A 1 183 ? -14.766 -25.766 1.365 1 71.94 183 PRO A N 1
ATOM 1450 C CA . PRO A 1 183 ? -15.617 -26.922 1.601 1 71.94 183 PRO A CA 1
ATOM 1451 C C . PRO A 1 183 ? -16.453 -27.312 0.38 1 71.94 183 PRO A C 1
ATOM 1453 O O . PRO A 1 183 ? -16.859 -26.422 -0.387 1 71.94 183 PRO A O 1
ATOM 1456 N N . SER A 1 184 ? -16.453 -28.531 -0.093 1 65.44 184 SER A N 1
ATOM 1457 C CA . SER A 1 184 ? -17.141 -29.062 -1.26 1 65.44 184 SER A CA 1
ATOM 1458 C C . SER A 1 184 ? -18.625 -28.688 -1.244 1 65.44 184 SER A C 1
ATOM 1460 O O . SER A 1 184 ? -19.266 -28.625 -2.295 1 65.44 184 SER A O 1
ATOM 1462 N N . ASP A 1 185 ? -19.125 -28.375 -0.208 1 64.19 185 ASP A N 1
ATOM 1463 C CA . ASP A 1 185 ? -20.562 -28.219 -0.071 1 64.19 185 ASP A CA 1
ATOM 1464 C C . ASP A 1 185 ? -20.938 -26.766 0.199 1 64.19 185 ASP A C 1
ATOM 1466 O O . ASP A 1 185 ? -21.797 -26.484 1.024 1 64.19 185 ASP A O 1
ATOM 1470 N N . LEU A 1 186 ? -20.234 -25.875 -0.505 1 71.81 186 LEU A N 1
ATOM 1471 C CA . LEU A 1 186 ? -20.656 -24.516 -0.219 1 71.81 186 LEU A CA 1
ATOM 1472 C C . LEU A 1 186 ? -22 -24.203 -0.849 1 71.81 186 LEU A C 1
ATOM 1474 O O . LEU A 1 186 ? -22.156 -24.312 -2.068 1 71.81 186 LEU A O 1
ATOM 1478 N N . GLU A 1 187 ? -23 -24.078 -0.014 1 75.56 187 GLU A N 1
ATOM 1479 C CA . GLU A 1 187 ? -24.344 -23.75 -0.477 1 75.56 187 GLU A CA 1
ATOM 1480 C C . GLU A 1 187 ? -24.375 -22.375 -1.161 1 75.56 187 GLU A C 1
ATOM 1482 O O . GLU A 1 187 ? -23.5 -21.547 -0.934 1 75.56 187 GLU A O 1
ATOM 1487 N N . GLU A 1 188 ? -25.312 -22.281 -2.02 1 80.81 188 GLU A N 1
ATOM 1488 C CA . GLU A 1 188 ? -25.5 -20.984 -2.67 1 80.81 188 GLU A CA 1
ATOM 1489 C C . GLU A 1 188 ? -25.812 -19.891 -1.646 1 80.81 188 GLU A C 1
ATOM 1491 O O . GLU A 1 188 ? -26.516 -20.141 -0.664 1 80.81 188 GLU A O 1
ATOM 1496 N N . GLY A 1 189 ? -25.203 -18.797 -1.803 1 86.19 189 GLY A N 1
ATOM 1497 C CA . GLY A 1 189 ? -25.453 -17.672 -0.91 1 86.19 189 GLY A CA 1
ATOM 1498 C C . GLY A 1 189 ? -24.188 -16.984 -0.461 1 86.19 189 GLY A C 1
ATOM 1499 O O . GLY A 1 189 ? -23.188 -16.984 -1.176 1 86.19 189 GLY A O 1
ATOM 1500 N N . ARG A 1 190 ? -24.375 -16.281 0.531 1 90.81 190 ARG A N 1
ATOM 1501 C CA . ARG A 1 190 ? -23.281 -15.5 1.104 1 90.81 190 ARG A CA 1
ATOM 1502 C C . ARG A 1 190 ? -22.594 -16.266 2.238 1 90.81 190 ARG A C 1
ATOM 1504 O O . ARG A 1 190 ? -23.266 -16.766 3.139 1 90.81 190 ARG A O 1
ATOM 1511 N N . HIS A 1 191 ? -21.281 -16.391 2.121 1 91.69 191 HIS A N 1
ATOM 1512 C CA . HIS A 1 191 ? -20.5 -17.109 3.117 1 91.69 191 HIS A CA 1
ATOM 1513 C C . HIS A 1 191 ? -19.312 -16.281 3.59 1 91.69 191 HIS A C 1
ATOM 1515 O O . HIS A 1 191 ? -18.688 -15.578 2.795 1 91.69 191 HIS A O 1
ATOM 1521 N N . GLU A 1 192 ? -19.047 -16.406 4.895 1 94.38 192 GLU A N 1
ATOM 1522 C CA . GLU A 1 192 ? -17.812 -15.844 5.43 1 94.38 192 GLU A CA 1
ATOM 1523 C C . GLU A 1 192 ? -16.688 -16.891 5.473 1 94.38 192 GLU A C 1
ATOM 1525 O O . GLU A 1 192 ? -16.859 -17.938 6.082 1 94.38 192 GLU A O 1
ATOM 1530 N N . ILE A 1 193 ? -15.641 -16.609 4.832 1 94.31 193 ILE A N 1
ATOM 1531 C CA . ILE A 1 193 ? -14.516 -17.547 4.758 1 94.31 193 ILE A CA 1
ATOM 1532 C C . ILE A 1 193 ? -13.281 -16.906 5.395 1 94.31 193 ILE A C 1
ATOM 1534 O O . ILE A 1 193 ? -12.953 -15.758 5.117 1 94.31 193 ILE A O 1
ATOM 1538 N N . LYS A 1 194 ? -12.617 -17.703 6.234 1 96.62 194 LYS A N 1
ATOM 1539 C CA . LYS A 1 194 ? -11.398 -17.25 6.891 1 96.62 194 LYS A CA 1
ATOM 1540 C C . LYS A 1 194 ? -10.172 -17.953 6.312 1 96.62 194 LYS A C 1
ATOM 1542 O O . LYS A 1 194 ? -10.148 -19.188 6.191 1 96.62 194 LYS A O 1
ATOM 1547 N N . THR A 1 195 ? -9.211 -17.203 5.898 1 97.12 195 THR A N 1
ATOM 1548 C CA . THR A 1 195 ? -7.961 -17.75 5.383 1 97.12 195 THR A CA 1
ATOM 1549 C C . THR A 1 195 ? -6.762 -17.141 6.113 1 97.12 195 THR A C 1
ATOM 1551 O O . THR A 1 195 ? -6.898 -16.141 6.824 1 97.12 195 THR A O 1
ATOM 1554 N N . GLU A 1 196 ? -5.641 -17.844 5.945 1 98.38 196 GLU A N 1
ATOM 1555 C CA . GLU A 1 196 ? -4.406 -17.406 6.598 1 98.38 196 GLU A CA 1
ATOM 1556 C C . GLU A 1 196 ? -3.252 -17.359 5.602 1 98.38 196 GLU A C 1
ATOM 1558 O O . GLU A 1 196 ? -3.184 -18.172 4.676 1 98.38 196 GLU A O 1
ATOM 1563 N N . VAL A 1 197 ? -2.396 -16.406 5.793 1 98.81 197 VAL A N 1
ATOM 1564 C CA . VAL A 1 197 ? -1.188 -16.281 4.984 1 98.81 197 VAL A CA 1
ATOM 1565 C C . VAL A 1 197 ? 0.029 -16.141 5.898 1 98.81 197 VAL A C 1
ATOM 1567 O O . VAL A 1 197 ? 0.019 -15.336 6.836 1 98.81 197 VAL A O 1
ATOM 1570 N N . VAL A 1 198 ? 0.999 -16.875 5.609 1 98.88 198 VAL A N 1
ATOM 1571 C CA . VAL A 1 198 ? 2.242 -16.797 6.367 1 98.88 198 VAL A CA 1
ATOM 1572 C C . VAL A 1 198 ? 3.34 -16.172 5.508 1 98.88 198 VAL A C 1
ATOM 1574 O O . VAL A 1 198 ? 3.545 -16.594 4.363 1 98.88 198 VAL A O 1
ATOM 1577 N N . VAL A 1 199 ? 4.039 -15.195 6.02 1 98.94 199 VAL A N 1
ATOM 1578 C CA . VAL A 1 199 ? 5.129 -14.523 5.32 1 98.94 199 VAL A CA 1
ATOM 1579 C C . VAL A 1 199 ? 6.457 -14.836 6.008 1 98.94 199 VAL A C 1
ATOM 1581 O O . VAL A 1 199 ? 6.598 -14.641 7.215 1 98.94 199 VAL A O 1
ATOM 1584 N N . LYS A 1 200 ? 7.371 -15.242 5.234 1 98.81 200 LYS A N 1
ATOM 1585 C CA . LYS A 1 200 ? 8.672 -15.641 5.762 1 98.81 200 LYS A CA 1
ATOM 1586 C C . LYS A 1 200 ? 9.797 -14.898 5.047 1 98.81 200 LYS A C 1
ATOM 1588 O O . LYS A 1 200 ? 9.648 -14.484 3.896 1 98.81 200 LYS A O 1
ATOM 1593 N N . ASP A 1 201 ? 10.922 -14.758 5.777 1 98.12 201 ASP A N 1
ATOM 1594 C CA . ASP A 1 201 ? 12.109 -14.18 5.148 1 98.12 201 ASP A CA 1
ATOM 1595 C C . ASP A 1 201 ? 13.031 -15.266 4.605 1 98.12 201 ASP A C 1
ATOM 1597 O O . ASP A 1 201 ? 12.648 -16.438 4.547 1 98.12 201 ASP A O 1
AT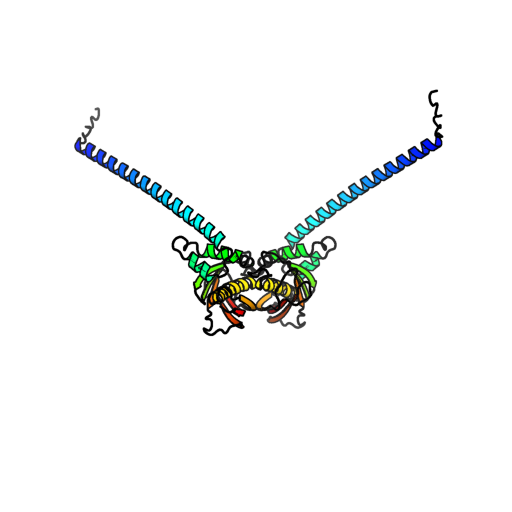OM 1601 N N . ARG A 1 202 ? 14.18 -14.906 4.152 1 95.94 202 ARG A N 1
ATOM 1602 C CA . ARG A 1 202 ? 15.102 -15.836 3.506 1 95.94 202 ARG A CA 1
ATOM 1603 C C . ARG A 1 202 ? 15.594 -16.891 4.488 1 95.94 202 ARG A C 1
ATOM 1605 O O . ARG A 1 202 ? 16.031 -17.969 4.078 1 95.94 202 ARG A O 1
ATOM 1612 N N . MET A 1 203 ? 15.578 -16.547 5.738 1 96.5 203 MET A N 1
ATOM 1613 C CA . MET A 1 203 ? 16.016 -17.484 6.77 1 96.5 203 MET A CA 1
ATOM 1614 C C . MET A 1 203 ? 14.875 -18.391 7.207 1 96.5 203 MET A C 1
ATOM 1616 O O . MET A 1 203 ? 15.008 -19.141 8.18 1 96.5 203 MET A O 1
ATOM 1620 N N . LEU A 1 204 ? 13.742 -18.234 6.652 1 96.19 204 LEU A N 1
ATOM 1621 C CA . LEU A 1 204 ? 12.555 -19.047 6.887 1 96.19 204 LEU A CA 1
ATOM 1622 C C . LEU A 1 204 ? 11.891 -18.672 8.211 1 96.19 204 LEU A C 1
ATOM 1624 O O . LEU A 1 204 ? 11.031 -19.391 8.703 1 96.19 204 LEU A O 1
ATOM 1628 N N . ASP A 1 205 ? 12.305 -17.516 8.742 1 98 205 ASP A N 1
ATOM 1629 C CA . ASP A 1 205 ? 11.602 -16.969 9.898 1 98 205 ASP A CA 1
ATOM 1630 C C . ASP A 1 205 ? 10.289 -16.312 9.484 1 98 205 ASP A C 1
ATOM 1632 O O . ASP A 1 205 ? 10.234 -15.609 8.469 1 98 205 ASP A O 1
ATOM 1636 N N . THR A 1 206 ? 9.289 -16.625 10.305 1 98.75 206 THR A N 1
ATOM 1637 C CA . THR A 1 206 ? 8.023 -15.945 10.07 1 98.75 206 THR A CA 1
ATOM 1638 C C . THR A 1 206 ? 8.125 -14.469 10.461 1 98.75 206 THR A C 1
ATOM 1640 O O . THR A 1 206 ? 8.438 -14.148 11.609 1 98.75 206 THR A O 1
ATOM 1643 N N . VAL A 1 207 ? 7.875 -13.609 9.508 1 98.69 207 VAL A N 1
ATOM 1644 C CA . VAL A 1 207 ? 7.984 -12.188 9.812 1 98.69 207 VAL A CA 1
ATOM 1645 C C . VAL A 1 207 ? 6.594 -11.602 10.062 1 98.69 207 VAL A C 1
ATOM 1647 O O . VAL A 1 207 ? 6.453 -10.602 10.773 1 98.69 207 VAL A O 1
ATOM 1650 N N . ALA A 1 208 ? 5.578 -12.227 9.453 1 98.88 208 ALA A N 1
ATOM 1651 C CA . ALA A 1 208 ? 4.211 -11.75 9.633 1 98.88 208 ALA A CA 1
ATOM 1652 C C . ALA A 1 208 ? 3.203 -12.852 9.328 1 98.88 208 ALA A C 1
ATOM 1654 O O . ALA A 1 208 ? 3.502 -13.781 8.578 1 98.88 208 ALA A O 1
ATOM 1655 N N . ILE A 1 209 ? 2.064 -12.75 9.891 1 98.94 209 ILE A N 1
ATOM 1656 C CA . ILE A 1 209 ? 0.923 -13.617 9.617 1 98.94 209 ILE A CA 1
ATOM 1657 C C . ILE A 1 209 ? -0.314 -12.773 9.328 1 98.94 209 ILE A C 1
ATOM 1659 O O . ILE A 1 209 ? -0.606 -11.82 10.062 1 98.94 209 ILE A O 1
ATOM 1663 N N . GLY A 1 210 ? -0.948 -13.094 8.297 1 98.88 210 GLY A N 1
ATOM 1664 C CA . GLY A 1 210 ? -2.186 -12.414 7.938 1 98.88 210 GLY A CA 1
ATOM 1665 C C . GLY A 1 210 ? -3.41 -13.305 8.07 1 98.88 210 GLY A C 1
ATOM 1666 O O . GLY A 1 210 ? -3.395 -14.461 7.66 1 98.88 210 GLY A O 1
ATOM 1667 N N . TYR A 1 211 ? -4.371 -12.758 8.688 1 98.88 211 TYR A N 1
ATOM 1668 C 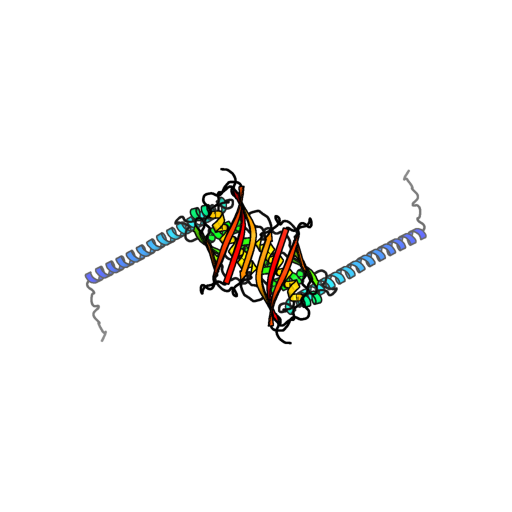CA . TYR A 1 211 ? -5.684 -13.383 8.789 1 98.88 211 TYR A CA 1
ATOM 1669 C C . TYR A 1 211 ? -6.723 -12.617 7.984 1 98.88 211 TYR A C 1
ATOM 1671 O O . TYR A 1 211 ? -6.996 -11.445 8.266 1 98.88 211 TYR A O 1
ATOM 1679 N N . LEU A 1 212 ? -7.281 -13.258 7.074 1 98.62 212 LEU A N 1
ATOM 1680 C CA . LEU A 1 212 ? -8.195 -12.609 6.141 1 98.62 212 LEU A CA 1
ATOM 1681 C C . LEU A 1 212 ? -9.609 -13.172 6.285 1 98.62 212 LEU A C 1
ATOM 1683 O O . LEU A 1 212 ? -9.781 -14.391 6.41 1 98.62 212 LEU A O 1
ATOM 1687 N N . VAL A 1 213 ? -10.57 -12.32 6.285 1 98.38 213 VAL A N 1
ATOM 1688 C CA . VAL A 1 213 ? -11.969 -12.719 6.27 1 98.38 213 VAL A CA 1
ATOM 1689 C C . VAL A 1 213 ? -12.641 -12.195 4.996 1 98.38 213 VAL A C 1
ATOM 1691 O O . VAL A 1 213 ? -12.648 -10.992 4.742 1 98.38 213 VAL A O 1
ATOM 1694 N N . TRP A 1 214 ? -13.234 -13.094 4.293 1 96.5 214 TRP A N 1
ATOM 1695 C CA . TRP A 1 214 ? -13.844 -12.773 3.008 1 96.5 214 TRP A CA 1
ATOM 1696 C C . TRP A 1 214 ? -15.344 -13.023 3.041 1 96.5 214 TRP A C 1
ATOM 1698 O O . TRP A 1 214 ? -15.805 -14.008 3.627 1 96.5 214 TRP A O 1
ATOM 1708 N N . CYS A 1 215 ? -16.047 -12.18 2.43 1 96.12 215 CYS A N 1
ATOM 1709 C CA . CYS A 1 215 ? -17.438 -12.453 2.07 1 96.12 215 CYS A CA 1
ATOM 1710 C C . CYS A 1 215 ? -17.531 -12.984 0.646 1 96.12 215 CYS A C 1
ATOM 1712 O O . CYS A 1 215 ? -17.234 -12.273 -0.311 1 96.12 215 CYS A O 1
ATOM 1714 N N . VAL A 1 216 ? -17.922 -14.227 0.536 1 92.94 216 VAL A N 1
ATOM 1715 C CA . VAL A 1 216 ? -18.031 -14.883 -0.764 1 92.94 216 VAL A CA 1
ATOM 1716 C C . VAL A 1 216 ? -19.484 -15.031 -1.163 1 92.94 216 VAL A C 1
ATOM 1718 O O . VAL A 1 216 ? -20.297 -15.555 -0.394 1 92.94 216 VAL A O 1
ATOM 1721 N N . GLU A 1 217 ? -19.766 -14.484 -2.279 1 91.06 217 GLU A N 1
ATOM 1722 C CA . GLU A 1 217 ? -21.109 -14.641 -2.859 1 91.06 217 GLU A CA 1
ATOM 1723 C C . GLU A 1 217 ? -21.078 -15.609 -4.039 1 91.06 217 GLU A C 1
ATOM 1725 O O . GLU A 1 217 ? -20.469 -15.328 -5.07 1 91.06 217 GLU A O 1
ATOM 1730 N N . THR A 1 218 ? -21.781 -16.703 -3.762 1 85.5 218 THR A N 1
ATOM 1731 C CA . THR A 1 218 ? -21.844 -17.703 -4.82 1 85.5 218 THR A CA 1
ATOM 1732 C C . THR A 1 218 ? -23.141 -17.562 -5.605 1 85.5 218 THR A C 1
ATOM 1734 O O . THR A 1 218 ? -24.219 -17.422 -5.02 1 85.5 218 THR A O 1
ATOM 1737 N N . LYS A 1 219 ? -22.984 -17.344 -6.855 1 76.62 219 LYS A N 1
ATOM 1738 C CA . LYS A 1 219 ? -24.172 -17.234 -7.699 1 76.62 219 LYS A CA 1
ATOM 1739 C C . LYS A 1 219 ? -24.5 -18.547 -8.383 1 76.62 219 LYS A C 1
ATOM 1741 O O . LYS A 1 219 ? -23.609 -19.375 -8.602 1 76.62 219 LYS A O 1
ATOM 1746 N N . GLU A 1 220 ? -25.766 -18.875 -8.461 1 62.09 220 GLU A N 1
ATOM 1747 C CA . GLU A 1 220 ? -26.266 -20.094 -9.086 1 62.09 220 GLU A CA 1
ATOM 1748 C C . GLU A 1 220 ? -25.703 -20.25 -10.5 1 62.09 220 GLU A C 1
ATOM 1750 O O . GLU A 1 220 ? -25.516 -19.266 -11.211 1 62.09 220 GLU A O 1
ATOM 1755 N N . ALA A 1 221 ? -25.281 -21.516 -10.719 1 48.19 221 ALA A N 1
ATOM 1756 C CA . ALA A 1 221 ? -24.922 -21.922 -12.07 1 48.19 221 ALA A CA 1
ATOM 1757 C C . ALA A 1 221 ? -26.062 -21.641 -13.047 1 48.19 221 ALA A C 1
ATOM 1759 O O . ALA A 1 221 ? -27.234 -21.703 -12.68 1 48.19 221 ALA A O 1
ATOM 1760 N N . MET B 1 1 ? -25.766 76.312 -52.219 1 31 1 MET B N 1
ATOM 1761 C CA . MET B 1 1 ? -26.062 76.688 -50.875 1 31 1 MET B CA 1
ATOM 1762 C C . MET B 1 1 ? -25.297 75.875 -49.875 1 31 1 MET B C 1
ATOM 1764 O O . MET B 1 1 ? -25.578 74.688 -49.719 1 31 1 MET B O 1
ATOM 1768 N N . LYS B 1 2 ? -23.953 76.125 -49.812 1 42.12 2 LYS B N 1
ATOM 1769 C CA . LYS B 1 2 ? -22.906 75.688 -48.906 1 42.12 2 LYS B CA 1
ATOM 1770 C C . LYS B 1 2 ? -23.344 75.812 -47.438 1 42.12 2 LYS B C 1
ATOM 1772 O O . LYS B 1 2 ? -23.75 76.938 -47.031 1 42.12 2 LYS B O 1
ATOM 1777 N N . SER B 1 3 ? -23.938 74.75 -46.906 1 39.53 3 SER B N 1
ATOM 1778 C CA . SER B 1 3 ? -24.359 74.625 -45.531 1 39.53 3 SER B CA 1
ATOM 1779 C C . SER B 1 3 ? -23.25 75.062 -44.594 1 39.53 3 SER B C 1
ATOM 1781 O O . SER B 1 3 ? -22.156 74.5 -44.562 1 39.53 3 SER B O 1
ATOM 1783 N N . LEU B 1 4 ? -22.984 76.438 -44.469 1 36.81 4 LEU B N 1
ATOM 1784 C CA . LEU B 1 4 ? -22.156 77.062 -43.469 1 36.81 4 LEU B CA 1
ATOM 1785 C C . LEU B 1 4 ? -22.578 76.625 -42.062 1 36.81 4 LEU B C 1
ATOM 1787 O O . LEU B 1 4 ? -23.5 77.188 -41.469 1 36.81 4 LEU B O 1
ATOM 1791 N N . LEU B 1 5 ? -22.75 75.312 -41.781 1 42.56 5 LEU B N 1
ATOM 1792 C CA . LEU B 1 5 ? -22.984 74.938 -40.406 1 42.56 5 LEU B CA 1
ATOM 1793 C C . LEU B 1 5 ? -21.969 75.625 -39.469 1 42.56 5 LEU B C 1
ATOM 1795 O O . LEU B 1 5 ? -20.766 75.625 -39.75 1 42.56 5 LEU B O 1
ATOM 1799 N N . PRO B 1 6 ? -22.266 76.688 -38.719 1 42.97 6 PRO B N 1
ATOM 1800 C CA . PRO B 1 6 ? -21.375 77.438 -37.812 1 42.97 6 PRO B CA 1
ATOM 1801 C C . PRO B 1 6 ? -20.609 76.5 -36.875 1 42.97 6 PRO B C 1
ATOM 1803 O O . PRO B 1 6 ? -21.141 75.5 -36.406 1 42.97 6 PRO B O 1
ATOM 1806 N N . GLU B 1 7 ? -19.25 76.25 -36.969 1 48.88 7 GLU B N 1
ATOM 1807 C CA . GLU B 1 7 ? -18.344 75.688 -35.969 1 48.88 7 GLU B CA 1
ATOM 1808 C C . GLU B 1 7 ? -18.641 76.188 -34.594 1 48.88 7 GLU B C 1
ATOM 1810 O O . GLU B 1 7 ? -18.547 77.438 -34.312 1 48.88 7 GLU B O 1
ATOM 1815 N N . ALA B 1 8 ? -19.656 75.75 -33.938 1 50.69 8 ALA B N 1
ATOM 1816 C CA . ALA B 1 8 ? -19.875 76.062 -32.531 1 50.69 8 ALA B CA 1
ATOM 1817 C C . ALA B 1 8 ? -18.547 76.188 -31.797 1 50.69 8 ALA B C 1
ATOM 1819 O O . ALA B 1 8 ? -17.719 75.25 -31.797 1 50.69 8 ALA B O 1
ATOM 1820 N N . SER B 1 9 ? -17.797 77.25 -31.719 1 54.62 9 SER B N 1
ATOM 1821 C CA . SER B 1 9 ? -16.641 77.688 -30.953 1 54.62 9 SER B CA 1
ATOM 1822 C C . SER B 1 9 ? -16.688 77.125 -29.531 1 54.62 9 SER B C 1
ATOM 1824 O O . SER B 1 9 ? -17.547 77.5 -28.734 1 54.62 9 SER B O 1
ATOM 1826 N N . THR B 1 10 ? -16.453 75.938 -29.328 1 65.38 10 THR B N 1
ATOM 1827 C CA . THR B 1 10 ? -16.281 75.5 -27.953 1 65.38 10 THR B CA 1
ATOM 1828 C C . THR B 1 10 ? -15.422 76.438 -27.141 1 65.38 10 THR B C 1
ATOM 1830 O O . THR B 1 10 ? -14.375 76.875 -27.609 1 65.38 10 THR B O 1
ATOM 1833 N N . SER B 1 11 ? -15.938 77.125 -26.188 1 76.88 11 SER B N 1
ATOM 1834 C CA . SER B 1 11 ? -15.289 78.062 -25.312 1 76.88 11 SER B CA 1
ATOM 1835 C C . SER B 1 11 ? -13.922 77.562 -24.844 1 76.88 11 SER B C 1
ATOM 1837 O O . SER B 1 11 ? -13.719 76.375 -24.688 1 76.88 11 SER B O 1
ATOM 1839 N N . PRO B 1 12 ? -12.859 78.312 -25.109 1 84.25 12 PRO B N 1
ATOM 1840 C CA . PRO B 1 12 ? -11.508 78 -24.641 1 84.25 12 PRO B CA 1
ATOM 1841 C C . PRO B 1 12 ? -11.5 77.375 -23.25 1 84.25 12 PRO B C 1
ATOM 1843 O O . PRO B 1 12 ? -10.68 76.5 -22.953 1 84.25 12 PRO B O 1
ATOM 1846 N N . LEU B 1 13 ? -12.477 77.688 -22.516 1 83.94 13 LEU B N 1
ATOM 1847 C CA . LEU B 1 13 ? -12.594 77.188 -21.156 1 83.94 13 LEU B CA 1
ATOM 1848 C C . LEU B 1 13 ? -12.977 75.688 -21.156 1 83.94 13 LEU B C 1
ATOM 1850 O O . LEU B 1 13 ? -12.438 74.875 -20.375 1 83.94 13 LEU B O 1
ATOM 1854 N N . ILE B 1 14 ? -13.852 75.375 -22.016 1 84.25 14 ILE B N 1
ATOM 1855 C CA . ILE B 1 14 ? -14.305 74 -22.094 1 84.25 14 ILE B CA 1
ATOM 1856 C C . ILE B 1 14 ? -13.188 73.125 -22.656 1 84.25 14 ILE B C 1
ATOM 1858 O O . ILE B 1 14 ? -12.984 72 -22.188 1 84.25 14 ILE B O 1
ATOM 1862 N N . ALA B 1 15 ? -12.43 73.625 -23.547 1 85.12 15 ALA B N 1
ATOM 1863 C CA . ALA B 1 15 ? -11.297 72.875 -24.125 1 85.12 15 ALA B CA 1
ATOM 1864 C C . ALA B 1 15 ? -10.203 72.625 -23.094 1 85.12 15 ALA B C 1
ATOM 1866 O O . ALA B 1 15 ? -9.625 71.562 -23.016 1 85.12 15 ALA B O 1
ATOM 1867 N N . ALA B 1 16 ? -10.047 73.625 -22.219 1 86.5 16 ALA B N 1
ATOM 1868 C CA . ALA B 1 16 ? -9.055 73.562 -21.156 1 86.5 16 ALA B CA 1
ATOM 1869 C C . ALA B 1 16 ? -9.484 72.5 -20.109 1 86.5 16 ALA B C 1
ATOM 1871 O O . ALA B 1 16 ? -8.656 71.688 -19.641 1 86.5 16 ALA B O 1
ATOM 1872 N N . LEU B 1 17 ? -10.734 72.438 -19.828 1 85.25 17 LEU B N 1
ATOM 1873 C CA . LEU B 1 17 ? -11.281 71.438 -18.859 1 85.25 17 LEU B CA 1
ATOM 1874 C C . LEU B 1 17 ? -11.164 70.062 -19.391 1 85.25 17 LEU B C 1
ATOM 1876 O O . LEU B 1 17 ? -10.789 69.125 -18.656 1 85.25 17 LEU B O 1
ATOM 1880 N N . TYR B 1 18 ? -11.445 69.938 -20.641 1 86.31 18 TYR B N 1
ATOM 1881 C CA . TYR B 1 18 ? -11.344 68.625 -21.281 1 86.31 18 TYR B CA 1
ATOM 1882 C C . TYR B 1 18 ? -9.898 68.125 -21.312 1 86.31 18 TYR B C 1
ATOM 1884 O O . TYR B 1 18 ? -9.617 66.938 -21.062 1 86.31 18 TYR B O 1
ATOM 1892 N N . GLY B 1 19 ? -9.008 69.062 -21.562 1 84.75 19 GLY B N 1
ATOM 1893 C CA . GLY B 1 19 ? -7.586 68.688 -21.547 1 84.75 19 GLY B CA 1
ATOM 1894 C C . GLY B 1 19 ? -7.082 68.312 -20.172 1 84.75 19 GLY B C 1
ATOM 1895 O O . GLY B 1 19 ? -6.328 67.312 -20.047 1 84.75 19 GLY B O 1
ATOM 1896 N N . HIS B 1 20 ? -7.539 68.938 -19.156 1 87.31 20 HIS B N 1
ATOM 1897 C CA . HIS B 1 20 ? -7.184 68.562 -17.781 1 87.31 20 HIS B CA 1
ATOM 1898 C C . HIS B 1 20 ? -7.766 67.25 -17.359 1 87.31 20 HIS B C 1
ATOM 1900 O O . HIS B 1 20 ? -7.094 66.438 -16.703 1 87.31 20 HIS B O 1
ATOM 1906 N N . LEU B 1 21 ? -8.961 66.938 -17.891 1 86.19 21 LEU B N 1
ATOM 1907 C CA . LEU B 1 21 ? -9.617 65.688 -17.578 1 86.19 21 LEU B CA 1
ATOM 1908 C C . LEU B 1 21 ? -8.883 64.562 -18.234 1 86.19 21 LEU B C 1
ATOM 1910 O O . LEU B 1 21 ? -8.672 63.5 -17.609 1 86.19 21 LEU B O 1
ATOM 1914 N N . GLU B 1 22 ? -8.508 64.75 -19.406 1 86.94 22 GLU B N 1
ATOM 1915 C CA . GLU B 1 22 ? -7.781 63.75 -20.141 1 86.94 22 GLU B CA 1
ATOM 1916 C C . GLU B 1 22 ? -6.414 63.469 -19.5 1 86.94 22 GLU B C 1
ATOM 1918 O O . GLU B 1 22 ? -5.977 62.344 -19.406 1 86.94 22 GLU B O 1
ATOM 1923 N N . ALA B 1 23 ? -5.824 64.562 -19.047 1 86.69 23 ALA B N 1
ATOM 1924 C CA . ALA B 1 23 ? -4.527 64.438 -18.391 1 86.69 23 ALA B CA 1
ATOM 1925 C C . ALA B 1 23 ? -4.652 63.719 -17.062 1 86.69 23 ALA B C 1
ATOM 1927 O O . ALA B 1 23 ? -3.805 62.906 -16.703 1 86.69 23 ALA B O 1
ATOM 1928 N N . THR B 1 24 ? -5.695 63.906 -16.406 1 86.69 24 THR B N 1
ATOM 1929 C CA . THR B 1 24 ? -5.957 63.281 -15.125 1 86.69 24 THR B CA 1
ATOM 1930 C C . THR B 1 24 ? -6.25 61.781 -15.312 1 86.69 24 THR B C 1
ATOM 1932 O O . THR B 1 24 ? -5.746 60.938 -14.562 1 86.69 24 THR B O 1
ATOM 1935 N N . ILE B 1 25 ? -6.973 61.531 -16.344 1 87.12 25 ILE B N 1
ATOM 1936 C CA . ILE B 1 25 ? -7.305 60.125 -16.641 1 87.12 25 ILE B CA 1
ATOM 1937 C C . ILE B 1 25 ? -6.039 59.375 -17.031 1 87.12 25 ILE B C 1
ATOM 1939 O O . ILE B 1 25 ? -5.824 58.25 -16.578 1 87.12 25 ILE B O 1
ATOM 1943 N N . HIS B 1 26 ? -5.223 60 -17.781 1 87.69 26 HIS B N 1
ATOM 1944 C CA . HIS B 1 26 ? -3.963 59.375 -18.172 1 87.69 26 HIS B CA 1
ATOM 1945 C C . HIS B 1 26 ? -3.053 59.156 -16.969 1 87.69 26 HIS B C 1
ATOM 1947 O O . HIS B 1 26 ? -2.414 58.094 -16.859 1 87.69 26 HIS B O 1
ATOM 1953 N N . LEU B 1 27 ? -3.039 60.125 -16.062 1 84.62 27 LEU B N 1
ATOM 1954 C CA . LEU B 1 27 ? -2.24 60 -14.844 1 84.62 27 LEU B CA 1
ATOM 1955 C C . LEU B 1 27 ? -2.746 58.844 -13.977 1 84.62 27 LEU B C 1
ATOM 1957 O O . LEU B 1 27 ? -1.952 58.062 -13.422 1 84.62 27 LEU B O 1
ATOM 1961 N N . VAL B 1 28 ? -4.02 58.75 -13.969 1 85.94 28 VAL B N 1
ATOM 1962 C CA . VAL B 1 28 ? -4.633 57.656 -13.188 1 85.94 28 VAL B CA 1
ATOM 1963 C C . VAL B 1 28 ? -4.309 56.312 -13.82 1 85.94 28 VAL B C 1
ATOM 1965 O O . VAL B 1 28 ? -3.996 55.344 -13.117 1 85.94 28 VAL B O 1
ATOM 1968 N N . GLN B 1 29 ? -4.316 56.25 -15.102 1 85.19 29 GLN B N 1
ATOM 1969 C CA . GLN B 1 29 ? -4 55 -15.812 1 85.19 29 GLN B CA 1
ATOM 1970 C C . GLN B 1 29 ? -2.543 54.594 -15.602 1 85.19 29 GLN B C 1
ATOM 1972 O O . GLN B 1 29 ? -2.242 53.438 -15.375 1 85.19 29 GLN B O 1
ATOM 1977 N N . VAL B 1 30 ? -1.723 55.562 -15.672 1 83.06 30 VAL B N 1
ATOM 1978 C CA . VAL B 1 30 ? -0.299 55.312 -15.477 1 83.06 30 VAL B CA 1
ATOM 1979 C C . VAL B 1 30 ? -0.041 54.875 -14.039 1 83.06 30 VAL B C 1
ATOM 1981 O O . VAL B 1 30 ? 0.738 53.969 -13.789 1 83.06 30 VAL B O 1
ATOM 1984 N N . ALA B 1 31 ? -0.739 55.531 -13.109 1 82.56 31 ALA B N 1
ATOM 1985 C CA . ALA B 1 31 ? -0.608 55.188 -11.695 1 82.56 31 ALA B CA 1
ATOM 1986 C C . ALA B 1 31 ? -1.074 53.75 -11.43 1 82.56 31 ALA B C 1
ATOM 1988 O O . ALA B 1 31 ? -0.418 53 -10.711 1 82.56 31 ALA B O 1
ATOM 1989 N N . LEU B 1 32 ? -2.117 53.344 -12.102 1 82.12 32 LEU B N 1
ATOM 1990 C CA . LEU B 1 32 ? -2.662 52 -11.93 1 82.12 32 LEU B CA 1
ATOM 1991 C C . LEU B 1 32 ? -1.743 50.938 -12.555 1 82.12 32 LEU B C 1
ATOM 1993 O O . LEU B 1 32 ? -1.554 49.875 -12 1 82.12 32 LEU B O 1
ATOM 1997 N N . LYS B 1 33 ? -1.216 51.344 -13.656 1 81.69 33 LYS B N 1
ATOM 1998 C CA . LYS B 1 33 ? -0.278 50.438 -14.312 1 81.69 33 LYS B CA 1
ATOM 1999 C C . LYS B 1 33 ? 0.988 50.25 -13.484 1 81.69 33 LYS B C 1
ATOM 2001 O O . LYS B 1 33 ? 1.518 49.125 -13.383 1 81.69 33 LYS B O 1
ATOM 2006 N N . LEU B 1 34 ? 1.446 51.312 -12.875 1 80.62 34 LEU B N 1
ATOM 2007 C CA . LEU B 1 34 ? 2.633 51.25 -12.031 1 80.62 34 LEU B CA 1
ATOM 2008 C C . LEU B 1 34 ? 2.367 50.438 -10.766 1 80.62 34 LEU B C 1
ATOM 2010 O O . LEU B 1 34 ? 3.203 49.625 -10.352 1 80.62 34 LEU B O 1
ATOM 2014 N N . GLU B 1 35 ? 1.181 50.625 -10.258 1 81.19 35 GLU B N 1
ATOM 2015 C CA . GLU B 1 35 ? 0.797 49.875 -9.07 1 81.19 35 GLU B CA 1
ATOM 2016 C C . GLU B 1 35 ? 0.684 48.375 -9.359 1 81.19 35 GLU B C 1
ATOM 2018 O O . GLU B 1 35 ? 1.111 47.531 -8.555 1 81.19 35 GLU B O 1
ATOM 2023 N N . TRP B 1 36 ? 0.15 48.156 -10.523 1 82.56 36 TRP B N 1
ATOM 2024 C CA . TRP B 1 36 ? 0.023 46.75 -10.914 1 82.56 36 TRP B CA 1
ATOM 2025 C C . TRP B 1 36 ? 1.394 46.125 -11.117 1 82.56 36 TRP B C 1
ATOM 2027 O O . TRP B 1 36 ? 1.618 44.969 -10.727 1 82.56 36 TRP B O 1
ATOM 2037 N N . THR B 1 37 ? 2.318 46.781 -11.68 1 81 37 THR B N 1
ATOM 2038 C CA . THR B 1 37 ? 3.672 46.281 -11.914 1 81 37 THR B CA 1
ATOM 2039 C C . THR B 1 37 ? 4.395 46.062 -10.586 1 81 37 THR B C 1
ATOM 2041 O O . THR B 1 37 ? 5.074 45.031 -10.406 1 81 37 THR B O 1
ATOM 2044 N N . ILE B 1 38 ? 4.152 47 -9.648 1 83.06 38 ILE B N 1
ATOM 2045 C CA . ILE B 1 38 ? 4.766 46.875 -8.328 1 83.06 38 ILE B CA 1
ATOM 2046 C C . ILE B 1 38 ? 4.137 45.688 -7.582 1 83.06 38 ILE B C 1
ATOM 2048 O O . ILE B 1 38 ? 4.844 44.875 -6.996 1 83.06 38 ILE B O 1
ATOM 2052 N N . PHE B 1 39 ? 2.836 45.625 -7.727 1 82.25 39 PHE B N 1
ATOM 2053 C CA . PHE B 1 39 ? 2.1 44.562 -7.062 1 82.25 39 PHE B CA 1
ATOM 2054 C C . PHE B 1 39 ? 2.502 43.188 -7.617 1 82.25 39 PHE B C 1
ATOM 2056 O O . PHE B 1 39 ? 2.758 42.25 -6.859 1 82.25 39 PHE B O 1
ATOM 2063 N N . SER B 1 40 ? 2.59 43.156 -8.883 1 84.25 40 SER B N 1
ATOM 2064 C CA . SER B 1 40 ? 2.939 41.875 -9.516 1 84.25 40 SER B CA 1
ATOM 2065 C C . SER B 1 40 ? 4.379 41.469 -9.203 1 84.25 40 SER B C 1
ATOM 2067 O O . SER B 1 40 ? 4.668 40.312 -8.984 1 84.25 40 SER B O 1
ATOM 2069 N N . ARG B 1 41 ? 5.25 42.438 -9.18 1 83.38 41 ARG B N 1
ATOM 2070 C CA . ARG B 1 41 ? 6.641 42.156 -8.836 1 83.38 41 ARG B CA 1
ATOM 2071 C C . ARG B 1 41 ? 6.762 41.719 -7.379 1 83.38 41 ARG B C 1
ATOM 2073 O O . ARG B 1 41 ? 7.508 40.781 -7.07 1 83.38 41 ARG B O 1
ATOM 2080 N N . LEU B 1 42 ? 6 42.375 -6.496 1 85.06 42 LEU B N 1
ATOM 2081 C CA . LEU B 1 42 ? 5.992 42 -5.086 1 85.06 42 LEU B CA 1
ATOM 2082 C C . LEU B 1 42 ? 5.457 40.594 -4.895 1 85.06 42 LEU B C 1
ATOM 2084 O O . LEU B 1 42 ? 6.004 39.812 -4.109 1 85.06 42 LEU B O 1
ATOM 2088 N N . LEU B 1 43 ? 4.461 40.344 -5.629 1 83.44 43 LEU B N 1
ATOM 2089 C CA . LEU B 1 43 ? 3.857 39.031 -5.562 1 83.44 43 LEU B CA 1
ATOM 2090 C C . LEU B 1 43 ? 4.828 37.969 -6.059 1 83.44 43 LEU B C 1
ATOM 2092 O O . LEU B 1 43 ? 4.934 36.875 -5.465 1 83.44 43 LEU B O 1
ATOM 2096 N N . ALA B 1 44 ? 5.516 38.25 -7.094 1 85.5 44 ALA B N 1
ATOM 2097 C CA . ALA B 1 44 ? 6.492 37.344 -7.652 1 85.5 44 ALA B CA 1
ATOM 2098 C C . ALA B 1 44 ? 7.637 37.094 -6.668 1 85.5 44 ALA B C 1
ATOM 2100 O O . ALA B 1 44 ? 8.086 35.938 -6.504 1 85.5 44 ALA B O 1
ATOM 2101 N N . VAL B 1 45 ? 8.086 38.125 -6.074 1 85.44 45 VAL B N 1
ATOM 2102 C CA . VAL B 1 45 ? 9.164 38 -5.098 1 85.44 45 VAL B CA 1
ATOM 2103 C C . VAL B 1 45 ? 8.688 37.188 -3.898 1 85.44 45 VAL B C 1
ATOM 2105 O O . VAL B 1 45 ? 9.406 36.312 -3.408 1 85.44 45 VAL B O 1
ATOM 2108 N N . LEU B 1 46 ? 7.461 37.5 -3.461 1 82.31 46 LEU B N 1
ATOM 2109 C CA . LEU B 1 46 ? 6.887 36.75 -2.336 1 82.31 46 LEU B CA 1
ATOM 2110 C C . LEU B 1 46 ? 6.754 35.281 -2.662 1 82.31 46 LEU B C 1
ATOM 2112 O O . LEU B 1 46 ? 7.074 34.406 -1.831 1 82.31 46 LEU B O 1
ATOM 2116 N N . MET B 1 47 ? 6.352 35.062 -3.869 1 85.25 47 MET B N 1
ATOM 2117 C CA . MET B 1 47 ? 6.211 33.656 -4.316 1 85.25 47 MET B CA 1
ATOM 2118 C C . MET B 1 47 ? 7.566 32.969 -4.379 1 85.25 47 MET B C 1
ATOM 2120 O O . MET B 1 47 ? 7.699 31.828 -3.973 1 85.25 47 MET B O 1
ATOM 2124 N N . PHE B 1 48 ? 8.531 33.656 -4.891 1 87.69 48 PHE B N 1
ATOM 2125 C CA . PHE B 1 48 ? 9.875 33.125 -4.992 1 87.69 48 PHE B CA 1
ATOM 2126 C C . PHE B 1 48 ? 10.453 32.844 -3.607 1 87.69 48 PHE B C 1
ATOM 2128 O O . PHE B 1 48 ? 11.039 31.781 -3.373 1 87.69 48 PHE B O 1
ATOM 2135 N N . LEU B 1 49 ? 10.281 33.75 -2.682 1 85.38 49 LEU B N 1
ATOM 2136 C CA . LEU B 1 49 ? 10.766 33.594 -1.317 1 85.38 49 LEU B CA 1
ATOM 2137 C C . LEU B 1 49 ? 10.07 32.406 -0.625 1 85.38 49 LEU B C 1
ATOM 2139 O O . LEU B 1 49 ? 10.703 31.656 0.102 1 85.38 49 LEU B O 1
ATOM 2143 N N . THR B 1 50 ? 8.82 32.375 -0.844 1 82.94 50 THR B N 1
ATOM 2144 C CA . THR B 1 50 ? 8.055 31.266 -0.266 1 82.94 50 THR B CA 1
ATOM 2145 C C . THR B 1 50 ? 8.547 29.922 -0.805 1 82.94 50 THR B C 1
ATOM 2147 O O . THR B 1 50 ? 8.742 28.984 -0.042 1 82.94 50 THR B O 1
ATOM 2150 N N . MET B 1 51 ? 8.805 29.891 -2.094 1 88.12 51 MET B N 1
ATOM 2151 C CA . MET B 1 51 ? 9.281 28.656 -2.725 1 88.12 51 MET B CA 1
ATOM 2152 C C . MET B 1 51 ? 10.664 28.297 -2.213 1 88.12 51 MET B C 1
ATOM 2154 O O . MET B 1 51 ? 10.938 27.125 -1.936 1 88.12 51 MET B O 1
ATOM 2158 N N . ALA B 1 52 ? 11.492 29.266 -2.145 1 88.19 52 ALA B N 1
ATOM 2159 C CA . ALA B 1 52 ? 12.836 29.031 -1.622 1 88.19 52 ALA B CA 1
ATOM 2160 C C . ALA B 1 52 ? 12.789 28.531 -0.181 1 88.19 52 ALA B C 1
ATOM 2162 O O . ALA B 1 52 ? 13.562 27.656 0.202 1 88.19 52 ALA B O 1
ATOM 2163 N N . TYR B 1 53 ? 11.898 29.125 0.542 1 85.06 53 TYR B N 1
ATOM 2164 C CA . TYR B 1 53 ? 11.742 28.719 1.935 1 85.06 53 TYR B CA 1
ATOM 2165 C C . TYR B 1 53 ? 11.227 27.281 2.029 1 85.06 53 TYR B C 1
ATOM 2167 O O . TYR B 1 53 ? 11.695 26.5 2.861 1 85.06 53 TYR B O 1
ATOM 2175 N N . ILE B 1 54 ? 10.344 26.953 1.238 1 85.94 54 ILE B N 1
ATOM 2176 C CA . ILE B 1 54 ? 9.797 25.594 1.2 1 85.94 54 ILE B CA 1
ATOM 2177 C C . ILE B 1 54 ? 10.906 24.594 0.86 1 85.94 54 ILE B C 1
ATOM 2179 O O . ILE B 1 54 ? 11.039 23.562 1.505 1 85.94 54 ILE B O 1
ATOM 2183 N N . ILE B 1 55 ? 11.727 24.922 -0.063 1 89.19 55 ILE B N 1
ATOM 2184 C CA . ILE B 1 55 ? 12.836 24.062 -0.466 1 89.19 55 ILE B CA 1
ATOM 2185 C C . ILE B 1 55 ? 13.82 23.906 0.694 1 89.19 55 ILE B C 1
ATOM 2187 O O . ILE B 1 55 ? 14.281 22.812 0.981 1 89.19 55 ILE B O 1
ATOM 2191 N N . TYR B 1 56 ? 14.055 25 1.29 1 86.31 56 TYR B N 1
ATOM 2192 C CA . TYR B 1 56 ? 14.922 25 2.463 1 86.31 56 TYR B CA 1
ATOM 2193 C C . TYR B 1 56 ? 14.383 24.062 3.543 1 86.31 56 TYR B C 1
ATOM 2195 O O . TYR B 1 56 ? 15.125 23.266 4.109 1 86.31 56 TYR B O 1
ATOM 2203 N N . ILE B 1 57 ? 13.109 24.141 3.814 1 83.81 57 ILE B N 1
ATOM 2204 C CA . ILE B 1 57 ? 12.461 23.328 4.84 1 83.81 57 ILE B CA 1
ATOM 2205 C C . ILE B 1 57 ? 12.508 21.859 4.434 1 83.81 57 ILE B C 1
ATOM 2207 O O . ILE B 1 57 ? 12.781 20.984 5.262 1 83.81 57 ILE B O 1
ATOM 2211 N N . LEU B 1 58 ? 12.297 21.609 3.205 1 87.31 58 LEU B N 1
ATOM 2212 C CA . LEU B 1 58 ? 12.32 20.25 2.701 1 87.31 58 LEU B CA 1
ATOM 2213 C C . LEU B 1 58 ? 13.703 19.625 2.875 1 87.31 58 LEU B C 1
ATOM 2215 O O . LEU B 1 58 ? 13.828 18.453 3.217 1 87.31 58 LEU B O 1
ATOM 2219 N N . ILE B 1 59 ? 14.656 20.344 2.785 1 85.44 59 ILE B N 1
ATOM 2220 C CA . ILE B 1 59 ? 16.031 19.859 2.877 1 85.44 59 ILE B CA 1
ATOM 2221 C C . ILE B 1 59 ? 16.422 19.719 4.344 1 85.44 59 ILE B C 1
ATOM 2223 O O . ILE B 1 59 ? 17.016 18.703 4.738 1 85.44 59 ILE B O 1
ATOM 2227 N N . THR B 1 60 ? 16.016 20.656 5.133 1 82.06 60 THR B N 1
ATOM 2228 C CA . THR B 1 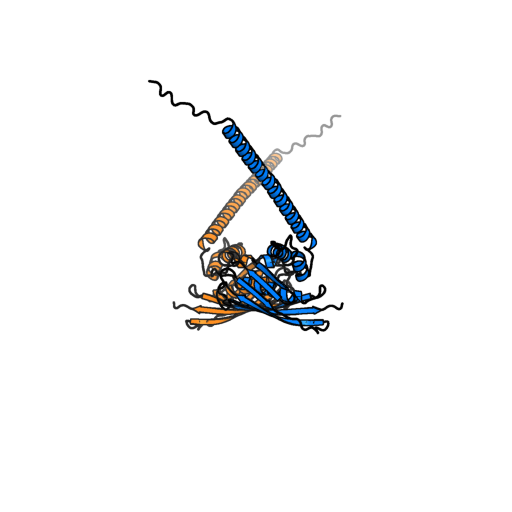60 ? 16.469 20.703 6.52 1 82.06 60 THR B CA 1
ATOM 2229 C C . THR B 1 60 ? 15.695 19.688 7.375 1 82.06 60 THR B C 1
ATOM 2231 O O . THR B 1 60 ? 16.25 19.125 8.328 1 82.06 60 THR B O 1
ATOM 2234 N N . LEU B 1 61 ? 14.438 19.516 7.043 1 81.31 61 LEU B N 1
ATOM 2235 C CA . LEU B 1 61 ? 13.602 18.688 7.906 1 81.31 61 LEU B CA 1
ATOM 2236 C C . LEU B 1 61 ? 13.492 17.266 7.355 1 81.31 61 LEU B C 1
ATOM 2238 O O . LEU B 1 61 ? 12.719 16.453 7.863 1 81.31 61 LEU B O 1
ATOM 2242 N N . ARG B 1 62 ? 14.305 17.031 6.395 1 78.81 62 ARG B N 1
ATOM 2243 C CA . ARG B 1 62 ? 14.242 15.719 5.734 1 78.81 62 ARG B CA 1
ATOM 2244 C C . ARG B 1 62 ? 14.648 14.609 6.695 1 78.81 62 ARG B C 1
ATOM 2246 O O . ARG B 1 62 ? 14.172 13.477 6.574 1 78.81 62 ARG B O 1
ATOM 2253 N N . HIS B 1 63 ? 15.438 15.039 7.668 1 73.38 63 HIS B N 1
ATOM 2254 C CA . HIS B 1 63 ? 15.922 14.016 8.586 1 73.38 63 HIS B CA 1
ATOM 2255 C C . HIS B 1 63 ? 15.266 14.148 9.961 1 73.38 63 HIS B C 1
ATOM 2257 O O . HIS B 1 63 ? 15.656 13.469 10.906 1 73.38 63 HIS B O 1
ATOM 2263 N N . GLY B 1 64 ? 14.227 14.961 9.984 1 66 64 GLY B N 1
ATOM 2264 C CA . GLY B 1 64 ? 13.539 15.148 11.25 1 66 64 GLY B CA 1
ATOM 2265 C C . GLY B 1 64 ? 12.625 13.992 11.617 1 66 64 GLY B C 1
ATOM 2266 O O . GLY B 1 64 ? 11.984 13.398 10.742 1 66 64 GLY B O 1
ATOM 2267 N N . ARG B 1 65 ? 12.75 13.672 12.992 1 67.31 65 ARG B N 1
ATOM 2268 C CA . ARG B 1 65 ? 12.086 12.422 13.344 1 67.31 65 ARG B CA 1
ATOM 2269 C C . ARG B 1 65 ? 10.805 12.68 14.125 1 67.31 65 ARG B C 1
ATOM 2271 O O . ARG B 1 65 ? 10.078 11.742 14.461 1 67.31 65 ARG B O 1
ATOM 2278 N N . HIS B 1 66 ? 10.469 13.961 14.352 1 86.06 66 HIS B N 1
ATOM 2279 C CA . HIS B 1 66 ? 9.234 14.109 15.125 1 86.06 66 HIS B CA 1
ATOM 2280 C C . HIS B 1 66 ? 8.156 14.82 14.312 1 86.06 66 HIS B C 1
ATOM 2282 O O . HIS B 1 66 ? 8.18 16.047 14.172 1 86.06 66 HIS B O 1
ATOM 2288 N N . PRO B 1 67 ? 7.23 14.203 13.883 1 90.5 67 PRO B N 1
ATOM 2289 C CA . PRO B 1 67 ? 6.277 14.711 12.898 1 90.5 67 PRO B CA 1
ATOM 2290 C C . PRO B 1 67 ? 5.5 15.922 13.406 1 90.5 67 PRO B C 1
ATOM 2292 O O . PRO B 1 67 ? 5.223 16.859 12.641 1 90.5 67 PRO B O 1
ATOM 2295 N N . LEU B 1 68 ? 5.184 15.938 14.656 1 90.69 68 LEU B N 1
ATOM 2296 C CA . LEU B 1 68 ? 4.406 17.062 15.172 1 90.69 68 LEU B CA 1
ATOM 2297 C C . LEU B 1 68 ? 5.219 18.344 15.133 1 90.69 68 LEU B C 1
ATOM 2299 O O . LEU B 1 68 ? 4.688 19.422 14.82 1 90.69 68 LEU B O 1
ATOM 2303 N N . MET B 1 69 ? 6.488 18.25 15.492 1 87.56 69 MET B N 1
ATOM 2304 C CA . MET B 1 69 ? 7.367 19.406 15.438 1 87.56 69 MET B CA 1
ATOM 2305 C C . MET B 1 69 ? 7.484 19.938 14.016 1 87.56 69 MET B C 1
ATOM 2307 O O . MET B 1 69 ? 7.48 21.156 13.797 1 87.56 69 MET B O 1
ATOM 2311 N N . ILE B 1 70 ? 7.59 19.062 13.133 1 89.5 70 ILE B N 1
ATOM 2312 C CA . ILE B 1 70 ? 7.664 19.438 11.727 1 89.5 70 ILE B CA 1
ATOM 2313 C C . ILE B 1 70 ? 6.379 20.156 11.32 1 89.5 70 ILE B C 1
ATOM 2315 O O . ILE B 1 70 ? 6.426 21.219 10.688 1 89.5 70 ILE B O 1
ATOM 2319 N N . TRP B 1 71 ? 5.297 19.625 11.727 1 92.38 71 TRP B N 1
ATOM 2320 C CA . TRP B 1 71 ? 3.994 20.203 11.414 1 92.38 71 TRP B CA 1
ATOM 2321 C C . TRP B 1 71 ? 3.873 21.609 11.977 1 92.38 71 TRP B C 1
ATOM 2323 O O . TRP B 1 71 ? 3.381 22.516 11.305 1 92.38 71 TRP B O 1
ATOM 2333 N N . GLU B 1 72 ? 4.312 21.797 13.148 1 89.12 72 GLU B N 1
ATOM 2334 C CA . GLU B 1 72 ? 4.234 23.094 13.812 1 89.12 72 GLU B CA 1
ATOM 2335 C C . GLU B 1 72 ? 5.137 24.109 13.125 1 89.12 72 GLU B C 1
ATOM 2337 O O . GLU B 1 72 ? 4.762 25.281 12.977 1 89.12 72 GLU B O 1
ATOM 2342 N N . LYS B 1 73 ? 6.254 23.656 12.742 1 86 73 LYS B N 1
ATOM 2343 C CA . LYS B 1 73 ? 7.184 24.531 12.047 1 86 73 LYS B CA 1
ATOM 2344 C C . LYS B 1 73 ? 6.609 25 10.711 1 86 73 LYS B C 1
ATOM 2346 O O . LYS B 1 73 ? 6.852 26.125 10.289 1 86 73 LYS B O 1
ATOM 2351 N N . LEU B 1 74 ? 5.812 24.172 10.094 1 88.44 74 LEU B N 1
ATOM 2352 C CA . LEU B 1 74 ? 5.203 24.484 8.805 1 88.44 74 LEU B CA 1
ATOM 2353 C C . LEU B 1 74 ? 3.982 25.391 8.984 1 88.44 74 LEU B C 1
ATOM 2355 O O . LEU B 1 74 ? 3.398 25.859 8.008 1 88.44 74 LEU B O 1
ATOM 2359 N N . GLY B 1 75 ? 3.562 25.594 10.172 1 84.69 75 GLY B N 1
ATOM 2360 C CA . GLY B 1 75 ? 2.383 26.391 10.453 1 84.69 75 GLY B CA 1
ATOM 2361 C C . GLY B 1 75 ? 2.658 27.891 10.445 1 84.69 75 GLY B C 1
ATOM 2362 O O . GLY B 1 75 ? 1.757 28.688 10.695 1 84.69 75 GLY B O 1
ATOM 2363 N N . LYS B 1 76 ? 3.787 28.312 10.062 1 80.31 76 LYS B N 1
ATOM 2364 C CA . LYS B 1 76 ? 4.105 29.734 9.953 1 80.31 76 LYS B CA 1
ATOM 2365 C C . LYS B 1 76 ? 3.357 30.375 8.797 1 80.31 76 LYS B C 1
ATOM 2367 O O . LYS B 1 76 ? 3.102 29.734 7.777 1 80.31 76 LYS B O 1
ATOM 2372 N N . PRO B 1 77 ? 2.955 31.578 8.914 1 79 77 PRO B N 1
ATOM 2373 C CA . PRO B 1 77 ? 2.039 32.25 7.992 1 79 77 PRO B CA 1
ATOM 2374 C C . PRO B 1 77 ? 2.506 32.188 6.539 1 79 77 PRO B C 1
ATOM 2376 O O . PRO B 1 77 ? 1.686 32.031 5.629 1 79 77 PRO B O 1
ATOM 2379 N N . VAL B 1 78 ? 3.74 32.219 6.305 1 71.75 78 VAL B N 1
ATOM 2380 C CA . VAL B 1 78 ? 4.258 32.312 4.945 1 71.75 78 VAL B CA 1
ATOM 2381 C C . VAL B 1 78 ? 4.023 31 4.199 1 71.75 78 VAL B C 1
ATOM 2383 O O . VAL B 1 78 ? 3.803 31 2.984 1 71.75 78 VAL B O 1
ATOM 2386 N N . VAL B 1 79 ? 3.998 29.922 4.918 1 78.81 79 VAL B N 1
ATOM 2387 C CA . VAL B 1 79 ? 3.973 28.656 4.211 1 78.81 79 VAL B CA 1
ATOM 2388 C C . VAL B 1 79 ? 2.719 27.875 4.598 1 78.81 79 VAL B C 1
ATOM 2390 O O . VAL B 1 79 ? 2.502 26.75 4.121 1 78.81 79 VAL B O 1
ATOM 2393 N N . LYS B 1 80 ? 1.88 28.344 5.426 1 82.62 80 LYS B N 1
ATOM 2394 C CA . LYS B 1 80 ? 0.728 27.656 5.988 1 82.62 80 LYS B CA 1
ATOM 2395 C C . LYS B 1 80 ? -0.156 27.078 4.883 1 82.62 80 LYS B C 1
ATOM 2397 O O . LYS B 1 80 ? -0.691 25.969 5.02 1 82.62 80 LYS B O 1
ATOM 2402 N N . ILE B 1 81 ? -0.186 27.812 3.756 1 82.38 81 ILE B N 1
ATOM 2403 C CA . ILE B 1 81 ? -1.047 27.406 2.646 1 82.38 81 ILE B CA 1
ATOM 2404 C C . ILE B 1 81 ? -0.513 26.125 2.016 1 82.38 81 ILE B C 1
ATOM 2406 O O . ILE B 1 81 ? -1.287 25.297 1.543 1 82.38 81 ILE B O 1
ATOM 2410 N N . PHE B 1 82 ? 0.754 25.891 2.102 1 88.75 82 PHE B N 1
ATOM 2411 C CA . PHE B 1 82 ? 1.361 24.719 1.457 1 88.75 82 PHE B CA 1
ATOM 2412 C C . PHE B 1 82 ? 1.71 23.656 2.484 1 88.75 82 PHE B C 1
ATOM 2414 O O . PHE B 1 82 ? 2.412 22.688 2.172 1 88.75 82 PHE B O 1
ATOM 2421 N N . ARG B 1 83 ? 1.188 23.797 3.691 1 89.81 83 ARG B N 1
ATOM 2422 C CA . ARG B 1 83 ? 1.565 22.938 4.805 1 89.81 83 ARG B CA 1
ATOM 2423 C C . ARG B 1 83 ? 1.207 21.484 4.52 1 89.81 83 ARG B C 1
ATOM 2425 O O . ARG B 1 83 ? 2.041 20.594 4.68 1 89.81 83 ARG B O 1
ATOM 2432 N N . PRO B 1 84 ? -0.018 21.25 4.023 1 91.94 84 PRO B N 1
ATOM 2433 C CA . PRO B 1 84 ? -0.361 19.844 3.803 1 91.94 84 PRO B CA 1
ATOM 2434 C C . PRO B 1 84 ? 0.503 19.188 2.729 1 91.94 84 PRO B C 1
ATOM 2436 O O . PRO B 1 84 ? 0.876 18.016 2.859 1 91.94 84 PRO B O 1
ATOM 2439 N N . TRP B 1 85 ? 0.901 19.906 1.786 1 91.62 85 TRP B N 1
ATOM 2440 C CA . TRP B 1 85 ? 1.701 19.375 0.689 1 91.62 85 TRP B CA 1
ATOM 2441 C C . TRP B 1 85 ? 3.143 19.141 1.129 1 91.62 85 TRP B C 1
ATOM 2443 O O . TRP B 1 85 ? 3.721 18.094 0.847 1 91.62 85 TRP B O 1
ATOM 2453 N N . THR B 1 86 ? 3.662 20.172 1.74 1 91.44 86 THR B N 1
ATOM 2454 C CA . THR B 1 86 ? 5.043 20.078 2.203 1 91.44 86 THR B CA 1
ATOM 2455 C C . THR B 1 86 ? 5.195 18.969 3.229 1 91.44 86 THR B C 1
ATOM 2457 O O . THR B 1 86 ? 6.16 18.203 3.184 1 91.44 86 THR B O 1
ATOM 2460 N N . PHE B 1 87 ? 4.238 18.922 4.145 1 94.69 87 PHE B N 1
ATOM 2461 C CA . PHE B 1 87 ? 4.277 17.859 5.152 1 94.69 87 PHE B CA 1
ATOM 2462 C C . PHE B 1 87 ? 4.188 16.484 4.504 1 94.69 87 PHE B C 1
ATOM 2464 O O . PHE B 1 87 ? 4.895 15.562 4.902 1 94.69 87 PHE B O 1
ATOM 2471 N N . ALA B 1 88 ? 3.322 16.344 3.523 1 95.5 88 ALA B N 1
ATOM 2472 C CA . ALA B 1 88 ? 3.184 15.078 2.816 1 95.5 88 ALA B CA 1
ATOM 2473 C C . ALA B 1 88 ? 4.5 14.664 2.164 1 95.5 88 ALA B C 1
ATOM 2475 O O . ALA B 1 88 ? 4.887 13.5 2.211 1 95.5 88 ALA B O 1
ATOM 2476 N N . ARG B 1 89 ? 5.188 15.594 1.578 1 93.25 89 ARG B N 1
ATOM 2477 C CA . ARG B 1 89 ? 6.465 15.312 0.932 1 93.25 89 ARG B CA 1
ATOM 2478 C C . ARG B 1 89 ? 7.496 14.836 1.947 1 93.25 89 ARG B C 1
ATOM 2480 O O . ARG B 1 89 ? 8.242 13.891 1.684 1 93.25 89 ARG B O 1
ATOM 2487 N N . LEU B 1 90 ? 7.547 15.484 3.029 1 93.25 90 LEU B N 1
ATOM 2488 C CA . LEU B 1 90 ? 8.484 15.109 4.082 1 93.25 90 LEU B CA 1
ATOM 2489 C C . LEU B 1 90 ? 8.148 13.734 4.652 1 93.25 90 LEU B C 1
ATOM 2491 O O . LEU B 1 90 ? 9.039 12.922 4.898 1 93.25 90 LEU B O 1
ATOM 2495 N N . LEU B 1 91 ? 6.844 13.531 4.852 1 93.94 91 LEU B N 1
ATOM 2496 C CA . LEU B 1 91 ? 6.375 12.242 5.332 1 93.94 91 LEU B CA 1
ATOM 2497 C C . LEU B 1 91 ? 6.773 11.125 4.367 1 93.94 91 LEU B C 1
ATOM 2499 O O . LEU B 1 91 ? 7.277 10.086 4.789 1 93.94 91 LEU B O 1
ATOM 2503 N N . ASN B 1 92 ? 6.59 11.344 3.09 1 94.94 92 ASN B N 1
ATOM 2504 C CA . ASN B 1 92 ? 6.895 10.359 2.055 1 94.94 92 ASN B CA 1
ATOM 2505 C C . ASN B 1 92 ? 8.391 10.094 1.957 1 94.94 92 ASN B C 1
ATOM 2507 O O . ASN B 1 92 ? 8.805 8.992 1.578 1 94.94 92 ASN B O 1
ATOM 2511 N N . ASN B 1 93 ? 9.164 11.023 2.289 1 92.69 93 ASN B N 1
ATOM 2512 C CA . ASN B 1 93 ? 10.609 10.836 2.305 1 92.69 93 ASN B CA 1
ATOM 2513 C C . ASN B 1 93 ? 11.039 9.922 3.447 1 92.69 93 ASN B C 1
ATOM 2515 O O . ASN B 1 93 ? 11.922 9.078 3.275 1 92.69 93 ASN B O 1
ATOM 2519 N N . SER B 1 94 ? 10.422 10.109 4.566 1 92.75 94 SER B N 1
ATOM 2520 C CA . SER B 1 94 ? 10.766 9.328 5.746 1 92.75 94 SER B CA 1
ATOM 2521 C C . SER B 1 94 ? 10.094 7.961 5.719 1 92.75 94 SER B C 1
ATOM 2523 O O . SER B 1 94 ? 10.625 6.992 6.27 1 92.75 94 SER B O 1
ATOM 2525 N N . ASP B 1 95 ? 8.977 7.945 5.16 1 95.44 95 ASP B N 1
ATOM 2526 C CA . ASP B 1 95 ? 8.148 6.75 5.023 1 95.44 95 ASP B CA 1
ATOM 2527 C C . ASP B 1 95 ? 7.762 6.512 3.562 1 95.44 95 ASP B C 1
ATOM 2529 O O . ASP B 1 95 ? 6.633 6.793 3.16 1 95.44 95 ASP B O 1
ATOM 2533 N N . PRO B 1 96 ? 8.648 5.93 2.789 1 97.5 96 PRO B N 1
ATOM 2534 C CA . PRO B 1 96 ? 8.477 5.844 1.338 1 97.5 96 PRO B CA 1
ATOM 2535 C C . PRO B 1 96 ? 7.172 5.152 0.939 1 97.5 96 PRO B C 1
ATOM 2537 O O . PRO B 1 96 ? 6.535 5.543 -0.042 1 97.5 96 PRO B O 1
ATOM 2540 N N . TYR B 1 97 ? 6.758 4.18 1.608 1 98.62 97 TYR B N 1
ATOM 2541 C CA . TYR B 1 97 ? 5.574 3.439 1.185 1 98.62 97 TYR B CA 1
ATOM 2542 C C . TYR B 1 97 ? 4.32 4.289 1.335 1 98.62 97 TYR B C 1
ATOM 2544 O O . TYR B 1 97 ? 3.299 4.02 0.697 1 98.62 97 TYR B O 1
ATOM 2552 N N . ALA B 1 98 ? 4.328 5.238 2.221 1 97.88 98 ALA B N 1
ATOM 2553 C CA . ALA B 1 98 ? 3.191 6.148 2.35 1 97.88 98 ALA B CA 1
ATOM 2554 C C . ALA B 1 98 ? 2.889 6.84 1.022 1 97.88 98 ALA B C 1
ATOM 2556 O O . ALA B 1 98 ? 1.772 7.312 0.804 1 97.88 98 ALA B O 1
ATOM 2557 N N . ARG B 1 99 ? 3.814 6.781 0.137 1 97.31 99 ARG B N 1
ATOM 2558 C CA . ARG B 1 99 ? 3.641 7.383 -1.182 1 97.31 99 ARG B CA 1
ATOM 2559 C C . ARG B 1 99 ? 2.695 6.551 -2.043 1 97.31 99 ARG B C 1
ATOM 2561 O O . ARG B 1 99 ? 2.225 7.016 -3.084 1 97.31 99 ARG B O 1
ATOM 2568 N N . SER B 1 100 ? 2.465 5.387 -1.653 1 98.5 100 SER B N 1
ATOM 2569 C CA . SER B 1 100 ? 1.611 4.512 -2.447 1 98.5 100 SER B CA 1
ATOM 2570 C C . SER B 1 100 ? 0.167 5 -2.453 1 98.5 100 SER B C 1
ATOM 2572 O O . SER B 1 100 ? -0.642 4.555 -3.27 1 98.5 100 SER B O 1
ATOM 2574 N N . ILE B 1 101 ? -0.138 5.895 -1.523 1 98.62 101 ILE B N 1
ATOM 2575 C CA . ILE B 1 101 ? -1.462 6.508 -1.493 1 98.62 101 ILE B CA 1
ATOM 2576 C C . ILE B 1 101 ? -1.33 8.023 -1.576 1 98.62 101 ILE B C 1
ATOM 2578 O O . ILE B 1 101 ? -0.255 8.578 -1.328 1 98.62 101 ILE B O 1
ATOM 2582 N N . ASP B 1 102 ? -2.408 8.664 -1.95 1 98.19 102 ASP B N 1
ATOM 2583 C CA . ASP B 1 102 ? -2.449 10.125 -2.021 1 98.19 102 ASP B CA 1
ATOM 2584 C C . ASP B 1 102 ? -3.172 10.711 -0.812 1 98.19 102 ASP B C 1
ATOM 2586 O O . ASP B 1 102 ? -4.375 10.984 -0.87 1 98.19 102 ASP B O 1
ATOM 2590 N N . MET B 1 103 ? -2.391 10.953 0.198 1 98.19 103 MET B N 1
ATOM 2591 C CA . MET B 1 103 ? -3.008 11.461 1.422 1 98.19 103 MET B CA 1
ATOM 2592 C C . MET B 1 103 ? -2.381 12.781 1.841 1 98.19 103 MET B C 1
ATOM 2594 O O . MET B 1 103 ? -1.242 13.078 1.478 1 98.19 103 MET B O 1
ATOM 2598 N N . ARG B 1 104 ? -3.146 13.57 2.592 1 97.88 104 ARG B N 1
ATOM 2599 C CA . ARG B 1 104 ? -2.715 14.828 3.197 1 97.88 104 ARG B CA 1
ATOM 2600 C C . ARG B 1 104 ? -3.293 14.984 4.598 1 97.88 104 ARG B C 1
ATOM 2602 O O . ARG B 1 104 ? -4.477 14.719 4.824 1 97.88 104 ARG B O 1
ATOM 2609 N N . VAL B 1 105 ? -2.449 15.438 5.441 1 98 105 VAL B N 1
ATOM 2610 C CA . VAL B 1 105 ? -2.904 15.68 6.805 1 98 105 VAL B CA 1
ATOM 2611 C C . VAL B 1 105 ? -3.711 16.984 6.855 1 98 105 VAL B C 1
ATOM 2613 O O . VAL B 1 105 ? -3.314 17.984 6.266 1 98 105 VAL B O 1
ATOM 2616 N N . SER B 1 106 ? -4.801 16.953 7.508 1 96.44 106 SER B N 1
ATOM 2617 C CA . SER B 1 106 ? -5.676 18.109 7.633 1 96.44 106 SER B CA 1
ATOM 2618 C C . SER B 1 106 ? -5.465 18.828 8.961 1 96.44 106 SER B C 1
ATOM 2620 O O . SER B 1 106 ? -5.328 20.047 9.008 1 96.44 106 SER B O 1
ATOM 2622 N N . THR B 1 107 ? -5.52 18.078 10.008 1 95.81 107 THR B N 1
ATOM 2623 C CA . THR B 1 107 ? -5.27 18.578 11.352 1 95.81 107 THR B CA 1
ATOM 2624 C C . THR B 1 107 ? -4.32 17.656 12.109 1 95.81 107 THR B C 1
ATOM 2626 O O . THR B 1 107 ? -4.391 16.438 11.961 1 95.81 107 THR B O 1
ATOM 2629 N N . PHE B 1 108 ? -3.461 18.281 12.844 1 97.06 108 PHE B N 1
ATOM 2630 C CA . PHE B 1 108 ? -2.467 17.531 13.594 1 97.06 108 PHE B CA 1
ATOM 2631 C C . PHE B 1 108 ? -2.1 18.234 14.883 1 97.06 108 PHE B C 1
ATOM 2633 O O . PHE B 1 108 ? -1.641 19.391 14.859 1 97.06 108 PHE B O 1
ATOM 2640 N N . SER B 1 109 ? -2.416 17.641 15.961 1 94.62 109 SER B N 1
ATOM 2641 C CA . SER B 1 109 ? -2.088 18.109 17.297 1 94.62 109 SER B CA 1
ATOM 2642 C C . SER B 1 109 ? -1.723 16.938 18.219 1 94.62 109 SER B C 1
ATOM 2644 O O . SER B 1 109 ? -1.732 15.781 17.797 1 94.62 109 SER B O 1
ATOM 2646 N N . ARG B 1 110 ? -1.374 17.234 19.406 1 93.31 110 ARG B N 1
ATOM 2647 C CA . ARG B 1 110 ? -0.97 16.172 20.328 1 93.31 110 ARG B CA 1
ATOM 2648 C C . ARG B 1 110 ? -2.109 15.188 20.578 1 93.31 110 ARG B C 1
ATOM 2650 O O . ARG B 1 110 ? -3.17 15.57 21.078 1 93.31 110 ARG B O 1
ATOM 2657 N N . GLY B 1 111 ? -1.877 13.977 20.156 1 94.56 111 GLY B N 1
ATOM 2658 C CA . GLY B 1 111 ? -2.826 12.906 20.391 1 94.56 111 GLY B CA 1
ATOM 2659 C C . GLY B 1 111 ? -3.947 12.859 19.375 1 94.56 111 GLY B C 1
ATOM 2660 O O . GLY B 1 111 ? -4.91 12.109 19.531 1 94.56 111 GLY B O 1
ATOM 2661 N N . PHE B 1 112 ? -3.852 13.75 18.406 1 97 112 PHE B N 1
ATOM 2662 C CA . PHE B 1 112 ? -4.957 13.836 17.453 1 97 112 PHE B CA 1
ATOM 2663 C C . PHE B 1 112 ? -4.445 14.102 16.047 1 97 112 PHE B C 1
ATOM 2665 O O . PHE B 1 112 ? -3.584 14.961 15.844 1 97 112 PHE B O 1
ATOM 2672 N N . CYS B 1 113 ? -5.008 13.344 15.078 1 98.12 113 CYS B N 1
ATOM 2673 C CA . CYS B 1 113 ? -4.652 13.539 13.672 1 98.12 113 CYS B CA 1
ATOM 2674 C C . CYS B 1 113 ? -5.836 13.242 12.766 1 98.12 113 CYS B C 1
ATOM 2676 O O . CYS B 1 113 ? -6.543 12.25 12.961 1 98.12 113 CYS B O 1
ATOM 2678 N N . THR B 1 114 ? -6.094 14.125 11.828 1 98.5 114 THR B N 1
ATOM 2679 C CA . THR B 1 114 ? -7.02 13.867 10.734 1 98.5 114 THR B CA 1
ATOM 2680 C C . THR B 1 114 ? -6.324 14.039 9.391 1 98.5 114 THR B C 1
ATOM 2682 O O . THR B 1 114 ? -5.414 14.867 9.258 1 98.5 114 THR B O 1
ATOM 2685 N N . ALA B 1 115 ? -6.777 13.312 8.43 1 98.75 115 ALA B N 1
ATOM 2686 C CA . ALA B 1 115 ? -6.191 13.367 7.094 1 98.75 115 ALA B CA 1
ATOM 2687 C C . ALA B 1 115 ? -7.23 13.031 6.027 1 98.75 115 ALA B C 1
ATOM 2689 O O . ALA B 1 115 ? -8.289 12.469 6.336 1 98.75 115 ALA B O 1
ATOM 2690 N N . ILE B 1 116 ? -6.875 13.383 4.859 1 98.69 116 ILE B N 1
ATOM 2691 C CA . ILE B 1 116 ? -7.711 13.047 3.709 1 98.69 116 ILE B CA 1
ATOM 2692 C C . ILE B 1 116 ? -6.918 12.203 2.717 1 98.69 116 ILE B C 1
ATOM 2694 O O . ILE B 1 116 ? -5.688 12.289 2.668 1 98.69 116 ILE B O 1
ATOM 2698 N N . MET B 1 117 ? -7.629 11.422 1.991 1 98.69 117 MET B N 1
ATOM 2699 C CA . MET B 1 117 ? -7.047 10.609 0.924 1 98.69 117 MET B CA 1
ATOM 2700 C C . MET B 1 117 ? -7.879 10.711 -0.349 1 98.69 117 MET B C 1
ATOM 2702 O O . MET B 1 117 ? -9.102 10.531 -0.312 1 98.69 117 MET B O 1
ATOM 2706 N N . ARG B 1 118 ? -7.211 10.961 -1.407 1 98.12 118 ARG B N 1
ATOM 2707 C CA . ARG B 1 118 ? -7.898 11.062 -2.691 1 98.12 118 ARG B CA 1
ATOM 2708 C C . ARG B 1 118 ? -8.016 9.688 -3.355 1 98.12 118 ARG B C 1
ATOM 2710 O O . ARG B 1 118 ? -7.125 8.844 -3.205 1 98.12 118 ARG B O 1
ATOM 2717 N N . ASP B 1 119 ? -9.094 9.531 -4.066 1 98.38 119 ASP B N 1
ATOM 2718 C CA . ASP B 1 119 ? -9.352 8.336 -4.863 1 98.38 119 ASP B CA 1
ATOM 2719 C C . ASP B 1 119 ? -8.594 8.383 -6.188 1 98.38 119 ASP B C 1
ATOM 2721 O O . ASP B 1 119 ? -8.93 9.172 -7.078 1 98.38 119 ASP B O 1
ATOM 2725 N N . ARG B 1 120 ? -7.57 7.562 -6.324 1 98.06 120 ARG B N 1
ATOM 2726 C CA . ARG B 1 120 ? -6.758 7.461 -7.531 1 98.06 120 ARG B CA 1
ATOM 2727 C C . ARG B 1 120 ? -6.883 6.078 -8.156 1 98.06 120 ARG B C 1
ATOM 2729 O O . ARG B 1 120 ? -7.09 5.086 -7.457 1 98.06 120 ARG B O 1
ATOM 2736 N N . HIS B 1 121 ? -6.707 6.004 -9.406 1 97.88 121 HIS B N 1
ATOM 2737 C CA . HIS B 1 121 ? -6.73 4.715 -10.086 1 97.88 121 HIS B CA 1
ATOM 2738 C C . HIS B 1 121 ? -5.684 3.766 -9.508 1 97.88 121 HIS B C 1
ATOM 2740 O O . HIS B 1 121 ? -5.934 2.566 -9.375 1 97.88 121 HIS B O 1
ATOM 2746 N N . SER B 1 122 ? -4.562 4.301 -9.125 1 97.94 122 SER B N 1
ATOM 2747 C CA . SER B 1 122 ? -3.443 3.5 -8.633 1 97.94 122 SER B CA 1
ATOM 2748 C C . SER B 1 122 ? -3.783 2.83 -7.309 1 97.94 122 SER B C 1
ATOM 2750 O O . SER B 1 122 ? -3.109 1.883 -6.895 1 97.94 122 SER B O 1
ATOM 2752 N N . THR B 1 123 ? -4.82 3.307 -6.598 1 98.56 123 THR B N 1
ATOM 2753 C CA . THR B 1 123 ? -5.156 2.748 -5.293 1 98.56 123 THR B CA 1
ATOM 2754 C C . THR B 1 123 ? -6.379 1.838 -5.391 1 98.56 123 THR B C 1
ATOM 2756 O O . THR B 1 123 ? -6.918 1.402 -4.371 1 98.56 123 THR B O 1
ATOM 2759 N N . HIS B 1 124 ? -6.797 1.539 -6.59 1 98.12 124 HIS B N 1
ATOM 2760 C CA . HIS B 1 124 ? -8.008 0.757 -6.797 1 98.12 124 HIS B CA 1
ATOM 2761 C C . HIS B 1 124 ? -7.73 -0.737 -6.668 1 98.12 124 HIS B C 1
ATOM 2763 O O . HIS B 1 124 ? -6.602 -1.183 -6.883 1 98.12 124 HIS B O 1
ATOM 2769 N N . ASN B 1 125 ? -8.734 -1.433 -6.293 1 95.75 125 ASN B N 1
ATOM 2770 C CA . ASN B 1 125 ? -8.727 -2.891 -6.352 1 95.75 125 ASN B CA 1
ATOM 2771 C C . ASN B 1 125 ? -9.453 -3.404 -7.594 1 95.75 125 ASN B C 1
ATOM 2773 O O . ASN B 1 125 ? -9.734 -2.635 -8.516 1 95.75 125 ASN B O 1
ATOM 2777 N N . THR B 1 126 ? -9.672 -4.645 -7.656 1 91.44 126 THR B N 1
ATOM 2778 C CA . THR B 1 126 ? -10.289 -5.277 -8.812 1 91.44 126 THR B CA 1
ATOM 2779 C C . THR B 1 126 ? -11.734 -4.809 -8.984 1 91.44 126 THR B C 1
ATOM 2781 O O . THR B 1 126 ? -12.297 -4.902 -10.078 1 91.44 126 THR B O 1
ATOM 2784 N N . GLN B 1 127 ? -12.297 -4.324 -7.953 1 91.56 127 GLN B N 1
ATOM 2785 C CA . GLN B 1 127 ? -13.695 -3.916 -7.984 1 91.56 127 GLN B CA 1
ATOM 2786 C C . GLN B 1 127 ? -13.828 -2.416 -8.234 1 91.56 127 GLN B C 1
ATOM 2788 O O . GLN B 1 127 ? -14.898 -1.843 -8.062 1 91.56 127 GLN B O 1
ATOM 2793 N N . LYS B 1 128 ? -12.781 -1.724 -8.477 1 92.69 128 LYS B N 1
ATOM 2794 C CA . LYS B 1 128 ? -12.734 -0.317 -8.859 1 92.69 128 LYS B CA 1
ATOM 2795 C C . LYS B 1 128 ? -13.055 0.591 -7.68 1 92.69 128 LYS B C 1
ATOM 2797 O O . LYS B 1 128 ? -13.594 1.683 -7.855 1 92.69 128 LYS B O 1
ATOM 2802 N N . GLY B 1 129 ? -12.953 0.149 -6.562 1 97.25 129 GLY B N 1
ATOM 2803 C CA . GLY B 1 129 ? -12.906 0.933 -5.34 1 97.25 129 GLY B CA 1
ATOM 2804 C C . GLY B 1 129 ? -11.508 1.045 -4.762 1 97.25 129 GLY B C 1
ATOM 2805 O O . GLY B 1 129 ? -10.562 0.441 -5.277 1 97.25 129 GLY B O 1
ATOM 2806 N N . ILE B 1 130 ? -11.422 1.862 -3.758 1 98.62 130 ILE B N 1
ATOM 2807 C CA . ILE B 1 130 ? -10.117 1.973 -3.115 1 98.62 130 ILE B CA 1
ATOM 2808 C C . ILE B 1 130 ? -9.75 0.645 -2.455 1 98.62 130 ILE B C 1
ATOM 2810 O O . ILE B 1 130 ? -10.57 0.053 -1.744 1 98.62 130 ILE B O 1
ATOM 2814 N N . HIS B 1 131 ? -8.633 0.197 -2.738 1 98.81 131 HIS B N 1
ATOM 2815 C CA . HIS B 1 131 ? -8.148 -1.095 -2.27 1 98.81 131 HIS B CA 1
ATOM 2816 C C . HIS B 1 131 ? -8.156 -1.171 -0.748 1 98.81 131 HIS B C 1
ATOM 2818 O O . HIS B 1 131 ? -7.754 -0.223 -0.071 1 98.81 131 HIS B O 1
ATOM 2824 N N . PRO B 1 132 ? -8.531 -2.271 -0.177 1 98.75 132 PRO B N 1
ATOM 2825 C CA . PRO B 1 132 ? -8.578 -2.42 1.279 1 98.75 132 PRO B CA 1
ATOM 2826 C C . PRO B 1 132 ? -7.223 -2.174 1.94 1 98.75 132 PRO B C 1
ATOM 2828 O O . PRO B 1 132 ? -7.156 -1.573 3.016 1 98.75 132 PRO B O 1
ATOM 2831 N N . THR B 1 133 ? -6.156 -2.623 1.345 1 98.88 133 THR B N 1
ATOM 2832 C CA . THR B 1 133 ? -4.863 -2.453 1.995 1 98.88 133 THR B CA 1
ATOM 2833 C C . THR B 1 133 ? -4.336 -1.038 1.784 1 98.88 133 THR B C 1
ATOM 2835 O O . THR B 1 133 ? -3.447 -0.586 2.512 1 98.88 133 THR B O 1
ATOM 2838 N N . ALA B 1 134 ? -4.816 -0.335 0.776 1 98.88 134 ALA B N 1
ATOM 2839 C CA . ALA B 1 134 ? -4.574 1.104 0.723 1 98.88 134 ALA B CA 1
ATOM 2840 C C . ALA B 1 134 ? -5.219 1.812 1.911 1 98.88 134 ALA B C 1
ATOM 2842 O O . ALA B 1 134 ? -4.621 2.715 2.502 1 98.88 134 ALA B O 1
ATOM 2843 N N . LEU B 1 135 ? -6.375 1.388 2.232 1 98.94 135 LEU B N 1
ATOM 2844 C CA . LEU B 1 135 ? -7.059 1.916 3.408 1 98.94 135 LEU B CA 1
ATOM 2845 C C . LEU B 1 135 ? -6.281 1.601 4.68 1 98.94 135 LEU B C 1
ATOM 2847 O O . LEU B 1 135 ? -6.266 2.398 5.621 1 98.94 135 LEU B O 1
ATOM 2851 N N . ALA B 1 136 ? -5.695 0.455 4.699 1 98.94 136 ALA B N 1
ATOM 2852 C CA . ALA B 1 136 ? -4.859 0.101 5.844 1 98.94 136 ALA B CA 1
ATOM 2853 C C . ALA B 1 136 ? -3.682 1.061 5.98 1 98.94 136 ALA B C 1
ATOM 2855 O O . ALA B 1 136 ? -3.336 1.476 7.086 1 98.94 136 ALA B O 1
ATOM 2856 N N . THR B 1 137 ? -3.057 1.364 4.867 1 98.88 137 THR B N 1
ATOM 2857 C CA . THR B 1 137 ? -1.957 2.322 4.875 1 98.88 137 THR B CA 1
ATOM 2858 C C . THR B 1 137 ? -2.428 3.68 5.387 1 98.88 137 THR B C 1
ATOM 2860 O O . THR B 1 137 ? -1.749 4.312 6.203 1 98.88 137 THR B O 1
ATOM 2863 N N . PHE B 1 138 ? -3.574 4.07 4.93 1 98.94 138 PHE B N 1
ATOM 2864 C CA . PHE B 1 138 ? -4.176 5.336 5.328 1 98.94 138 PHE B CA 1
ATOM 2865 C C . PHE B 1 138 ? -4.414 5.371 6.832 1 98.94 138 PHE B C 1
ATOM 2867 O O . PHE B 1 138 ? -4.031 6.332 7.504 1 98.94 138 PHE B O 1
ATOM 2874 N N . ALA B 1 139 ? -4.945 4.336 7.32 1 98.94 139 ALA B N 1
ATOM 2875 C CA . ALA B 1 139 ? -5.234 4.219 8.75 1 98.94 139 ALA B CA 1
ATOM 2876 C C . ALA B 1 139 ? -3.951 4.164 9.57 1 98.94 139 ALA B C 1
ATOM 2878 O O . ALA B 1 139 ? -3.826 4.852 10.586 1 98.94 139 ALA B O 1
ATOM 2879 N N . GLU B 1 140 ? -3.027 3.354 9.141 1 98.75 140 GLU B N 1
ATOM 2880 C CA . GLU B 1 140 ? -1.759 3.199 9.844 1 98.75 140 GLU B CA 1
ATOM 2881 C C . GLU B 1 140 ? -1.021 4.531 9.953 1 98.75 140 GLU B C 1
ATOM 2883 O O . GLU B 1 140 ? -0.499 4.871 11.016 1 98.75 140 GLU B O 1
ATOM 2888 N N . THR B 1 141 ? -0.981 5.238 8.859 1 98.56 141 THR B N 1
ATOM 2889 C CA . THR B 1 141 ? -0.26 6.508 8.836 1 98.56 141 THR B CA 1
ATOM 2890 C C . THR B 1 141 ? -0.934 7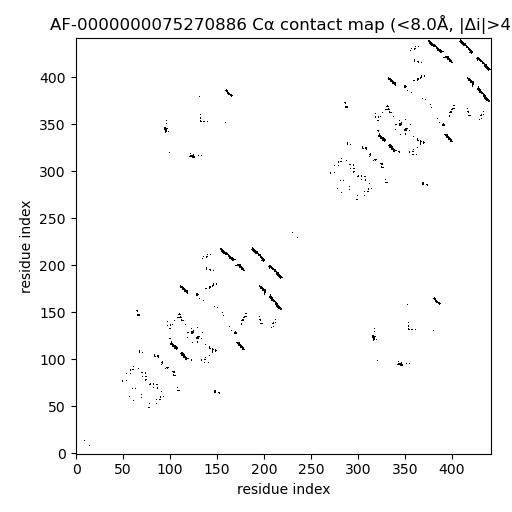.531 9.742 1 98.56 141 THR B C 1
ATOM 2892 O O . THR B 1 141 ? -0.269 8.18 10.555 1 98.56 141 THR B O 1
ATOM 2895 N N . THR B 1 142 ? -2.236 7.656 9.633 1 98.62 142 THR B N 1
ATOM 2896 C CA . THR B 1 142 ? -2.988 8.609 10.445 1 98.62 142 THR B CA 1
ATOM 2897 C C . THR B 1 142 ? -2.873 8.273 11.93 1 98.62 142 THR B C 1
ATOM 2899 O O . THR B 1 142 ? -2.572 9.141 12.742 1 98.62 142 THR B O 1
ATOM 2902 N N . GLY B 1 143 ? -3.131 7.023 12.219 1 98 143 GLY B N 1
ATOM 2903 C CA . GLY B 1 143 ? -3.016 6.586 13.602 1 98 143 GLY B CA 1
ATOM 2904 C C . GLY B 1 143 ? -1.606 6.703 14.148 1 98 143 GLY B C 1
ATOM 2905 O O . GLY B 1 143 ? -1.416 7.066 15.312 1 98 143 GLY B O 1
ATOM 2906 N N . GLY B 1 144 ? -0.637 6.344 13.336 1 96.69 144 GLY B N 1
ATOM 2907 C CA . GLY B 1 144 ? 0.754 6.488 13.734 1 96.69 144 GLY B CA 1
ATOM 2908 C C . GLY B 1 144 ? 1.135 7.918 14.07 1 96.69 144 GLY B C 1
ATOM 2909 O O . GLY B 1 144 ? 1.826 8.164 15.055 1 96.69 144 GLY B O 1
ATOM 2910 N N . LEU B 1 145 ? 0.685 8.828 13.273 1 96.56 145 LEU B N 1
ATOM 2911 C CA . LEU B 1 145 ? 0.962 10.242 13.516 1 96.56 145 LEU B CA 1
ATOM 2912 C C . LEU B 1 145 ? 0.354 10.695 14.836 1 96.56 145 LEU B C 1
ATOM 2914 O O . LEU B 1 145 ? 1.013 11.375 15.625 1 96.56 145 LEU B O 1
ATOM 2918 N N . ALA B 1 146 ? -0.874 10.312 15.094 1 96.69 146 ALA B N 1
ATOM 2919 C CA . ALA B 1 146 ? -1.53 10.672 16.344 1 96.69 146 ALA B CA 1
ATOM 2920 C C . ALA B 1 146 ? -0.752 10.141 17.547 1 96.69 146 ALA B C 1
ATOM 2922 O O . ALA B 1 146 ? -0.508 10.867 18.516 1 96.69 146 ALA B O 1
ATOM 2923 N N . LEU B 1 147 ? -0.33 8.93 17.453 1 94.69 147 LEU B N 1
ATOM 2924 C CA . LEU B 1 147 ? 0.412 8.312 18.547 1 94.69 147 LEU B CA 1
ATOM 2925 C C . LEU B 1 147 ? 1.762 8.992 18.75 1 94.69 147 LEU B C 1
ATOM 2927 O O . LEU B 1 147 ? 2.127 9.336 19.875 1 94.69 147 LEU B O 1
ATOM 2931 N N . MET B 1 148 ? 2.455 9.172 17.656 1 91.94 148 MET B N 1
ATOM 2932 C CA . MET B 1 148 ? 3.801 9.734 17.703 1 91.94 148 MET B CA 1
ATOM 2933 C C . MET B 1 148 ? 3.775 11.148 18.281 1 91.94 148 MET B C 1
ATOM 2935 O O . MET B 1 148 ? 4.742 11.578 18.906 1 91.94 148 MET B O 1
ATOM 2939 N N . SER B 1 149 ? 2.682 11.805 18.109 1 92.5 149 SER B N 1
ATOM 2940 C CA . SER B 1 149 ? 2.557 13.164 18.609 1 92.5 149 SER B CA 1
ATOM 2941 C C . SER B 1 149 ? 2.656 13.203 20.125 1 92.5 149 SER B C 1
ATOM 2943 O O . SER B 1 149 ? 2.941 14.25 20.719 1 92.5 149 SER B O 1
ATOM 2945 N N . ASN B 1 150 ? 2.426 12.047 20.75 1 88.56 150 ASN B N 1
ATOM 2946 C CA . ASN B 1 150 ? 2.482 11.945 22.203 1 88.56 150 ASN B CA 1
ATOM 2947 C C . ASN B 1 150 ? 3.875 11.539 22.688 1 88.56 150 ASN B C 1
ATOM 2949 O O . ASN B 1 150 ? 4.152 11.57 23.875 1 88.56 150 ASN B O 1
ATOM 2953 N N . LEU B 1 151 ? 4.676 11.148 21.781 1 87.38 151 LEU B N 1
ATOM 2954 C CA . LEU B 1 151 ? 5.945 10.539 22.156 1 87.38 151 LEU B CA 1
ATOM 2955 C C . LEU B 1 151 ? 7.082 11.555 22.078 1 87.38 151 LEU B C 1
ATOM 2957 O O . LEU B 1 151 ? 6.965 12.57 21.391 1 87.38 151 LEU B O 1
ATOM 2961 N N . LYS B 1 152 ? 8.086 11.203 22.828 1 85.12 152 LYS B N 1
ATOM 2962 C CA . LYS B 1 152 ? 9.297 12.023 22.766 1 85.12 152 LYS B CA 1
ATOM 2963 C C . LYS B 1 152 ? 10.156 11.641 21.578 1 85.12 152 LYS B C 1
ATOM 2965 O O . LYS B 1 152 ? 9.914 10.617 20.922 1 85.12 152 LYS B O 1
ATOM 2970 N N . LYS B 1 153 ? 11.141 12.398 21.297 1 82.75 153 LYS B N 1
ATOM 2971 C CA . LYS B 1 153 ? 12.008 12.219 20.125 1 82.75 153 LYS B CA 1
ATOM 2972 C C . LYS B 1 153 ? 12.75 10.891 20.203 1 82.75 153 LYS B C 1
ATOM 2974 O O . LYS B 1 153 ? 12.977 10.25 19.172 1 82.75 153 LYS B O 1
ATOM 2979 N N . LYS B 1 154 ? 13.031 10.477 21.406 1 83.75 154 LYS B N 1
ATOM 2980 C CA . LYS B 1 154 ? 13.852 9.273 21.562 1 83.75 154 LYS B CA 1
ATOM 2981 C C . LYS B 1 154 ? 12.992 8.023 21.625 1 83.75 154 LYS B C 1
ATOM 2983 O O . LYS B 1 154 ? 13.5 6.902 21.531 1 83.75 154 LYS B O 1
ATOM 2988 N N . ASP B 1 155 ? 11.711 8.242 21.797 1 87.75 155 ASP B N 1
ATOM 2989 C CA . ASP B 1 155 ? 10.812 7.102 21.891 1 87.75 155 ASP B CA 1
ATOM 2990 C C . ASP B 1 155 ? 10.594 6.457 20.531 1 87.75 155 ASP B C 1
ATOM 2992 O O . ASP B 1 155 ? 10.711 7.125 19.5 1 87.75 155 ASP B O 1
ATOM 2996 N N . LYS B 1 156 ? 10.375 5.184 20.609 1 88.38 156 LYS B N 1
ATOM 2997 C CA . LYS B 1 156 ? 10.133 4.43 19.375 1 88.38 156 LYS B CA 1
ATOM 2998 C C . LYS B 1 156 ? 8.789 3.711 19.438 1 88.38 156 LYS B C 1
ATOM 3000 O O . LYS B 1 156 ? 8.398 3.191 20.484 1 88.38 156 LYS B O 1
ATOM 3005 N N . ALA B 1 157 ? 8.148 3.768 18.375 1 92.25 157 ALA B N 1
ATOM 3006 C CA . ALA B 1 157 ? 6.895 3.027 18.25 1 92.25 157 ALA B CA 1
ATOM 3007 C C . ALA B 1 157 ? 6.918 2.121 17.016 1 92.25 157 ALA B C 1
ATOM 3009 O O . ALA B 1 157 ? 7.223 2.572 15.906 1 92.25 157 ALA B O 1
ATOM 3010 N N . ILE B 1 158 ? 6.648 0.866 17.234 1 95.25 158 ILE B N 1
ATOM 3011 C CA . ILE B 1 158 ? 6.613 -0.117 16.156 1 95.25 158 ILE B CA 1
ATOM 3012 C C . ILE B 1 158 ? 5.238 -0.772 16.109 1 95.25 158 ILE B C 1
ATOM 3014 O O . ILE B 1 158 ? 4.695 -1.185 17.125 1 95.25 158 ILE B O 1
ATOM 3018 N N . LEU B 1 159 ? 4.688 -0.8 14.938 1 98 159 LEU B N 1
ATOM 3019 C CA . LEU B 1 159 ? 3.404 -1.473 14.766 1 98 159 LEU B CA 1
ATOM 3020 C C . LEU B 1 159 ? 3.566 -2.986 14.859 1 98 159 LEU B C 1
ATOM 3022 O O . LEU B 1 159 ? 4.336 -3.58 14.102 1 98 159 LEU B O 1
ATOM 3026 N N . ILE B 1 160 ? 2.811 -3.635 15.711 1 98.38 160 ILE B N 1
ATOM 3027 C CA . ILE B 1 160 ? 2.99 -5.074 15.867 1 98.38 160 ILE B CA 1
ATOM 3028 C C . ILE B 1 160 ? 1.739 -5.809 15.391 1 98.38 160 ILE B C 1
ATOM 3030 O O . ILE B 1 160 ? 1.769 -7.02 15.172 1 98.38 160 ILE B O 1
ATOM 3034 N N . SER B 1 161 ? 0.652 -5.043 15.266 1 98.88 161 SER B N 1
ATOM 3035 C CA . SER B 1 161 ? -0.561 -5.645 14.719 1 98.88 161 SER B CA 1
ATOM 3036 C C . SER B 1 161 ? -1.493 -4.582 14.148 1 98.88 161 SER B C 1
ATOM 3038 O O . SER B 1 161 ? -1.586 -3.475 14.68 1 98.88 161 SER B O 1
ATOM 3040 N N . ILE B 1 162 ? -2.195 -4.891 13.125 1 98.94 162 ILE B N 1
ATOM 3041 C CA . ILE B 1 162 ? -3.248 -4.043 12.578 1 98.94 162 ILE B CA 1
ATOM 3042 C C . ILE B 1 162 ? -4.434 -4.906 12.148 1 98.94 162 ILE B C 1
ATOM 3044 O O . ILE B 1 162 ? -4.25 -5.961 11.539 1 98.94 162 ILE B O 1
ATOM 3048 N N . LYS B 1 163 ? -5.543 -4.496 12.516 1 98.94 163 LYS B N 1
ATOM 3049 C CA . LYS B 1 163 ? -6.793 -5.105 12.062 1 98.94 163 LYS B CA 1
ATOM 3050 C C . LYS B 1 163 ? -7.695 -4.074 11.398 1 98.94 163 LYS B C 1
ATOM 3052 O O . LYS B 1 163 ? -7.965 -3.012 11.961 1 98.94 163 LYS B O 1
ATOM 3057 N N . MET B 1 164 ? -8.102 -4.371 10.258 1 98.94 164 MET B N 1
ATOM 3058 C CA . MET B 1 164 ? -9.039 -3.52 9.531 1 98.94 164 MET B CA 1
ATOM 3059 C C . MET B 1 164 ? -10.406 -4.195 9.406 1 98.94 164 MET B C 1
ATOM 3061 O O . MET B 1 164 ? -10.484 -5.395 9.141 1 98.94 164 MET B O 1
ATOM 3065 N N . GLU B 1 165 ? -11.367 -3.465 9.602 1 98.94 165 GLU B N 1
ATOM 3066 C CA . GLU B 1 165 ? -12.742 -3.854 9.289 1 98.94 165 GLU B CA 1
ATOM 3067 C C . GLU B 1 165 ? -13.328 -2.961 8.195 1 98.94 165 GLU B C 1
ATOM 3069 O O . GLU B 1 165 ? -13.352 -1.736 8.336 1 98.94 165 GLU B O 1
ATOM 3074 N N . TYR B 1 166 ? -13.773 -3.57 7.199 1 98.75 166 TYR B N 1
ATOM 3075 C CA . TYR B 1 166 ? -14.328 -2.828 6.07 1 98.75 166 TYR B CA 1
ATOM 3076 C C . TYR B 1 166 ? -15.852 -2.893 6.07 1 98.75 166 TYR B C 1
ATOM 3078 O O . TYR B 1 166 ? -16.438 -3.977 5.973 1 98.75 166 TYR B O 1
ATOM 3086 N N . LYS B 1 167 ? -16.453 -1.783 6.133 1 98.25 167 LYS B N 1
ATOM 3087 C CA . LYS B 1 167 ? -17.891 -1.709 6.352 1 98.25 167 LYS B CA 1
ATOM 3088 C C . LYS B 1 167 ? -18.641 -1.479 5.039 1 98.25 167 LYS B C 1
ATOM 3090 O O . LYS B 1 167 ? -19.797 -1.878 4.895 1 98.25 167 LYS B O 1
ATOM 3095 N N . LYS B 1 168 ? -18.016 -0.795 4.172 1 96.31 168 LYS B N 1
ATOM 3096 C CA . LYS B 1 168 ? -18.594 -0.453 2.879 1 96.31 168 LYS B CA 1
ATOM 3097 C C . LYS B 1 168 ? -17.516 -0.174 1.841 1 96.31 168 LYS B C 1
ATOM 3099 O O . LYS B 1 168 ? -16.375 0.119 2.193 1 96.31 168 LYS B O 1
ATOM 3104 N N . LYS B 1 169 ? -17.938 -0.313 0.567 1 96.56 169 LYS B N 1
ATOM 3105 C CA . LYS B 1 169 ? -17.016 0.002 -0.517 1 96.56 169 LYS B CA 1
ATOM 3106 C C . LYS B 1 169 ? -16.531 1.445 -0.424 1 96.56 169 LYS B C 1
ATOM 3108 O O . LYS B 1 169 ? -17.328 2.367 -0.271 1 96.56 169 LYS B O 1
ATOM 3113 N N . ALA B 1 170 ? -15.219 1.634 -0.482 1 97.94 170 ALA B N 1
ATOM 3114 C CA . ALA B 1 170 ? -14.625 2.961 -0.363 1 97.94 170 ALA B CA 1
ATOM 3115 C C . ALA B 1 170 ? -14.422 3.596 -1.735 1 97.94 170 ALA B C 1
ATOM 3117 O O . ALA B 1 170 ? -13.766 3.016 -2.605 1 97.94 170 ALA B O 1
ATOM 3118 N N . ARG B 1 171 ? -14.938 4.789 -1.901 1 97.56 171 ARG B N 1
ATOM 3119 C CA . ARG B 1 171 ? -14.805 5.551 -3.137 1 97.56 171 ARG B CA 1
ATOM 3120 C C . ARG B 1 171 ? -14.719 7.047 -2.852 1 97.56 171 ARG B C 1
ATOM 3122 O O . ARG B 1 171 ? -15.195 7.516 -1.813 1 97.56 171 ARG B O 1
ATOM 3129 N N . GLY B 1 172 ? -14.078 7.754 -3.773 1 97.69 172 GLY B N 1
ATOM 3130 C CA . GLY B 1 172 ? -14.023 9.203 -3.643 1 97.69 172 GLY B CA 1
ATOM 3131 C C . GLY B 1 172 ? -13.094 9.664 -2.537 1 97.69 172 GLY B C 1
ATOM 3132 O O . GLY B 1 172 ? -12.188 8.922 -2.129 1 97.69 172 GLY B O 1
ATOM 3133 N N . LEU B 1 173 ? -13.289 10.844 -2.09 1 98.38 173 LEU B N 1
ATOM 3134 C CA . LEU B 1 173 ? -12.461 11.438 -1.046 1 98.38 173 LEU B CA 1
ATOM 3135 C C . LEU B 1 173 ? -12.781 10.828 0.315 1 98.38 173 LEU B C 1
ATOM 3137 O O . LEU B 1 173 ? -13.953 10.758 0.707 1 98.38 173 LEU B O 1
ATOM 3141 N N . LEU B 1 174 ? -11.773 10.461 0.982 1 98.81 174 LEU B N 1
ATOM 3142 C CA . LEU B 1 174 ? -11.945 9.852 2.297 1 98.81 174 LEU B CA 1
ATOM 3143 C C . LEU B 1 174 ? -11.289 10.703 3.379 1 98.81 174 LEU B C 1
ATOM 3145 O O . LEU B 1 174 ? -10.352 11.453 3.102 1 98.81 174 LEU B O 1
ATOM 3149 N N . THR B 1 175 ? -11.789 10.547 4.594 1 98.81 175 THR B N 1
ATOM 3150 C CA . THR B 1 175 ? -11.211 11.18 5.77 1 98.81 175 THR B CA 1
ATOM 3151 C C . THR B 1 175 ? -10.938 10.156 6.863 1 98.81 175 THR B C 1
ATOM 3153 O O . THR B 1 175 ? -11.773 9.297 7.141 1 98.81 175 THR B O 1
ATOM 3156 N N . ALA B 1 176 ? -9.844 10.25 7.371 1 98.88 176 ALA B N 1
ATOM 3157 C CA . ALA B 1 176 ? -9.484 9.414 8.516 1 98.88 176 ALA B CA 1
ATOM 3158 C C . ALA B 1 176 ? -9.227 10.266 9.758 1 98.88 176 ALA B C 1
ATOM 3160 O O . ALA B 1 176 ? -8.727 11.383 9.656 1 98.88 176 ALA B O 1
ATOM 3161 N N . SER B 1 177 ? -9.555 9.68 10.898 1 98.69 177 SER B N 1
ATOM 3162 C CA . SER B 1 177 ? -9.312 10.359 12.172 1 98.69 177 SER B CA 1
ATOM 3163 C C . SER B 1 177 ? -8.867 9.375 13.242 1 98.69 177 SER B C 1
ATOM 3165 O O . SER B 1 177 ? -9.344 8.242 13.297 1 98.69 177 SER B O 1
ATOM 3167 N N . SER B 1 178 ? -8.008 9.82 13.992 1 98.44 178 SER B N 1
ATOM 3168 C CA . SER B 1 178 ? -7.531 9.062 15.141 1 98.44 178 SER B CA 1
ATOM 3169 C C . SER B 1 178 ? -7.281 9.977 16.344 1 98.44 178 SER B C 1
ATOM 3171 O O . SER B 1 178 ? -6.762 11.086 16.188 1 98.44 178 SER B O 1
ATOM 3173 N N . ASP B 1 179 ? -7.688 9.484 17.453 1 95.62 179 ASP B N 1
ATOM 3174 C CA . ASP B 1 179 ? -7.477 10.18 18.719 1 95.62 179 ASP B CA 1
ATOM 3175 C C . ASP B 1 179 ? -6.926 9.227 19.781 1 95.62 179 ASP B C 1
ATOM 3177 O O . ASP B 1 179 ? -7.445 8.117 19.953 1 95.62 179 ASP B O 1
ATOM 3181 N N . TYR B 1 180 ? -5.828 9.625 20.328 1 89.75 180 TYR B N 1
ATOM 3182 C CA . TYR B 1 180 ? -5.23 8.836 21.406 1 89.75 180 TYR B CA 1
ATOM 3183 C C . TYR B 1 180 ? -4.566 9.727 22.438 1 89.75 180 TYR B C 1
ATOM 3185 O O . TYR B 1 180 ? -3.771 10.609 22.094 1 89.75 180 TYR B O 1
ATOM 3193 N N . THR B 1 181 ? -4.945 9.562 23.594 1 79.38 181 THR B N 1
ATOM 3194 C CA . THR B 1 181 ? -4.293 10.289 24.672 1 79.38 181 THR B CA 1
ATOM 3195 C C . THR B 1 181 ? -3.447 9.344 25.516 1 79.38 181 THR B C 1
ATOM 3197 O O . THR B 1 181 ? -3.945 8.328 26.016 1 79.38 181 THR B O 1
ATOM 3200 N N . LEU B 1 182 ? -2.186 9.57 25.484 1 75.62 182 LEU B N 1
ATOM 3201 C CA . LEU B 1 182 ? -1.264 8.766 26.281 1 75.62 182 LEU B CA 1
ATOM 3202 C C . LEU B 1 182 ? -1.537 8.953 27.781 1 75.62 182 LEU B C 1
ATOM 3204 O O . LEU B 1 182 ? -1.762 10.07 28.234 1 75.62 182 LEU B O 1
ATOM 3208 N N . PRO B 1 183 ? -1.476 7.816 28.344 1 72.19 183 PRO B N 1
ATOM 3209 C CA . PRO B 1 183 ? -1.564 7.984 29.781 1 72.19 183 PRO B CA 1
ATOM 3210 C C . PRO B 1 183 ? -0.37 8.742 30.375 1 72.19 183 PRO B C 1
ATOM 3212 O O . PRO B 1 183 ? 0.749 8.617 29.859 1 72.19 183 PRO B O 1
ATOM 3215 N N . SER B 1 184 ? -0.539 9.766 31.141 1 65.5 184 SER B N 1
ATOM 3216 C CA . SER B 1 184 ? 0.467 10.625 31.75 1 65.5 184 SER B CA 1
ATOM 3217 C C . SER B 1 184 ? 1.532 9.812 32.469 1 65.5 184 SER B C 1
ATOM 3219 O O . SER B 1 184 ? 2.66 10.273 32.656 1 65.5 184 SER B O 1
ATOM 3221 N N . ASP B 1 185 ? 1.259 8.688 32.812 1 63.97 185 ASP B N 1
ATOM 3222 C CA . ASP B 1 185 ? 2.131 7.922 33.688 1 63.97 185 ASP B CA 1
ATOM 3223 C C . ASP B 1 185 ? 2.771 6.746 32.938 1 63.97 185 ASP B C 1
ATOM 3225 O O . ASP B 1 185 ? 2.898 5.656 33.5 1 63.97 185 ASP B O 1
ATOM 3229 N N . LEU B 1 186 ? 3.141 7.031 31.703 1 71.5 186 LEU B N 1
ATOM 3230 C CA . LEU B 1 186 ? 3.76 5.875 31.062 1 71.5 186 LEU B CA 1
ATOM 3231 C C . LEU B 1 186 ? 5.156 5.629 31.625 1 71.5 186 LEU B C 1
ATOM 3233 O O . LEU B 1 186 ? 6.023 6.504 31.547 1 71.5 186 LEU B O 1
ATOM 3237 N N . GLU B 1 187 ? 5.285 4.57 32.375 1 74.94 187 GLU B N 1
ATOM 3238 C CA . GLU B 1 187 ? 6.574 4.188 32.938 1 74.94 187 GLU B CA 1
ATOM 3239 C C . GLU B 1 187 ? 7.586 3.877 31.828 1 74.94 187 GLU B C 1
ATOM 3241 O O . GLU B 1 187 ? 7.203 3.572 30.703 1 74.94 187 GLU B O 1
ATOM 3246 N N . GLU B 1 188 ? 8.789 4.059 32.188 1 80 188 GLU B N 1
ATOM 3247 C CA . GLU B 1 188 ? 9.859 3.697 31.266 1 80 188 GLU B CA 1
ATOM 3248 C C . GLU B 1 188 ? 9.797 2.217 30.906 1 80 188 GLU B C 1
ATOM 3250 O O . GLU B 1 188 ? 9.492 1.377 31.766 1 80 188 GLU B O 1
ATOM 3255 N N . GLY B 1 189 ? 9.977 1.921 29.688 1 85.94 189 GLY B N 1
ATOM 3256 C CA . GLY B 1 189 ? 9.977 0.537 29.234 1 85.94 189 GLY B CA 1
ATOM 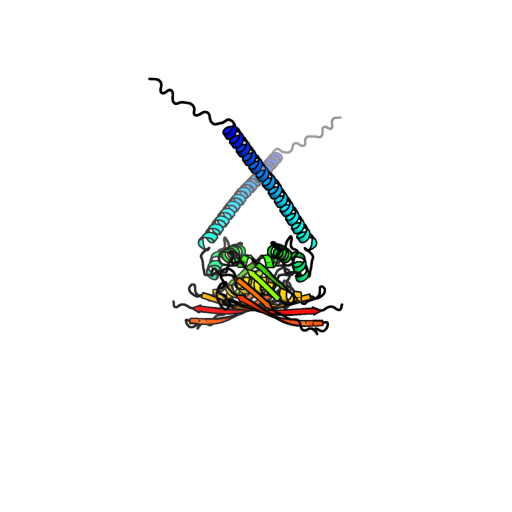3257 C C . GLY B 1 189 ? 9.148 0.312 27.984 1 85.94 189 GLY B C 1
ATOM 3258 O O . GLY B 1 189 ? 8.984 1.22 27.172 1 85.94 189 GLY B O 1
ATOM 3259 N N . ARG B 1 190 ? 8.875 -0.879 27.828 1 90.62 190 ARG B N 1
ATOM 3260 C CA . ARG B 1 190 ? 8.102 -1.306 26.656 1 90.62 190 ARG B CA 1
ATOM 3261 C C . ARG B 1 190 ? 6.617 -1.407 27 1 90.62 190 ARG B C 1
ATOM 3263 O O . ARG B 1 190 ? 6.242 -2.018 28 1 90.62 190 ARG B O 1
ATOM 3270 N N . HIS B 1 191 ? 5.824 -0.736 26.188 1 91.44 191 HIS B N 1
ATOM 3271 C CA . HIS B 1 191 ? 4.379 -0.718 26.406 1 91.44 191 HIS B CA 1
ATOM 3272 C C . HIS B 1 191 ? 3.635 -1.067 25.109 1 91.44 191 HIS B C 1
ATOM 3274 O O . HIS B 1 191 ? 4.051 -0.669 24.031 1 91.44 191 HIS B O 1
ATOM 3280 N N . GLU B 1 192 ? 2.547 -1.827 25.312 1 94.31 192 GLU B N 1
ATOM 3281 C CA . GLU B 1 192 ? 1.632 -2.053 24.188 1 94.31 192 GLU B CA 1
ATOM 3282 C C . GLU B 1 192 ? 0.49 -1.041 24.203 1 94.31 192 GLU B C 1
ATOM 3284 O O . GLU B 1 192 ? -0.229 -0.918 25.188 1 94.31 192 GLU B O 1
ATOM 3289 N N . ILE B 1 193 ? 0.354 -0.327 23.156 1 94.31 193 ILE B N 1
ATOM 3290 C CA . ILE B 1 193 ? -0.672 0.705 23.062 1 94.31 193 ILE B CA 1
ATOM 3291 C C . ILE B 1 193 ? -1.632 0.369 21.922 1 94.31 193 ILE B C 1
ATOM 3293 O O . ILE B 1 193 ? -1.201 0.028 20.812 1 94.31 193 ILE B O 1
ATOM 3297 N N . LYS B 1 194 ? -2.916 0.486 22.219 1 96.62 194 LYS B N 1
ATOM 3298 C CA . LYS B 1 194 ? -3.951 0.234 21.219 1 96.62 194 LYS B CA 1
ATOM 3299 C C . LYS B 1 194 ? -4.613 1.534 20.781 1 96.62 194 LYS B C 1
ATOM 3301 O O . LYS B 1 194 ? -5.027 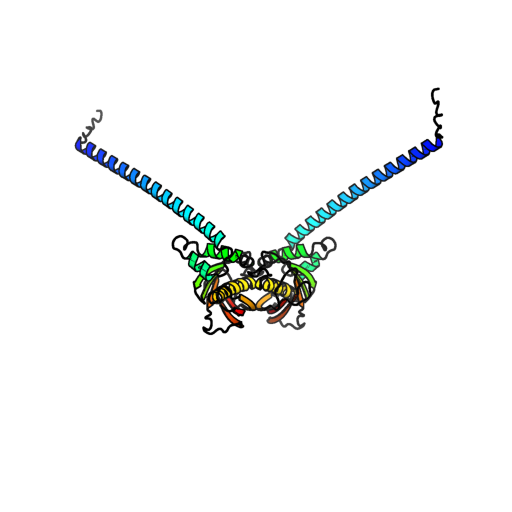2.344 21.609 1 96.62 194 LYS B O 1
ATOM 3306 N N . THR B 1 195 ? -4.652 1.765 19.5 1 97.06 195 THR B N 1
ATOM 3307 C CA . THR B 1 195 ? -5.312 2.941 18.953 1 97.06 195 THR B CA 1
ATOM 3308 C C . THR B 1 195 ? -6.324 2.539 17.875 1 97.06 195 THR B C 1
ATOM 3310 O O . THR B 1 195 ? -6.324 1.396 17.406 1 97.06 195 THR B O 1
ATOM 3313 N N . GLU B 1 196 ? -7.188 3.502 17.594 1 98.38 196 GLU B N 1
ATOM 3314 C CA . GLU B 1 196 ? -8.234 3.271 16.609 1 98.38 196 GLU B CA 1
ATOM 3315 C C . GLU B 1 196 ? -8.281 4.398 15.578 1 98.38 196 GLU B C 1
ATOM 3317 O O . GLU B 1 196 ? -8.023 5.559 15.906 1 98.38 196 GLU B O 1
ATOM 3322 N N . VAL B 1 197 ? -8.578 4.051 14.367 1 98.81 197 VAL B N 1
ATOM 3323 C CA . VAL B 1 197 ? -8.758 5.02 13.281 1 98.81 197 VAL B CA 1
ATOM 3324 C C . VAL B 1 197 ? -10.078 4.762 12.57 1 98.81 197 VAL B C 1
ATOM 3326 O O . VAL B 1 197 ? -10.391 3.623 12.211 1 98.81 197 VAL B O 1
ATOM 3329 N N . VAL B 1 198 ? -10.789 5.781 12.383 1 98.88 198 VAL B N 1
ATOM 3330 C CA . VAL B 1 198 ? -12.055 5.688 11.664 1 98.88 198 VAL B CA 1
ATOM 3331 C C . VAL B 1 198 ? -11.93 6.367 10.305 1 98.88 198 VAL B C 1
ATOM 3333 O O . VAL B 1 198 ? -11.461 7.504 10.211 1 98.88 198 VAL B O 1
ATOM 3336 N N . VAL B 1 199 ? -12.328 5.684 9.242 1 98.94 199 VAL B N 1
ATOM 3337 C CA . VAL B 1 199 ? -12.281 6.219 7.883 1 98.94 199 VAL B CA 1
ATOM 3338 C C . VAL B 1 199 ? -13.703 6.43 7.367 1 98.94 199 VAL B C 1
ATOM 3340 O O . VAL B 1 199 ? -14.523 5.508 7.391 1 98.94 199 VAL B O 1
ATOM 3343 N N . LYS B 1 200 ? -13.93 7.578 6.883 1 98.81 200 LYS B N 1
ATOM 3344 C CA . LYS B 1 200 ? -15.258 7.945 6.406 1 98.81 200 LYS B CA 1
ATOM 3345 C C . LYS B 1 200 ? -15.203 8.461 4.973 1 98.81 200 LYS B C 1
ATOM 3347 O O . LYS B 1 200 ? -14.18 8.992 4.535 1 98.81 200 LYS B O 1
ATOM 3352 N N . ASP B 1 201 ? -16.344 8.297 4.273 1 98.06 201 ASP B N 1
ATOM 3353 C CA . ASP B 1 201 ? -16.438 8.867 2.938 1 98.06 201 ASP B CA 1
ATOM 3354 C C . ASP B 1 201 ? -17.094 10.25 2.979 1 98.06 201 ASP B C 1
ATOM 3356 O O . ASP B 1 201 ? -17.266 10.828 4.055 1 98.06 201 ASP B O 1
ATOM 3360 N N . ARG B 1 202 ? -17.375 10.812 1.857 1 96 202 ARG B N 1
ATOM 3361 C CA . ARG B 1 202 ? -17.891 12.172 1.756 1 96 202 ARG B CA 1
ATOM 3362 C C . ARG B 1 202 ? -19.266 12.281 2.391 1 96 202 ARG B C 1
ATOM 3364 O O . ARG B 1 202 ? -19.688 13.375 2.775 1 96 202 ARG B O 1
ATOM 3371 N N . MET B 1 203 ? -19.969 11.188 2.428 1 96.62 203 MET B N 1
ATOM 3372 C CA . MET B 1 203 ? -21.297 11.164 3.018 1 96.62 203 MET B CA 1
ATOM 3373 C C . MET B 1 203 ? -21.219 10.938 4.523 1 96.62 203 MET B C 1
ATOM 3375 O O . MET B 1 203 ? -22.25 10.719 5.172 1 96.62 203 MET B O 1
ATOM 3379 N N . LEU B 1 204 ? -20.062 10.797 5.059 1 96.12 204 LEU B N 1
ATOM 3380 C CA . LEU B 1 204 ? -19.781 10.633 6.48 1 96.12 204 LEU B CA 1
ATOM 3381 C C . LEU B 1 204 ? -20.109 9.219 6.938 1 96.12 204 LEU B C 1
ATOM 3383 O O . LEU B 1 204 ? -20.172 8.945 8.141 1 96.12 204 LEU B O 1
ATOM 3387 N N . ASP B 1 205 ? -20.281 8.328 5.953 1 98 205 ASP B N 1
ATOM 3388 C CA . ASP B 1 205 ? -20.391 6.91 6.285 1 98 205 ASP B CA 1
ATOM 3389 C C . ASP B 1 205 ? -19.016 6.309 6.602 1 98 205 ASP B C 1
ATOM 3391 O O . ASP B 1 205 ? -18.031 6.605 5.922 1 98 205 ASP B O 1
ATOM 3395 N N . THR B 1 206 ? -19.062 5.523 7.68 1 98.75 206 THR B N 1
ATOM 3396 C CA . THR B 1 206 ? -17.828 4.797 7.984 1 98.75 206 THR B CA 1
ATOM 3397 C C . THR B 1 206 ? -17.578 3.701 6.953 1 98.75 206 THR B C 1
ATOM 3399 O O . THR B 1 206 ? -18.422 2.816 6.762 1 98.75 206 THR B O 1
ATOM 3402 N N . VAL B 1 207 ? -16.453 3.783 6.305 1 98.62 207 VAL B N 1
ATOM 3403 C CA . VAL B 1 207 ? -16.172 2.779 5.289 1 98.62 207 VAL B CA 1
ATOM 3404 C C . VAL B 1 207 ? -15.227 1.722 5.855 1 98.62 207 VAL B C 1
ATOM 3406 O O . VAL B 1 207 ? -15.219 0.578 5.395 1 98.62 207 VAL B O 1
ATOM 3409 N N . ALA B 1 208 ? -14.414 2.123 6.848 1 98.88 208 ALA B N 1
ATOM 3410 C CA . ALA B 1 208 ? -13.484 1.18 7.469 1 98.88 208 ALA B CA 1
ATOM 3411 C C . ALA B 1 208 ? -13.078 1.647 8.859 1 98.88 208 ALA B C 1
ATOM 3413 O O . ALA B 1 208 ? -13.125 2.842 9.164 1 98.88 208 ALA B O 1
ATOM 3414 N N . ILE B 1 209 ? -12.703 0.745 9.68 1 98.94 209 ILE B N 1
ATOM 3415 C CA . ILE B 1 209 ? -12.141 0.998 11 1 98.94 209 ILE B CA 1
ATOM 3416 C C . ILE B 1 209 ? -10.836 0.22 11.156 1 98.94 209 ILE B C 1
ATOM 3418 O O . ILE B 1 209 ? -10.773 -0.969 10.844 1 98.94 209 ILE B O 1
ATOM 3422 N N . GLY B 1 210 ? -9.867 0.901 11.586 1 98.88 210 GLY B N 1
ATOM 3423 C CA . GLY B 1 210 ? -8.578 0.275 11.852 1 98.88 210 GLY B CA 1
ATOM 3424 C C . GLY B 1 210 ? -8.242 0.213 13.328 1 98.88 210 GLY B C 1
ATOM 3425 O O . GLY B 1 210 ? -8.43 1.189 14.055 1 98.88 210 GLY B O 1
ATOM 3426 N N . TYR B 1 211 ? -7.832 -0.909 13.719 1 98.81 211 TYR B N 1
ATOM 3427 C CA . TYR B 1 211 ? -7.32 -1.134 15.062 1 98.81 211 TYR B CA 1
ATOM 3428 C C . TYR B 1 211 ? -5.82 -1.413 15.039 1 98.81 211 TYR B C 1
ATOM 3430 O O . TYR B 1 211 ? -5.379 -2.404 14.445 1 98.81 211 TYR B O 1
ATOM 3438 N N . LEU B 1 212 ? -5.105 -0.613 15.664 1 98.62 212 LEU B N 1
ATOM 3439 C CA . LEU B 1 212 ? -3.65 -0.686 15.609 1 98.62 212 LEU B CA 1
ATOM 3440 C C . LEU B 1 212 ? -3.074 -1.004 16.984 1 98.62 212 LEU B C 1
ATOM 3442 O O . LEU B 1 212 ? -3.514 -0.446 18 1 98.62 212 LEU B O 1
ATOM 3446 N N . VAL B 1 213 ? -2.143 -1.885 17.031 1 98.38 213 VAL B N 1
ATOM 3447 C CA . VAL B 1 213 ? -1.397 -2.191 18.25 1 98.38 213 VAL B CA 1
ATOM 3448 C C . VAL B 1 213 ? 0.077 -1.847 18.047 1 98.38 213 VAL B C 1
ATOM 3450 O O . VAL B 1 213 ? 0.727 -2.369 17.141 1 98.38 213 VAL B O 1
ATOM 3453 N N . TRP B 1 214 ? 0.571 -1.058 18.922 1 96.5 214 TRP B N 1
ATOM 3454 C CA . TRP B 1 214 ? 1.943 -0.571 18.828 1 96.5 214 TRP B CA 1
ATOM 3455 C C . TRP B 1 214 ? 2.771 -1.034 20.016 1 96.5 214 TRP B C 1
ATOM 3457 O O . TRP B 1 214 ? 2.285 -1.053 21.156 1 96.5 214 TRP B O 1
ATOM 3467 N N . CYS B 1 215 ? 3.957 -1.375 19.75 1 96.06 215 CYS B N 1
ATOM 3468 C CA . CYS B 1 215 ? 4.965 -1.502 20.797 1 96.06 215 CYS B CA 1
ATOM 3469 C C . CYS B 1 215 ? 5.77 -0.215 20.938 1 96.06 215 CYS B C 1
ATOM 3471 O O . CYS B 1 215 ? 6.504 0.167 20.031 1 96.06 215 CYS B O 1
ATOM 3473 N N . VAL B 1 216 ? 5.605 0.432 22.062 1 92.94 216 VAL B N 1
ATOM 3474 C CA . VAL B 1 216 ? 6.273 1.703 22.312 1 92.94 216 VAL B CA 1
ATOM 3475 C C . VAL B 1 216 ? 7.41 1.501 23.312 1 92.94 216 VAL B C 1
ATOM 3477 O O . VAL B 1 216 ? 7.203 0.941 24.391 1 92.94 216 VAL B O 1
ATOM 3480 N N . GLU B 1 217 ? 8.547 1.874 22.875 1 91 217 GLU B N 1
ATOM 3481 C CA . GLU B 1 217 ? 9.719 1.856 23.75 1 91 217 GLU B CA 1
ATOM 3482 C C . GLU B 1 217 ? 10.109 3.268 24.172 1 91 217 GLU B C 1
ATOM 3484 O O . GLU B 1 217 ? 10.523 4.078 23.344 1 91 217 GLU B O 1
ATOM 3489 N N . THR B 1 218 ? 9.93 3.438 25.484 1 85.31 218 THR B N 1
ATOM 3490 C CA . THR B 1 218 ? 10.289 4.75 26.016 1 85.31 218 THR B CA 1
ATOM 3491 C C . THR B 1 218 ? 11.688 4.727 26.625 1 85.31 218 THR B C 1
ATOM 3493 O O . THR B 1 218 ? 12.023 3.811 27.375 1 85.31 218 THR B O 1
ATOM 3496 N N . LYS B 1 219 ? 12.516 5.562 26.094 1 76.56 219 LYS B N 1
ATOM 3497 C CA . LYS B 1 219 ? 13.875 5.629 26.625 1 76.56 219 LYS B CA 1
ATOM 3498 C C . LYS B 1 219 ? 14.023 6.758 27.625 1 76.56 219 LYS B C 1
ATOM 3500 O O . LYS B 1 219 ? 13.273 7.738 27.594 1 76.56 219 LYS B O 1
ATOM 3505 N N . GLU B 1 220 ? 14.742 6.496 28.672 1 62 220 GLU B N 1
ATOM 3506 C CA . GLU B 1 220 ? 15.008 7.453 29.75 1 62 220 GLU B CA 1
ATOM 3507 C C . GLU B 1 220 ? 15.523 8.773 29.188 1 62 220 GLU B C 1
ATOM 3509 O O . GLU B 1 220 ? 16.266 8.797 28.203 1 62 220 GLU B O 1
ATOM 3514 N N . ALA B 1 221 ? 14.898 9.859 29.75 1 48.62 221 ALA B N 1
ATOM 3515 C CA . ALA B 1 221 ? 15.414 11.203 29.516 1 48.62 221 ALA B CA 1
ATOM 3516 C C . ALA B 1 221 ? 16.906 11.297 29.859 1 48.62 221 ALA B C 1
ATOM 3518 O O . ALA B 1 221 ? 17.375 10.602 30.766 1 48.62 221 ALA B O 1
#

Sequence (442 aa):
MKSLLPEASTSPLIAALYGHLEATIHLVQVALKLEWTIFSRLLAVLMFLTMAYIIYILITLRHGRHPLMIWEKLGKPVVKIFRPWTFARLLNNSDPYARSIDMRVSTFSRGFCTAIMRDRHSTHNTQKGIHPTALATFAETTGGLALMSNLKKKDKAILISIKMEYKKKARGLLTASSDYTLPSDLEEGRHEIKTEVVVKDRMLDTVAIGYLVWCVETKEAMKSLLPEASTSPLIAALYGHLEATIHLVQVALKLEWTIFSRLLAVLMFLTMAYIIYILITLRHGRHPLMIWEKLGKPVVKIFRPWTFARLLNNSDPYARSIDMRVSTFSRGFCTAIMRDRHSTHNTQKGIHPTALATFAETTGGLALMSNLKKKDKAILISIKMEYKKKARGLLTASSDYTLPSDLEEGRHEIKTEVVVKDRMLDTVAIGYLVWCVETKEA

pLDDT: mean 88.44, std 12.89, range [24.31, 98.94]

Foldseek 3Di:
DPPPPDPPPPPPVNVVVVVVVVVVVVVVVVVVVVVVVVVVVVVVVLVVVLVVVLVVLCVVCLPPDQLLVSLVVCCDPSRVVCSFVSSQSSCCSVVVCLVLWAKTWDDAAAQKTKIKTFQDQSQADPVRFGDPVNVVSVWCVRQVRSHSSNADRPKDKDWPDKDKDFDAGHHGMKMKIWGDDDDPDDDAAKDKDKIKMFMAHPVRDTGMMMIIIMIMHHDDD/DPPPVDPPPDPPVNVVVVVVVVVVVVVVVVVVVVVVVVVVVVVVVLVVVLVVVLVVLLVVCLPPDQLLVSLVVCCDPSRVVCSFVSSQSSCCSVVVCLVLWAKTWDDAAAQKTKMKTFQDQSQADPVRFGDPVNVVSVQCVRQVRSHSSNADRPKDKDWPDKDKDFDAGHHGMKMKIWGDDDDPDDDAAKDKDKIKMFMAHPVRDTGMMMIIIMIMHHDDD

Nearest PDB structures (foldseek):
  1yoc-assembly1_B  TM=8.775E-01  e=1.319E-11  Pseudomonas aeruginosa PAO1
  1sh8-assembly1_B  TM=8.250E-01  e=1.571E-09  Pseudomonas aeruginosa
  3lz7-assembly1_A  TM=8.293E-01  e=5.352E-09  Haemophilus influenzae
  3e1e-assembly1_A  TM=8.213E-01  e=9.878E-09  Ruegeria pomeroyi
  1vh9-assembly1_A  TM=8.716E-01  e=4.300E-08  Escherichia coli

Radius of gyration: 36.04 Å; Cα contacts (8 Å, |Δi|>4): 763; chains: 2; bounding box: 106×114×87 Å